Protein AF-A0A1B3X7E9-F1 (afdb_monomer_lite)

Sequence (510 aa):
MPDEPRNIVSIDLNMQYDLQEDTLRIHRPYLHCVQVVLNKDSNEAPYPQARTAFIGGYVMELDLRPEGEKAILRGVEGEKEISVLPSKVEANRTLVGRSRRNLQIGEILSDSLVGKEALRAFLRSPKEKDTIITQYLEMNLRAILEQLHLIPPEPDFLEEMKMLQQRDDFEYGKDYTSLYDNKVHAFREEVEKMVEKQNKEKTANEVKEASNAFSALMEKAHEEGKAVWQMSSEERSGLRAPVLVYKDKEGNDKTFSPPVANMLPAVQHQLEIGSKDPRWIPAKEAAANPDIAIRKGAKAVTFILFTKDKQPYTKKFFNMADVSGKGVPALTPAPELRRDVYLHDMIDYLARRAERGTFKDGNYFMMFMDAKEAANKSFHAKKEVYDFSNLDYETYMKARMEAQRRLDVILKADVQAPVPEKDYEKAFIQLLAKEIRQPSTTNYVIRAARKALNELKWQENVVKVVMKAFVPQAAFDNLARNGKQPSSVLMAITLKGIEPQKNQEQAAAR

Secondary structure (DSSP, 8-state):
-PPP---EEEEETTEEEETTTTEEEEEEEEEEEEEEEEE--TTS--EEEEEEEEEEEEEEEEE--SSTTEEEEEETTEEEEEEEEEPP-STT--SEEEETTEEEE---STT---HHHHHHHHHH-SSPPPHHHHHHHHHHHHHHHHHHT-SPPPP-HHHHHHHHHTSTT--TT---GGGS-TTHHHHHHHHHHHHHHHHHHHHHHHHHHHHHHHHHHHHHHHHTT-STTTS-HHHHHT----EEEEE-TTS-EEEEPPPGGGHHHHHHHHHHTT----EEEEHHHHHH-TT-EEPTT---EEEEEE-TT--EEEEEEEEGGGEESTTS----PPP-HHHHHHHHHHHHHHHHHHHTT---TT-HHHHHHHHHHHHHHHHHHHHHHB-TTT--HHHHHHHHHHHHHHHHHHHHS-SSSPPPTT-HHHHHHHHHHHHHTS--SS-HHHHHHHHHHHTS---HHHHHHHHHHH-GGGGGGGGBPTT--HHHHHHHHHHHTTHHHHHHHHHH--

Structure (mmCIF, N/CA/C/O backbone):
data_AF-A0A1B3X7E9-F1
#
_entry.id   AF-A0A1B3X7E9-F1
#
loop_
_atom_site.group_PDB
_atom_site.id
_atom_site.type_symbol
_atom_site.label_atom_id
_atom_site.label_alt_id
_atom_site.label_comp_id
_atom_site.label_asym_id
_atom_site.label_entity_id
_atom_site.label_seq_id
_atom_site.pdbx_PDB_ins_code
_atom_site.Cartn_x
_atom_site.Cartn_y
_atom_site.Cartn_z
_atom_site.occupancy
_atom_site.B_iso_or_equiv
_atom_site.auth_seq_id
_atom_site.auth_comp_id
_atom_site.auth_asym_id
_atom_site.auth_atom_id
_atom_site.pdbx_PDB_model_num
ATOM 1 N N . MET A 1 1 ? 1.699 35.538 -25.710 1.00 30.33 1 MET A N 1
ATOM 2 C CA . MET A 1 1 ? 0.801 34.396 -25.974 1.00 30.33 1 MET A CA 1
ATOM 3 C C . MET A 1 1 ? 1.405 33.205 -25.256 1.00 30.33 1 MET A C 1
ATOM 5 O O . MET A 1 1 ? 2.613 33.056 -25.376 1.00 30.33 1 MET A O 1
ATOM 9 N N . PRO A 1 2 ? 0.659 32.458 -24.433 1.00 32.31 2 PRO A N 1
ATOM 10 C CA . PRO A 1 2 ? 1.189 31.233 -23.852 1.00 32.31 2 PRO A CA 1
ATOM 11 C C . PRO A 1 2 ? 1.300 30.190 -24.967 1.00 32.31 2 PRO A C 1
ATOM 13 O O . PRO A 1 2 ? 0.339 30.005 -25.710 1.00 32.31 2 PRO A O 1
ATOM 16 N N . ASP A 1 3 ? 2.482 29.591 -25.108 1.00 35.06 3 ASP A N 1
ATOM 17 C CA . ASP A 1 3 ? 2.778 28.543 -26.084 1.00 35.06 3 ASP A CA 1
ATOM 18 C C . ASP A 1 3 ? 1.720 27.434 -26.000 1.00 35.06 3 ASP A C 1
ATOM 20 O O . ASP A 1 3 ? 1.529 26.821 -24.944 1.00 35.06 3 ASP A O 1
ATOM 24 N N . GLU A 1 4 ? 1.008 27.191 -27.104 1.00 35.09 4 GLU A N 1
ATOM 25 C CA . GLU A 1 4 ? 0.177 25.998 -27.242 1.00 35.09 4 GLU A CA 1
ATOM 26 C C . GLU A 1 4 ? 1.049 24.759 -26.977 1.00 35.09 4 GLU A C 1
ATOM 28 O O . GLU A 1 4 ? 2.219 24.730 -27.379 1.00 35.09 4 GLU A O 1
ATOM 33 N N . PRO A 1 5 ? 0.531 23.737 -26.275 1.00 40.72 5 PRO A N 1
ATOM 34 C CA . PRO A 1 5 ? 1.297 22.532 -26.007 1.00 40.72 5 PRO A CA 1
ATOM 35 C C . PRO A 1 5 ? 1.670 21.881 -27.342 1.00 40.72 5 PRO A C 1
ATOM 37 O O . PRO A 1 5 ? 0.815 21.303 -28.011 1.00 40.72 5 PRO A O 1
ATOM 40 N N . ARG A 1 6 ? 2.947 21.989 -27.734 1.00 52.34 6 ARG A N 1
ATOM 41 C CA . ARG A 1 6 ? 3.475 21.309 -28.922 1.00 52.34 6 ARG A CA 1
ATOM 42 C C . ARG A 1 6 ? 3.115 19.829 -28.831 1.00 52.34 6 ARG A C 1
ATOM 44 O O . ARG A 1 6 ? 3.389 19.184 -27.816 1.00 52.34 6 ARG A O 1
ATOM 51 N N . ASN A 1 7 ? 2.496 19.304 -29.882 1.00 72.25 7 ASN A N 1
ATOM 52 C CA . ASN A 1 7 ? 1.983 17.940 -29.937 1.00 72.25 7 ASN A CA 1
ATOM 53 C C . ASN A 1 7 ? 3.135 16.952 -30.224 1.00 72.25 7 ASN A C 1
ATOM 55 O O . ASN A 1 7 ? 3.216 16.353 -31.294 1.00 72.25 7 ASN A O 1
ATOM 59 N N . ILE A 1 8 ? 4.086 16.865 -29.288 1.00 79.62 8 ILE A N 1
ATOM 60 C CA . ILE A 1 8 ? 5.333 16.100 -29.415 1.00 79.62 8 ILE A CA 1
ATOM 61 C C . ILE A 1 8 ? 5.160 14.714 -28.790 1.00 79.62 8 ILE A C 1
ATOM 63 O O . ILE A 1 8 ? 4.818 14.584 -27.615 1.00 79.62 8 ILE A O 1
ATOM 67 N N . VAL A 1 9 ? 5.467 13.675 -29.562 1.00 80.25 9 VAL A N 1
ATOM 68 C CA . VAL A 1 9 ? 5.511 12.278 -29.122 1.00 80.25 9 VAL A CA 1
ATOM 69 C C . VAL A 1 9 ? 6.957 11.887 -28.836 1.00 80.25 9 VAL A C 1
ATOM 71 O O . VAL A 1 9 ? 7.823 12.026 -29.697 1.00 80.25 9 VAL A O 1
ATOM 74 N N . SER A 1 10 ? 7.233 11.361 -27.641 1.00 81.31 10 SER A N 1
ATOM 75 C CA . SER A 1 10 ? 8.529 10.729 -27.361 1.00 81.31 10 SER A CA 1
ATOM 76 C C . SER A 1 10 ? 8.545 9.320 -27.947 1.00 81.31 10 SER A C 1
ATOM 78 O O . SER A 1 10 ? 7.667 8.516 -27.642 1.00 81.31 10 SER A O 1
ATOM 80 N N . ILE A 1 11 ? 9.538 9.027 -28.781 1.00 80.31 11 ILE A N 1
ATOM 81 C CA . ILE A 1 11 ? 9.730 7.723 -29.434 1.00 80.31 11 ILE A CA 1
ATOM 82 C C . ILE A 1 11 ? 10.765 6.902 -28.664 1.00 80.31 11 ILE A C 1
ATOM 84 O O . ILE A 1 11 ? 10.555 5.717 -28.434 1.00 80.31 11 ILE A O 1
ATOM 88 N N . ASP A 1 12 ? 11.856 7.547 -28.255 1.00 75.06 12 ASP A N 1
ATOM 89 C CA . ASP A 1 12 ? 12.938 6.982 -27.443 1.00 75.06 12 ASP A CA 1
ATOM 90 C C . ASP A 1 12 ? 13.532 8.096 -26.557 1.00 75.06 12 ASP A C 1
ATOM 92 O O . ASP A 1 12 ? 13.146 9.260 -26.697 1.00 75.06 12 ASP A O 1
ATOM 96 N N . LEU A 1 13 ? 14.482 7.766 -25.675 1.00 68.00 13 LEU A N 1
ATOM 97 C CA . LEU A 1 13 ? 15.172 8.685 -24.760 1.00 68.00 13 LEU A CA 1
ATOM 98 C C . LEU A 1 13 ? 15.666 9.953 -25.471 1.00 68.00 13 LEU A C 1
ATOM 100 O O . LEU A 1 13 ? 15.567 11.052 -24.932 1.00 68.00 13 LEU A O 1
ATOM 104 N N . ASN A 1 14 ? 16.153 9.788 -26.701 1.00 79.94 14 ASN A N 1
ATOM 105 C CA . ASN A 1 14 ? 16.740 10.856 -27.495 1.00 79.94 14 ASN A CA 1
ATOM 106 C C . ASN A 1 14 ? 15.972 11.158 -28.794 1.00 79.94 14 ASN A C 1
ATOM 108 O O . ASN A 1 14 ? 16.444 11.944 -29.613 1.00 79.94 14 ASN A O 1
ATOM 112 N N . MET A 1 15 ? 14.814 10.532 -29.021 1.00 87.62 15 MET A N 1
ATOM 113 C CA . MET A 1 15 ? 14.075 10.624 -30.282 1.00 87.62 15 MET A CA 1
ATOM 114 C C . MET A 1 15 ? 12.649 11.101 -30.033 1.00 87.62 15 MET A C 1
ATOM 116 O O . MET A 1 15 ? 11.904 10.506 -29.255 1.00 87.62 15 MET A O 1
ATOM 120 N N . GLN A 1 16 ? 12.258 12.167 -30.720 1.00 89.75 16 GLN A N 1
ATOM 121 C CA . GLN A 1 16 ? 10.957 12.807 -30.582 1.00 89.75 16 GLN A CA 1
ATOM 122 C C . GLN A 1 16 ? 10.346 13.082 -31.944 1.00 89.75 16 GLN A C 1
ATOM 124 O O . GLN A 1 16 ? 11.056 13.298 -32.920 1.00 89.75 16 GLN A O 1
ATOM 129 N N . TYR A 1 17 ? 9.024 13.104 -32.006 1.00 90.75 17 TYR A N 1
ATOM 130 C CA . TYR A 1 17 ? 8.299 13.404 -33.226 1.00 90.75 17 TYR A CA 1
ATOM 131 C C . TYR A 1 17 ? 7.269 14.489 -32.981 1.00 90.75 17 TYR A C 1
ATOM 133 O O . TYR A 1 17 ? 6.392 14.339 -32.132 1.00 90.75 17 TYR A O 1
ATOM 141 N N . ASP A 1 18 ? 7.388 15.581 -33.724 1.00 88.94 18 ASP A N 1
ATOM 142 C CA . ASP A 1 18 ? 6.399 16.647 -33.734 1.00 88.94 18 ASP A CA 1
ATOM 143 C C . ASP A 1 18 ? 5.261 16.261 -34.686 1.00 88.94 18 ASP A C 1
ATOM 145 O O . ASP A 1 18 ? 5.462 16.166 -35.898 1.00 88.94 18 ASP A O 1
ATOM 149 N N . LEU A 1 19 ? 4.069 16.006 -34.136 1.00 84.50 19 LEU A N 1
ATOM 150 C CA . LEU A 1 19 ? 2.897 15.608 -34.921 1.00 84.50 19 LEU A CA 1
ATOM 151 C C . LEU A 1 19 ? 2.346 16.744 -35.788 1.00 84.50 19 LEU A C 1
ATOM 153 O O . LEU A 1 19 ? 1.661 16.469 -36.771 1.00 84.50 19 LEU A O 1
ATOM 157 N N . GLN A 1 20 ? 2.591 17.999 -35.409 1.00 84.25 20 GLN A N 1
ATOM 158 C CA . GLN A 1 20 ? 2.117 19.169 -36.143 1.00 84.25 20 GLN A CA 1
ATOM 159 C C . GLN A 1 20 ? 3.048 19.475 -37.316 1.00 84.25 20 GLN A C 1
ATOM 161 O O . GLN A 1 20 ? 2.586 19.712 -38.430 1.00 84.25 20 GLN A O 1
ATOM 166 N N . GLU A 1 21 ? 4.356 19.412 -37.072 1.00 86.06 21 GLU A N 1
ATOM 167 C CA . GLU A 1 21 ? 5.378 19.732 -38.071 1.00 86.06 21 GLU A CA 1
ATOM 168 C C . GLU A 1 21 ? 5.882 18.507 -38.848 1.00 86.06 21 GLU A C 1
ATOM 170 O O . GLU A 1 21 ? 6.783 18.630 -39.677 1.00 86.06 21 GLU A O 1
ATOM 175 N N . ASP A 1 22 ? 5.334 17.316 -38.584 1.00 91.06 22 ASP A N 1
ATOM 176 C CA . ASP A 1 22 ? 5.732 16.037 -39.192 1.00 91.06 22 ASP A CA 1
ATOM 177 C C . ASP A 1 22 ? 7.251 15.807 -39.186 1.00 91.06 22 ASP A C 1
ATOM 179 O O . ASP A 1 22 ? 7.834 15.218 -40.105 1.00 91.06 22 ASP A O 1
ATOM 183 N N . THR A 1 23 ? 7.895 16.281 -38.122 1.00 93.25 23 THR A N 1
ATOM 184 C CA . THR A 1 23 ? 9.348 16.356 -38.017 1.00 93.25 23 THR A CA 1
ATOM 185 C C . THR A 1 23 ? 9.845 15.422 -36.924 1.00 93.25 23 THR A C 1
ATOM 187 O O . THR A 1 23 ? 9.486 15.540 -35.752 1.00 93.25 23 THR A O 1
ATOM 190 N N . LEU A 1 24 ? 10.700 14.482 -37.320 1.00 94.00 24 LEU A N 1
ATOM 191 C CA . LEU A 1 24 ? 11.445 13.623 -36.410 1.00 94.00 24 LEU A CA 1
ATOM 192 C C . LEU A 1 24 ? 12.697 14.351 -35.949 1.00 94.00 24 LEU A C 1
ATOM 194 O O . LEU A 1 24 ? 13.521 14.727 -36.773 1.00 94.00 24 LEU A O 1
ATOM 198 N N . ARG A 1 25 ? 12.859 14.493 -34.641 1.00 91.19 25 ARG A N 1
ATOM 199 C CA . ARG A 1 25 ? 14.004 15.124 -34.000 1.00 91.19 25 ARG A CA 1
ATOM 200 C C . ARG A 1 25 ? 14.773 14.090 -33.190 1.00 91.19 25 ARG A C 1
ATOM 202 O O . ARG A 1 25 ? 14.210 13.441 -32.311 1.00 91.19 25 ARG A O 1
ATOM 209 N N . ILE A 1 26 ? 16.059 13.941 -33.479 1.00 89.88 26 ILE A N 1
ATOM 210 C CA . ILE A 1 26 ? 16.953 13.017 -32.782 1.00 89.88 26 ILE A CA 1
ATOM 211 C C . ILE A 1 26 ? 18.085 13.820 -32.157 1.00 89.88 26 ILE A C 1
ATOM 213 O O . ILE A 1 26 ? 18.835 14.505 -32.848 1.00 89.88 26 ILE A O 1
ATOM 217 N N . HIS A 1 27 ? 18.211 13.723 -30.844 1.00 83.31 27 HIS A N 1
ATOM 218 C CA . HIS A 1 27 ? 19.295 14.310 -30.077 1.00 83.31 27 HIS A CA 1
ATOM 219 C C . HIS A 1 27 ? 20.437 13.302 -29.996 1.00 83.31 27 HIS A C 1
ATOM 221 O O . HIS A 1 27 ? 20.244 12.173 -29.567 1.00 83.31 27 HIS A O 1
ATOM 227 N N . ARG A 1 28 ? 21.647 13.680 -30.391 1.00 81.31 28 ARG A N 1
ATOM 228 C CA . ARG A 1 28 ? 22.791 12.779 -30.297 1.00 81.31 28 ARG A CA 1
ATOM 229 C C . ARG A 1 28 ? 23.885 13.410 -29.449 1.00 81.31 28 ARG A C 1
ATOM 231 O O . ARG A 1 28 ? 24.524 14.352 -29.917 1.00 81.31 28 ARG A O 1
ATOM 238 N N . PRO A 1 29 ? 24.101 12.929 -28.217 1.00 77.19 29 PRO A N 1
ATOM 239 C CA . PRO A 1 29 ? 25.230 13.382 -27.422 1.00 77.19 29 PRO A CA 1
ATOM 240 C C . PRO A 1 29 ? 26.536 12.802 -27.981 1.00 77.19 29 PRO A C 1
ATOM 242 O O . PRO A 1 29 ? 26.558 11.641 -28.395 1.00 77.19 29 PRO A O 1
ATOM 245 N N . TYR A 1 30 ? 27.627 13.572 -27.971 1.00 79.62 30 TYR A N 1
ATOM 246 C CA . TYR A 1 30 ? 28.944 13.001 -28.273 1.00 79.62 30 TYR A CA 1
ATOM 247 C C . TYR A 1 30 ? 29.483 12.259 -27.059 1.00 79.62 30 TYR A C 1
ATOM 249 O O . TYR A 1 30 ? 29.365 12.737 -25.930 1.00 79.62 30 TYR A O 1
ATOM 257 N N . LEU A 1 31 ? 30.084 11.096 -27.291 1.00 81.25 31 LEU A N 1
ATOM 258 C CA . LEU A 1 31 ? 30.766 10.329 -26.259 1.00 81.25 31 LEU A CA 1
ATOM 259 C C . LEU A 1 31 ? 32.261 10.650 -26.313 1.00 81.25 31 LEU A C 1
ATOM 261 O O . LEU A 1 31 ? 32.945 10.222 -27.234 1.00 81.25 31 LEU A O 1
ATOM 265 N N . HIS A 1 32 ? 32.749 11.382 -25.318 1.00 86.00 32 HIS A N 1
ATOM 266 C CA . HIS A 1 32 ? 34.138 11.820 -25.240 1.00 86.00 32 HIS A CA 1
ATOM 267 C C . HIS A 1 32 ? 34.928 11.008 -24.217 1.00 86.00 32 HIS A C 1
ATOM 269 O O . HIS A 1 32 ? 34.395 10.625 -23.169 1.00 86.00 32 HIS A O 1
ATOM 275 N N . CYS A 1 33 ? 36.216 10.785 -24.473 1.00 90.00 33 CYS A N 1
ATOM 276 C CA . CYS A 1 33 ? 37.141 10.280 -23.465 1.00 90.00 33 CYS A CA 1
ATOM 277 C C . CYS A 1 33 ? 37.481 11.406 -22.477 1.00 90.00 33 CYS A C 1
ATOM 279 O O . CYS A 1 33 ? 38.093 12.409 -22.843 1.00 90.00 33 CYS A O 1
ATOM 281 N N . VAL A 1 34 ? 37.103 11.246 -21.208 1.00 89.38 34 VAL A N 1
ATOM 282 C CA . VAL A 1 34 ? 37.361 12.249 -20.155 1.00 89.38 34 VAL A CA 1
ATOM 283 C C . VAL A 1 34 ? 38.447 11.826 -19.184 1.00 89.38 34 VAL A C 1
ATOM 285 O O . VAL A 1 34 ? 38.980 12.647 -18.449 1.00 89.38 34 VAL A O 1
ATOM 288 N N . GLN A 1 35 ? 38.785 10.543 -19.162 1.00 92.00 35 GLN A N 1
ATOM 289 C CA . GLN A 1 35 ? 39.776 9.996 -18.253 1.00 92.00 35 GLN A CA 1
ATOM 290 C C . GLN A 1 35 ? 40.332 8.701 -18.843 1.00 92.00 35 GLN A C 1
ATOM 292 O O . GLN A 1 35 ? 39.621 7.952 -19.508 1.00 92.00 35 GLN A O 1
ATOM 297 N N . VAL A 1 36 ? 41.598 8.405 -18.562 1.00 92.12 36 VAL A N 1
ATOM 298 C CA . VAL A 1 36 ? 42.216 7.116 -18.897 1.00 92.12 36 VAL A CA 1
ATOM 299 C C . VAL A 1 36 ? 42.553 6.406 -17.596 1.00 92.12 36 VAL A C 1
ATOM 301 O O . VAL A 1 36 ? 43.200 6.983 -16.726 1.00 92.12 36 VAL A O 1
ATOM 304 N N . VAL A 1 37 ? 42.106 5.165 -17.431 1.00 91.25 37 VAL A N 1
ATOM 305 C CA . VAL A 1 37 ? 42.371 4.345 -16.239 1.00 91.25 37 VAL A CA 1
ATOM 306 C C . VAL A 1 37 ? 43.139 3.087 -16.619 1.00 91.25 37 VAL A C 1
ATOM 308 O O . VAL A 1 37 ? 43.062 2.633 -17.754 1.00 91.25 37 VAL A O 1
ATOM 311 N N . LEU A 1 38 ? 43.877 2.506 -15.675 1.00 88.69 38 LEU A N 1
ATOM 312 C CA . LEU A 1 38 ? 44.469 1.181 -15.860 1.00 88.69 38 LEU A CA 1
ATOM 313 C C . LEU A 1 38 ? 43.461 0.128 -15.409 1.00 88.69 38 LEU A C 1
ATOM 315 O O . LEU A 1 38 ? 43.097 0.110 -14.229 1.00 88.69 38 LEU A O 1
ATOM 319 N N . ASN A 1 39 ? 43.029 -0.744 -16.322 1.00 77.38 39 ASN A N 1
ATOM 320 C CA . ASN A 1 39 ? 42.262 -1.915 -15.920 1.00 77.38 39 ASN A CA 1
ATOM 321 C C . ASN A 1 39 ? 43.189 -2.876 -15.157 1.00 77.38 39 ASN A C 1
ATOM 323 O O . ASN A 1 39 ? 44.308 -3.147 -15.590 1.00 77.38 39 ASN A O 1
ATOM 327 N N . LYS A 1 40 ? 42.735 -3.349 -13.997 1.00 68.94 40 LYS A N 1
ATOM 328 C CA . LYS A 1 40 ? 43.439 -4.305 -13.136 1.00 68.94 40 LYS A CA 1
ATOM 329 C C . LYS A 1 40 ? 42.521 -5.491 -12.851 1.00 68.94 40 LYS A C 1
ATOM 331 O O . LYS A 1 40 ? 42.250 -5.801 -11.693 1.00 68.94 40 LYS A O 1
ATOM 336 N N . ASP A 1 41 ? 42.004 -6.118 -13.901 1.00 66.25 41 ASP A N 1
ATOM 337 C CA . ASP A 1 41 ? 41.382 -7.432 -13.768 1.00 66.25 41 ASP A CA 1
ATOM 338 C C . ASP A 1 41 ? 42.451 -8.468 -13.392 1.00 66.25 41 ASP A C 1
ATOM 340 O O . ASP A 1 41 ? 43.597 -8.411 -13.838 1.00 66.25 41 ASP A O 1
ATOM 344 N N . SER A 1 42 ? 42.095 -9.397 -12.505 1.00 55.22 42 SER A N 1
ATOM 345 C CA . SER A 1 42 ? 43.041 -10.125 -11.648 1.00 55.22 42 SER A CA 1
ATOM 346 C C . SER A 1 42 ? 43.951 -11.155 -12.335 1.00 55.22 42 SER A C 1
ATOM 348 O O . SER A 1 42 ? 44.752 -11.771 -11.638 1.00 55.22 42 SER A O 1
ATOM 350 N N . ASN A 1 43 ? 43.880 -11.328 -13.660 1.00 63.62 43 ASN A N 1
ATOM 351 C CA . ASN A 1 43 ? 44.649 -12.340 -14.400 1.00 63.62 43 ASN A CA 1
ATOM 352 C C . ASN A 1 43 ? 45.359 -11.828 -15.675 1.00 63.62 43 ASN A C 1
ATOM 354 O O . ASN A 1 43 ? 45.990 -12.633 -16.357 1.00 63.62 43 ASN A O 1
ATOM 358 N N . GLU A 1 44 ? 45.305 -10.530 -16.003 1.00 64.69 44 GLU A N 1
ATOM 359 C CA . GLU A 1 44 ? 45.965 -9.964 -17.196 1.00 64.69 44 GLU A CA 1
ATOM 360 C C . GLU A 1 44 ? 46.888 -8.783 -16.855 1.00 64.69 44 GLU A C 1
ATOM 362 O O . GLU A 1 44 ? 46.779 -8.155 -15.800 1.00 64.69 44 GLU A O 1
ATOM 367 N N . ALA A 1 45 ? 47.839 -8.489 -17.750 1.00 73.19 45 ALA A N 1
ATOM 368 C CA . ALA A 1 45 ? 48.704 -7.322 -17.610 1.00 73.19 45 ALA A CA 1
ATOM 369 C C . ALA A 1 45 ? 47.860 -6.032 -17.693 1.00 73.19 45 ALA A C 1
ATOM 371 O O . ALA A 1 45 ? 47.017 -5.929 -18.588 1.00 73.19 45 ALA A O 1
ATOM 372 N N . PRO A 1 46 ? 48.077 -5.037 -16.809 1.00 78.25 46 PRO A N 1
ATOM 373 C CA . PRO A 1 46 ? 47.281 -3.817 -16.818 1.00 78.25 46 PRO A CA 1
ATOM 374 C C . PRO A 1 46 ? 47.363 -3.095 -18.162 1.00 78.25 46 PRO A C 1
ATOM 376 O O . PRO A 1 46 ? 48.461 -2.804 -18.640 1.00 78.25 46 PRO A O 1
ATOM 379 N N . TYR A 1 47 ? 46.210 -2.762 -18.739 1.00 83.75 47 TYR A N 1
ATOM 380 C CA . TYR A 1 47 ? 46.125 -2.014 -19.992 1.00 83.75 47 TYR A CA 1
ATOM 381 C C . TYR A 1 47 ? 45.288 -0.733 -19.825 1.00 83.75 47 TYR A C 1
ATOM 383 O O . TYR A 1 47 ? 44.391 -0.686 -18.972 1.00 83.75 47 TYR A O 1
ATOM 391 N N . PRO A 1 48 ? 45.578 0.333 -20.598 1.00 87.81 48 PRO A N 1
ATOM 392 C CA . PRO A 1 48 ? 44.800 1.568 -20.570 1.00 87.81 48 PRO A CA 1
ATOM 393 C C . PRO A 1 48 ? 43.367 1.356 -21.064 1.00 87.81 48 PRO A C 1
ATOM 395 O O . PRO A 1 48 ? 43.138 0.731 -22.097 1.00 87.81 48 PRO A O 1
ATOM 398 N N . GLN A 1 49 ? 42.409 1.933 -20.349 1.00 88.00 49 GLN A N 1
ATOM 399 C CA . GLN A 1 49 ? 40.997 1.939 -20.697 1.00 88.00 49 GLN A CA 1
ATOM 400 C C . GLN A 1 49 ? 40.453 3.367 -20.627 1.00 88.00 49 GLN A C 1
ATOM 402 O O . GLN A 1 49 ? 40.633 4.066 -19.626 1.00 88.00 49 GLN A O 1
ATOM 407 N N . ALA A 1 50 ? 39.747 3.784 -21.675 1.00 87.31 50 ALA A N 1
ATOM 408 C CA . ALA A 1 50 ? 39.024 5.046 -21.691 1.00 87.31 50 ALA A CA 1
ATOM 409 C C . ALA A 1 50 ? 37.817 4.989 -20.741 1.00 87.31 50 ALA A C 1
ATOM 411 O O . ALA A 1 50 ? 36.996 4.070 -20.783 1.00 87.31 50 ALA A O 1
ATOM 412 N N . ARG A 1 51 ? 37.691 6.008 -19.896 1.00 88.00 51 ARG A N 1
ATOM 413 C CA . ARG A 1 51 ? 36.459 6.365 -19.197 1.00 88.00 51 ARG A CA 1
ATOM 414 C C . ARG A 1 51 ? 35.825 7.506 -19.968 1.00 88.00 51 ARG A C 1
ATOM 416 O O . ARG A 1 51 ? 36.436 8.554 -20.178 1.00 88.00 51 ARG A O 1
ATOM 423 N N . THR A 1 52 ? 34.600 7.268 -20.406 1.00 84.19 52 THR A N 1
ATOM 424 C CA . THR A 1 52 ? 33.894 8.164 -21.309 1.00 84.19 52 THR A CA 1
ATOM 425 C C . THR A 1 52 ? 32.774 8.907 -20.601 1.00 84.19 52 THR A C 1
ATOM 427 O O . THR A 1 52 ? 32.142 8.364 -19.693 1.00 84.19 52 THR A O 1
ATOM 430 N N . ALA A 1 53 ? 32.477 10.114 -21.066 1.00 78.81 53 ALA A N 1
ATOM 431 C CA . ALA A 1 53 ? 31.303 10.872 -20.662 1.00 78.81 53 ALA A CA 1
ATOM 432 C C . ALA A 1 53 ? 30.620 11.484 -21.887 1.00 78.81 53 ALA A C 1
ATOM 434 O O . ALA A 1 53 ? 31.264 11.768 -22.896 1.00 78.81 53 ALA A O 1
ATOM 435 N N . PHE A 1 54 ? 29.309 11.692 -21.792 1.00 75.19 54 PHE A N 1
ATOM 436 C CA . PHE A 1 54 ? 28.568 12.421 -22.813 1.00 75.19 54 PHE A CA 1
ATOM 437 C C . PHE A 1 54 ? 28.818 13.927 -22.662 1.00 75.19 54 PHE A C 1
ATOM 439 O O . PHE A 1 54 ? 28.494 14.499 -21.619 1.00 75.19 54 PHE A O 1
ATOM 446 N N . ILE A 1 55 ? 29.404 14.563 -23.678 1.00 71.31 55 ILE A N 1
ATOM 447 C CA . ILE A 1 55 ? 29.802 15.978 -23.669 1.00 71.31 55 ILE A CA 1
ATOM 448 C C . ILE A 1 55 ? 29.395 16.609 -25.004 1.00 71.31 55 ILE A C 1
ATOM 450 O O . ILE A 1 55 ? 29.848 16.192 -26.057 1.00 71.31 55 ILE A O 1
ATOM 454 N N . GLY A 1 56 ? 28.532 17.628 -24.980 1.00 72.94 56 GLY A N 1
ATOM 455 C CA . GLY A 1 56 ? 28.019 18.245 -26.208 1.00 72.94 56 GLY A CA 1
ATOM 456 C C . GLY A 1 56 ? 27.169 17.283 -27.048 1.00 72.94 56 GLY A C 1
ATOM 457 O O . GLY A 1 56 ? 26.619 16.305 -26.539 1.00 72.94 56 GLY A O 1
ATOM 458 N N . GLY A 1 57 ? 27.025 17.581 -28.337 1.00 77.62 57 GLY A N 1
ATOM 459 C CA . GLY A 1 57 ? 26.232 16.780 -29.262 1.00 77.62 57 GLY A CA 1
ATOM 460 C C . GLY A 1 57 ? 25.682 17.601 -30.417 1.00 77.62 57 GLY A C 1
ATOM 461 O O . GLY A 1 57 ? 26.031 18.767 -30.602 1.00 77.62 57 GLY A O 1
ATOM 462 N N . TYR A 1 58 ? 24.785 16.990 -31.176 1.00 78.06 58 TYR A N 1
ATOM 463 C CA . TYR A 1 58 ? 24.040 17.653 -32.236 1.00 78.06 58 TYR A CA 1
ATOM 464 C C . TYR A 1 58 ? 22.604 17.145 -32.295 1.00 78.06 58 TYR A C 1
ATOM 466 O O . TYR A 1 58 ? 22.258 16.097 -31.745 1.00 78.06 58 TYR A O 1
ATOM 474 N N . VAL A 1 59 ? 21.754 17.917 -32.962 1.00 83.75 59 VAL A N 1
ATOM 475 C CA . VAL A 1 59 ? 20.378 17.533 -33.260 1.00 83.75 59 VAL A CA 1
ATOM 476 C C . VAL A 1 59 ? 20.287 17.217 -34.745 1.00 83.75 59 VAL A C 1
ATOM 478 O O . VAL A 1 59 ? 20.794 17.967 -35.578 1.00 83.75 59 VAL A O 1
ATOM 481 N N . MET A 1 60 ? 19.646 16.099 -35.058 1.00 88.94 60 MET A N 1
ATOM 482 C CA . MET A 1 60 ? 19.257 15.715 -36.407 1.00 88.94 60 MET A CA 1
ATOM 483 C C . MET A 1 60 ? 17.753 15.906 -36.542 1.00 88.94 60 MET A C 1
ATOM 485 O O . MET A 1 60 ? 17.004 15.476 -35.662 1.00 88.94 60 MET A O 1
ATOM 489 N N . GLU A 1 61 ? 17.306 16.499 -37.642 1.00 93.38 61 GLU A N 1
ATOM 490 C CA . GLU A 1 61 ? 15.879 16.623 -37.934 1.00 93.38 61 GLU A CA 1
ATOM 491 C C . GLU A 1 61 ? 15.550 16.035 -39.299 1.00 93.38 61 GLU A C 1
ATOM 493 O O . GLU A 1 61 ? 16.228 16.312 -40.286 1.00 93.38 61 GLU A O 1
ATOM 498 N N . LEU A 1 62 ? 14.494 15.233 -39.363 1.00 97.31 62 LEU A N 1
ATOM 499 C CA . LEU A 1 62 ? 13.928 14.721 -40.602 1.00 97.31 62 LEU A CA 1
ATOM 500 C C . LEU A 1 62 ? 12.498 15.241 -40.733 1.00 97.31 62 LEU A C 1
ATOM 502 O O . LEU A 1 62 ? 11.581 14.751 -40.074 1.00 97.31 62 LEU A O 1
ATOM 506 N N . ASP A 1 63 ? 12.327 16.225 -41.605 1.00 96.25 63 ASP A N 1
ATOM 507 C CA . ASP A 1 63 ? 11.046 16.833 -41.939 1.00 96.25 63 ASP A CA 1
ATOM 508 C C . ASP A 1 63 ? 10.396 16.064 -43.080 1.00 96.25 63 ASP A C 1
ATOM 510 O O . ASP A 1 63 ? 10.886 16.026 -44.217 1.00 96.25 63 ASP A O 1
ATOM 514 N N . LEU A 1 64 ? 9.287 15.413 -42.745 1.00 96.56 64 LEU A N 1
ATOM 515 C CA . LEU A 1 64 ? 8.562 14.571 -43.673 1.00 96.56 64 LEU A CA 1
ATOM 516 C C . LEU A 1 64 ? 7.511 15.354 -44.456 1.00 96.56 64 LEU A C 1
ATOM 518 O O . LEU A 1 64 ? 6.885 14.740 -45.304 1.00 96.56 64 LEU A O 1
ATOM 522 N N . ARG A 1 65 ? 7.275 16.653 -44.246 1.00 94.88 65 ARG A N 1
ATOM 523 C CA . ARG A 1 65 ? 6.197 17.408 -44.926 1.00 94.88 65 ARG A CA 1
ATOM 524 C C . ARG A 1 65 ? 6.278 17.510 -46.456 1.00 94.88 65 ARG A C 1
ATOM 526 O O . ARG A 1 65 ? 5.196 17.540 -47.037 1.00 94.88 65 ARG A O 1
ATOM 533 N N . PRO A 1 66 ? 7.455 17.542 -47.123 1.00 95.62 66 PRO A N 1
ATOM 534 C CA . PRO A 1 66 ? 7.522 17.671 -48.583 1.00 95.62 66 PRO A CA 1
ATOM 535 C C . PRO A 1 66 ? 6.650 16.650 -49.326 1.00 95.62 66 PRO A C 1
ATOM 537 O O . PRO A 1 66 ? 6.371 15.579 -48.801 1.00 95.62 66 PRO A O 1
ATOM 540 N N . GLU A 1 67 ? 6.222 16.944 -50.548 1.00 91.00 67 GLU A N 1
ATOM 541 C CA . GLU A 1 67 ? 5.328 16.047 -51.291 1.00 91.00 67 GLU A CA 1
ATOM 542 C C . GLU A 1 67 ? 6.029 14.785 -51.823 1.00 91.00 67 GLU A C 1
ATOM 544 O O . GLU A 1 67 ? 7.243 14.752 -52.053 1.00 91.00 67 GLU A O 1
ATOM 549 N N . GLY A 1 68 ? 5.243 13.723 -52.020 1.00 92.31 68 GLY A N 1
ATOM 550 C CA . GLY A 1 68 ? 5.732 12.432 -52.509 1.00 92.31 68 GLY A CA 1
ATOM 551 C C . GLY A 1 68 ? 6.803 11.814 -51.603 1.00 92.31 68 GLY A C 1
ATOM 552 O O . GLY A 1 68 ? 6.740 11.904 -50.376 1.00 92.31 68 GLY A O 1
ATOM 553 N N . GLU A 1 69 ? 7.818 11.194 -52.207 1.00 94.56 69 GLU A N 1
ATOM 554 C CA . GLU A 1 69 ? 8.889 10.478 -51.495 1.00 94.56 69 GLU A CA 1
ATOM 555 C C . GLU A 1 69 ? 9.954 11.401 -50.877 1.00 94.56 69 GLU A C 1
ATOM 557 O O . GLU A 1 69 ? 10.935 10.919 -50.317 1.00 94.56 69 GLU A O 1
ATOM 562 N N . LYS A 1 70 ? 9.814 12.726 -50.976 1.00 96.81 70 LYS A N 1
ATOM 563 C CA . LYS A 1 70 ? 10.844 13.679 -50.538 1.00 96.81 70 LYS A CA 1
ATOM 564 C C . LYS A 1 70 ? 10.795 13.958 -49.039 1.00 96.81 70 LYS A C 1
ATOM 566 O O . LYS A 1 70 ? 9.734 13.916 -48.427 1.00 96.81 70 LYS A O 1
ATOM 571 N N . ALA A 1 71 ? 11.937 14.276 -48.446 1.00 97.00 71 ALA A N 1
ATOM 572 C CA . ALA A 1 71 ? 12.054 14.753 -47.070 1.00 97.00 71 ALA A CA 1
ATOM 573 C C . ALA A 1 71 ? 13.222 15.740 -46.962 1.00 97.00 71 ALA A C 1
ATOM 575 O O . ALA A 1 71 ? 14.146 15.688 -47.773 1.00 97.00 71 ALA A O 1
ATOM 576 N N . ILE A 1 72 ? 13.204 16.618 -45.961 1.00 97.31 72 ILE A N 1
ATOM 577 C CA . ILE A 1 72 ? 14.335 17.510 -45.669 1.00 97.31 72 ILE A CA 1
ATOM 578 C C . ILE A 1 72 ? 15.068 16.955 -44.453 1.00 97.31 72 ILE A C 1
ATOM 580 O O . ILE A 1 72 ? 14.480 16.786 -43.388 1.00 97.31 72 ILE A O 1
ATOM 584 N N . LEU A 1 73 ? 16.352 16.657 -44.627 1.00 96.88 73 LEU A N 1
ATOM 585 C CA . LEU A 1 73 ? 17.236 16.202 -43.565 1.00 96.88 73 LEU A CA 1
ATOM 586 C C . LEU A 1 73 ? 18.126 17.367 -43.128 1.00 96.88 73 LEU A C 1
ATOM 588 O O . LEU A 1 73 ? 18.850 17.932 -43.952 1.00 96.88 73 LEU A O 1
ATOM 592 N N . ARG A 1 74 ? 18.065 17.719 -41.843 1.00 93.62 74 ARG A N 1
ATOM 593 C CA . ARG A 1 74 ? 18.805 18.828 -41.234 1.00 93.62 74 ARG A CA 1
ATOM 594 C C . ARG A 1 74 ? 19.815 18.306 -40.223 1.00 93.62 74 ARG A C 1
ATOM 596 O O . ARG A 1 74 ? 19.501 17.437 -39.408 1.00 93.62 74 ARG A O 1
ATOM 603 N N . GLY A 1 75 ? 21.013 18.863 -40.283 1.00 85.94 75 GLY A N 1
ATOM 604 C CA . GLY A 1 75 ? 22.048 18.748 -39.268 1.00 85.94 75 GLY A CA 1
ATOM 605 C C . GLY A 1 75 ? 22.563 20.135 -38.891 1.00 85.94 75 GLY A C 1
ATOM 606 O O . GLY A 1 75 ? 22.060 21.154 -39.364 1.00 85.94 75 GLY A O 1
ATOM 607 N N . VAL A 1 76 ? 23.575 20.186 -38.031 1.00 80.38 76 VAL A N 1
ATOM 608 C CA . VAL A 1 76 ? 24.116 21.459 -37.523 1.00 80.38 76 VAL A CA 1
ATOM 609 C C . VAL A 1 76 ? 24.811 22.297 -38.598 1.00 80.38 76 VAL A C 1
ATOM 611 O O . VAL A 1 76 ? 24.843 23.516 -38.471 1.00 80.38 76 VAL A O 1
ATOM 614 N N . GLU A 1 77 ? 25.305 21.670 -39.669 1.00 82.31 77 GLU A N 1
ATOM 615 C CA . GLU A 1 77 ? 25.987 22.354 -40.781 1.00 82.31 77 GLU A CA 1
ATOM 616 C C . GLU A 1 77 ? 25.030 22.752 -41.923 1.00 82.31 77 GLU A C 1
ATOM 618 O O . GLU A 1 77 ? 25.451 23.334 -42.923 1.00 82.31 77 GLU A O 1
ATOM 623 N N . GLY A 1 78 ? 23.732 22.443 -41.804 1.00 87.56 78 GLY A N 1
ATOM 624 C CA . GLY A 1 78 ? 22.709 22.841 -42.772 1.00 87.56 78 GLY A CA 1
ATOM 625 C C . GLY A 1 78 ? 21.695 21.746 -43.093 1.00 87.56 78 GLY A C 1
ATOM 626 O O . GLY A 1 78 ? 21.520 20.779 -42.352 1.00 87.56 78 GLY A O 1
ATOM 627 N N . GLU A 1 79 ? 21.022 21.884 -44.235 1.00 95.38 79 GLU A N 1
ATOM 628 C CA . GLU A 1 79 ? 19.955 20.976 -44.659 1.00 95.38 79 GLU A CA 1
ATOM 629 C C . GLU A 1 79 ? 20.075 20.534 -46.122 1.00 95.38 79 GLU A C 1
ATOM 631 O O . GLU A 1 79 ? 20.606 21.244 -46.984 1.00 95.38 79 GLU A O 1
ATOM 636 N N . LYS A 1 80 ? 19.558 19.337 -46.417 1.00 96.75 80 LYS A N 1
ATOM 637 C CA . LYS A 1 80 ? 19.415 18.814 -47.779 1.00 96.75 80 LYS A CA 1
ATOM 638 C C . LYS A 1 80 ? 18.109 18.063 -47.954 1.00 96.75 80 LYS A C 1
ATOM 640 O O . LYS A 1 80 ? 17.664 17.336 -47.071 1.00 96.75 80 LYS A O 1
ATOM 645 N N . GLU A 1 81 ? 17.556 18.166 -49.156 1.00 96.69 81 GLU A N 1
ATOM 646 C CA . GLU A 1 81 ? 16.498 17.265 -49.590 1.00 96.69 81 GLU A CA 1
ATOM 647 C C . GLU A 1 81 ? 17.068 15.857 -49.828 1.00 96.69 81 GLU A C 1
ATOM 649 O O . GLU A 1 81 ? 18.060 15.677 -50.543 1.00 96.69 81 GLU A O 1
ATOM 654 N N . ILE A 1 82 ? 16.407 14.862 -49.247 1.00 96.88 82 ILE A N 1
ATOM 655 C CA . ILE A 1 82 ? 16.627 13.437 -49.479 1.00 96.88 82 ILE A CA 1
ATOM 656 C C . ILE A 1 82 ? 15.320 12.780 -49.931 1.00 96.88 82 ILE A C 1
ATOM 658 O O . ILE A 1 82 ? 14.252 13.391 -49.910 1.00 96.88 82 ILE A O 1
ATOM 662 N N . SER A 1 83 ? 15.390 11.514 -50.334 1.00 96.75 83 SER A N 1
ATOM 663 C CA . SER A 1 83 ? 14.198 10.696 -50.586 1.00 96.75 83 SER A CA 1
ATOM 664 C C . SER A 1 83 ? 14.062 9.598 -49.528 1.00 96.75 83 SER A C 1
ATOM 666 O O . SER A 1 83 ? 15.065 9.051 -49.062 1.00 96.75 83 SER A O 1
ATOM 668 N N . VAL A 1 84 ? 12.823 9.274 -49.166 1.00 96.25 84 VAL A N 1
ATOM 669 C CA . VAL A 1 84 ? 12.433 8.162 -48.295 1.00 96.25 84 VAL A CA 1
ATOM 670 C C . VAL A 1 84 ? 11.720 7.126 -49.159 1.00 96.25 84 VAL A C 1
ATOM 672 O O . VAL A 1 84 ? 10.516 7.202 -49.403 1.00 96.25 84 VAL A O 1
ATOM 675 N N . LEU A 1 85 ? 12.509 6.185 -49.662 1.00 93.94 85 LEU A N 1
ATOM 676 C CA . LEU A 1 85 ? 12.119 5.231 -50.692 1.00 93.94 85 LEU A CA 1
ATOM 677 C C . LEU A 1 85 ? 11.577 3.933 -50.074 1.00 93.94 85 LEU A C 1
ATOM 679 O O . LEU A 1 85 ? 12.005 3.547 -48.980 1.00 93.94 85 LEU A O 1
ATOM 683 N N . PRO A 1 86 ? 10.699 3.202 -50.775 1.00 90.19 86 PRO A N 1
ATOM 684 C CA . PRO A 1 86 ? 10.345 1.844 -50.385 1.00 90.19 86 PRO A CA 1
ATOM 685 C C . PRO A 1 86 ? 11.558 0.901 -50.483 1.00 90.19 86 PRO A C 1
ATOM 687 O O . PRO A 1 86 ? 12.386 1.013 -51.395 1.00 90.19 86 PRO A O 1
ATOM 690 N N . SER A 1 87 ? 11.687 -0.041 -49.544 1.00 84.75 87 SER A N 1
ATOM 691 C CA . SER A 1 87 ? 12.674 -1.125 -49.653 1.00 84.75 87 SER A CA 1
ATOM 692 C C . SER A 1 87 ? 12.183 -2.240 -50.593 1.00 84.75 87 SER A C 1
ATOM 694 O O . SER A 1 87 ? 10.985 -2.401 -50.824 1.00 84.75 87 SER A O 1
ATOM 696 N N . LYS A 1 88 ? 13.112 -3.002 -51.191 1.00 75.12 88 LYS A N 1
ATOM 697 C CA . LYS A 1 88 ? 12.765 -4.116 -52.091 1.00 75.12 88 LYS A CA 1
ATOM 698 C C . LYS A 1 88 ? 12.132 -5.274 -51.310 1.00 75.12 88 LYS A C 1
ATOM 700 O O . LYS A 1 88 ? 12.618 -5.640 -50.240 1.00 75.12 88 LYS A O 1
ATOM 705 N N . VAL A 1 89 ? 11.088 -5.880 -51.877 1.00 62.25 89 VAL A N 1
ATOM 706 C CA . VAL A 1 89 ? 10.396 -7.043 -51.300 1.00 62.25 89 VAL A CA 1
ATOM 707 C C . VAL A 1 89 ? 11.166 -8.322 -51.656 1.00 62.25 89 VAL A C 1
ATOM 709 O O . VAL A 1 89 ? 10.994 -8.875 -52.737 1.00 62.25 89 VAL A O 1
ATOM 712 N N . GLU A 1 90 ? 12.036 -8.778 -50.752 1.00 65.38 90 GLU A N 1
ATOM 713 C CA . GLU A 1 90 ? 12.818 -10.021 -50.873 1.00 65.38 90 GLU A CA 1
ATOM 714 C C . GLU A 1 90 ? 12.779 -10.815 -49.548 1.00 65.38 90 GLU A C 1
ATOM 716 O O . GLU A 1 90 ? 12.382 -10.281 -48.511 1.00 65.38 90 GLU A O 1
ATOM 721 N N . ALA A 1 91 ? 13.191 -12.092 -49.560 1.00 53.00 91 ALA A N 1
ATOM 722 C CA . ALA A 1 91 ? 13.059 -13.023 -48.424 1.00 53.00 91 ALA A CA 1
ATOM 723 C C . ALA A 1 91 ? 13.767 -12.576 -47.120 1.00 53.00 91 ALA A C 1
ATOM 725 O O . ALA A 1 91 ? 13.414 -13.054 -46.048 1.00 53.00 91 ALA A O 1
ATOM 726 N N . ASN A 1 92 ? 14.698 -11.615 -47.203 1.00 59.59 92 ASN A N 1
ATOM 727 C CA . ASN A 1 92 ? 15.340 -10.927 -46.075 1.00 59.59 92 ASN A CA 1
ATOM 728 C C . ASN A 1 92 ? 15.126 -9.409 -46.189 1.00 59.59 92 ASN A C 1
ATOM 730 O O . ASN A 1 92 ? 16.070 -8.644 -46.390 1.00 59.59 92 ASN A O 1
ATOM 734 N N . ARG A 1 93 ? 13.865 -8.973 -46.145 1.00 70.75 93 ARG A N 1
ATOM 735 C CA . ARG A 1 93 ? 13.499 -7.569 -46.376 1.00 70.75 93 ARG A CA 1
ATOM 736 C C . ARG A 1 93 ? 14.150 -6.615 -45.370 1.00 70.75 93 ARG A C 1
ATOM 738 O O . ARG A 1 93 ? 14.041 -6.788 -44.157 1.00 70.75 93 ARG A O 1
ATOM 745 N N . THR A 1 94 ? 14.762 -5.553 -45.883 1.00 80.56 94 THR A N 1
ATOM 746 C CA . THR A 1 94 ? 15.288 -4.455 -45.069 1.00 80.56 94 THR A CA 1
ATOM 747 C C . THR A 1 94 ? 14.131 -3.621 -44.523 1.00 80.56 94 THR A C 1
ATOM 749 O O . THR A 1 94 ? 13.418 -2.972 -45.292 1.00 80.56 94 THR A O 1
ATOM 752 N N . LEU A 1 95 ? 13.953 -3.628 -43.201 1.00 88.06 95 LEU A N 1
ATOM 753 C CA . LEU A 1 95 ? 12.938 -2.823 -42.512 1.00 88.06 95 LEU A CA 1
ATOM 754 C C . LEU A 1 95 ? 13.306 -1.335 -42.514 1.00 88.06 95 LEU A C 1
ATOM 756 O O . LEU A 1 95 ? 12.495 -0.496 -42.894 1.00 88.06 95 LEU A O 1
ATOM 760 N N . VAL A 1 96 ? 14.553 -1.019 -42.163 1.00 92.56 96 VAL A N 1
ATOM 761 C CA . VAL A 1 96 ? 15.113 0.333 -42.229 1.00 92.56 96 VAL A CA 1
ATOM 762 C C . VAL A 1 96 ? 16.538 0.243 -42.759 1.00 92.56 96 VAL A C 1
ATOM 764 O O . VAL A 1 96 ? 17.361 -0.508 -42.238 1.00 92.56 96 VAL A O 1
ATOM 767 N N . GLY A 1 97 ? 16.834 0.989 -43.816 1.00 91.00 97 GLY A N 1
ATOM 768 C CA . GLY A 1 97 ? 18.136 0.977 -44.472 1.00 91.00 97 GLY A CA 1
ATOM 769 C C . GLY A 1 97 ? 18.414 2.270 -45.219 1.00 91.00 97 GLY A C 1
ATOM 770 O O . GLY A 1 97 ? 17.716 3.269 -45.053 1.00 91.00 97 GLY A O 1
ATOM 771 N N . ARG A 1 98 ? 19.432 2.249 -46.076 1.00 91.06 98 ARG A N 1
ATOM 772 C CA . ARG A 1 98 ? 19.778 3.382 -46.934 1.00 91.06 98 ARG A CA 1
ATOM 773 C C . ARG A 1 98 ? 20.259 2.925 -48.301 1.00 91.06 98 ARG A C 1
ATOM 775 O O . ARG A 1 98 ? 20.931 1.905 -48.425 1.00 91.06 98 ARG A O 1
ATOM 782 N N . SER A 1 99 ? 19.984 3.741 -49.312 1.00 87.38 99 SER A N 1
ATOM 783 C CA . SER A 1 99 ? 20.555 3.618 -50.652 1.00 87.38 99 SER A CA 1
ATOM 784 C C . SER A 1 99 ? 21.257 4.919 -51.010 1.00 87.38 99 SER A C 1
ATOM 786 O O . SER A 1 99 ? 20.617 5.941 -51.269 1.00 87.38 99 SER A O 1
ATOM 788 N N . ARG A 1 100 ? 22.595 4.895 -50.994 1.00 85.94 100 ARG A N 1
ATOM 789 C CA . ARG A 1 100 ? 23.435 6.102 -51.066 1.00 85.94 100 ARG A CA 1
ATOM 790 C C . ARG A 1 100 ? 22.983 7.125 -50.007 1.00 85.94 100 ARG A C 1
ATOM 792 O O . ARG A 1 100 ? 23.060 6.833 -48.820 1.00 85.94 100 ARG A O 1
ATOM 799 N N . ARG A 1 101 ? 22.465 8.275 -50.453 1.00 90.88 101 ARG A N 1
ATOM 800 C CA . ARG A 1 101 ? 22.030 9.426 -49.642 1.00 90.88 101 ARG A CA 1
ATOM 801 C C . ARG A 1 101 ? 20.528 9.419 -49.322 1.00 90.88 101 ARG A C 1
ATOM 803 O O . ARG A 1 101 ? 20.008 10.417 -48.845 1.00 90.88 101 ARG A O 1
ATOM 810 N N . ASN A 1 102 ? 19.823 8.333 -49.636 1.00 93.38 102 ASN A N 1
ATOM 811 C CA . ASN A 1 102 ? 18.380 8.210 -49.435 1.00 93.38 102 ASN A CA 1
ATOM 812 C C . ASN A 1 102 ? 18.073 7.169 -48.364 1.00 93.38 102 ASN A C 1
ATOM 814 O O . ASN A 1 102 ? 18.748 6.138 -48.281 1.00 93.38 102 ASN A O 1
ATOM 818 N N . LEU A 1 103 ? 17.024 7.424 -47.591 1.00 95.81 103 LEU A N 1
ATOM 819 C CA . LEU A 1 103 ? 16.503 6.493 -46.600 1.00 95.81 103 LEU A CA 1
ATOM 820 C C . LEU A 1 103 ? 15.638 5.440 -47.302 1.00 95.81 103 LEU A C 1
ATOM 822 O O . LEU A 1 103 ? 14.912 5.759 -48.242 1.00 95.81 103 LEU A O 1
ATOM 826 N N . GLN A 1 104 ? 15.714 4.189 -46.858 1.00 94.25 104 GLN A N 1
ATOM 827 C CA . GLN A 1 104 ? 14.853 3.108 -47.330 1.00 94.25 104 GLN A CA 1
ATOM 828 C C . GLN A 1 104 ? 14.031 2.556 -46.177 1.00 94.25 104 GLN A C 1
ATOM 830 O O . GLN A 1 104 ? 14.593 2.193 -45.144 1.00 94.25 104 GLN A O 1
ATOM 835 N N . ILE A 1 105 ? 12.720 2.467 -46.375 1.00 94.31 105 ILE A N 1
ATOM 836 C CA . ILE A 1 105 ? 11.774 1.989 -45.368 1.00 94.31 105 ILE A CA 1
ATOM 837 C C . ILE A 1 105 ? 10.945 0.855 -45.967 1.00 94.31 105 ILE A C 1
ATOM 839 O O . ILE A 1 105 ? 10.336 1.003 -47.029 1.00 94.31 105 ILE A O 1
ATOM 843 N N . GLY A 1 106 ? 10.962 -0.290 -45.295 1.00 89.94 106 GLY A N 1
ATOM 844 C CA . GLY A 1 106 ? 10.134 -1.447 -45.615 1.00 89.94 106 GLY A CA 1
ATOM 845 C C . GLY A 1 106 ? 8.844 -1.479 -44.806 1.00 89.94 106 GLY A C 1
ATOM 846 O O . GLY A 1 106 ? 8.425 -0.478 -44.229 1.00 89.94 106 GLY A O 1
ATOM 847 N N . GLU A 1 107 ? 8.240 -2.661 -44.736 1.00 87.75 107 GLU A N 1
ATOM 848 C CA . GLU A 1 107 ? 7.035 -2.920 -43.944 1.00 87.75 107 GLU A CA 1
ATOM 849 C C . GLU A 1 107 ? 7.383 -2.984 -42.445 1.00 87.75 107 GLU A C 1
ATOM 851 O O . GLU A 1 107 ? 7.539 -4.054 -41.857 1.00 87.75 107 GLU A O 1
ATOM 856 N N . ILE A 1 108 ? 7.587 -1.807 -41.845 1.00 86.06 108 ILE A N 1
ATOM 857 C CA . ILE A 1 108 ? 7.900 -1.626 -40.416 1.00 86.06 108 ILE A CA 1
ATOM 858 C C . ILE A 1 108 ? 6.667 -1.758 -39.509 1.00 86.06 108 ILE A C 1
ATOM 860 O O . ILE A 1 108 ? 6.796 -1.891 -38.294 1.00 86.06 108 ILE A O 1
ATOM 864 N N . LEU A 1 109 ? 5.475 -1.746 -40.101 1.00 77.75 109 LEU A N 1
ATOM 865 C CA . LEU A 1 109 ? 4.192 -2.037 -39.472 1.00 77.75 109 LEU A CA 1
ATOM 866 C C . LEU A 1 109 ? 3.525 -3.170 -40.256 1.00 77.75 109 LEU A C 1
ATOM 868 O O . LEU A 1 109 ? 3.691 -3.243 -41.462 1.00 77.75 109 LEU A O 1
ATOM 872 N N . SER A 1 110 ? 2.762 -4.053 -39.606 1.00 66.44 110 SER A N 1
ATOM 873 C CA . SER A 1 110 ? 2.103 -5.208 -40.256 1.00 66.44 110 SER A CA 1
ATOM 874 C C . SER A 1 110 ? 0.907 -4.845 -41.162 1.00 66.44 110 SER A C 1
ATOM 876 O O . SER A 1 110 ? -0.031 -5.630 -41.281 1.00 66.44 110 SER A O 1
ATOM 878 N N . ASP A 1 111 ? 0.891 -3.638 -41.724 1.00 69.12 111 ASP A N 1
ATOM 879 C CA . ASP A 1 111 ? -0.200 -3.043 -42.502 1.00 69.12 111 ASP A CA 1
ATOM 880 C C . ASP A 1 111 ? 0.148 -2.859 -43.992 1.00 69.12 111 ASP A C 1
ATOM 882 O O . ASP A 1 111 ? -0.579 -2.180 -44.716 1.00 69.12 111 ASP A O 1
ATOM 886 N N . SER A 1 112 ? 1.229 -3.489 -44.467 1.00 77.94 112 SER A N 1
ATOM 887 C CA . SER A 1 112 ? 1.696 -3.456 -45.862 1.00 77.94 112 SER A CA 1
ATOM 888 C C . SER A 1 112 ? 2.122 -2.083 -46.396 1.00 77.94 112 SER A C 1
ATOM 890 O O . SER A 1 112 ? 2.395 -1.957 -47.592 1.00 77.94 112 SER A O 1
ATOM 892 N N . LEU A 1 113 ? 2.251 -1.065 -45.538 1.00 88.69 113 LEU A N 1
ATOM 893 C CA . LEU A 1 113 ? 2.835 0.216 -45.929 1.00 88.69 113 LEU A CA 1
ATOM 894 C C . LEU A 1 113 ? 4.354 0.089 -46.111 1.00 88.69 113 LEU A C 1
ATOM 896 O O . LEU A 1 113 ? 5.032 -0.624 -45.372 1.00 88.69 113 LEU A O 1
ATOM 900 N N . VAL A 1 114 ? 4.913 0.847 -47.058 1.00 90.88 114 VAL A N 1
ATOM 901 C CA . VAL A 1 114 ? 6.367 0.971 -47.274 1.00 90.88 114 VAL A CA 1
ATOM 902 C C . VAL A 1 114 ? 6.771 2.430 -47.500 1.00 90.88 114 VAL A C 1
ATOM 904 O O . VAL A 1 114 ? 5.928 3.310 -47.677 1.00 90.88 114 VAL A O 1
ATOM 907 N N . GLY A 1 115 ? 8.075 2.709 -47.491 1.00 92.44 115 GLY A N 1
ATOM 908 C CA . GLY A 1 115 ? 8.603 4.038 -47.778 1.00 92.44 115 GLY A CA 1
ATOM 909 C C . GLY A 1 115 ? 8.170 5.082 -46.748 1.00 92.44 115 GLY A C 1
ATOM 910 O O . GLY A 1 115 ? 8.017 4.812 -45.554 1.00 92.44 115 GLY A O 1
ATOM 911 N N . LYS A 1 116 ? 7.997 6.316 -47.210 1.00 94.88 116 LYS A N 1
ATOM 912 C CA . LYS A 1 116 ? 7.699 7.460 -46.347 1.00 94.88 116 LYS A CA 1
ATOM 913 C C . LYS A 1 116 ? 6.392 7.337 -45.564 1.00 94.88 116 LYS A C 1
ATOM 915 O O . LYS A 1 116 ? 6.323 7.788 -44.421 1.00 94.88 116 LYS A O 1
ATOM 920 N N . GLU A 1 117 ? 5.368 6.742 -46.164 1.00 92.50 117 GLU A N 1
ATOM 921 C CA . GLU A 1 117 ? 4.062 6.569 -45.523 1.00 92.50 117 GLU A CA 1
ATOM 922 C C . GLU A 1 117 ? 4.147 5.596 -44.350 1.00 92.50 117 GLU A C 1
ATOM 924 O O . GLU A 1 117 ? 3.646 5.908 -43.269 1.00 92.50 117 GLU A O 1
ATOM 929 N N . ALA A 1 118 ? 4.874 4.487 -44.518 1.00 93.12 118 ALA A N 1
ATOM 930 C CA . ALA A 1 118 ? 5.153 3.556 -43.427 1.00 93.12 118 ALA A CA 1
ATOM 931 C C . ALA A 1 118 ? 5.893 4.239 -42.275 1.00 93.12 118 ALA A C 1
ATOM 933 O O . ALA A 1 118 ? 5.521 4.070 -41.115 1.00 93.12 118 ALA A O 1
ATOM 934 N N . LEU A 1 119 ? 6.901 5.064 -42.590 1.00 94.56 119 LEU A N 1
ATOM 935 C CA . LEU A 1 119 ? 7.634 5.831 -41.583 1.00 94.56 119 LEU A CA 1
ATOM 936 C C . LEU A 1 119 ? 6.716 6.798 -40.829 1.00 94.56 119 LEU A C 1
ATOM 938 O O . LEU A 1 119 ? 6.705 6.784 -39.601 1.00 94.56 119 LEU A O 1
ATOM 942 N N . ARG A 1 120 ? 5.897 7.594 -41.529 1.00 93.56 120 ARG A N 1
ATOM 943 C CA . ARG A 1 120 ? 4.928 8.496 -40.883 1.00 93.56 120 ARG A CA 1
ATOM 944 C C . ARG A 1 120 ? 3.941 7.730 -40.000 1.00 93.56 120 ARG A C 1
ATOM 946 O O . ARG A 1 120 ? 3.712 8.134 -38.862 1.00 93.56 120 ARG A O 1
ATOM 953 N N . ALA A 1 121 ? 3.381 6.623 -40.488 1.00 91.62 121 ALA A N 1
ATOM 954 C CA . ALA A 1 121 ? 2.445 5.796 -39.729 1.00 91.62 121 ALA A CA 1
ATOM 955 C C . ALA A 1 121 ? 3.098 5.213 -38.465 1.00 91.62 121 ALA A C 1
ATOM 957 O O . ALA A 1 121 ? 2.515 5.262 -37.379 1.00 91.62 121 ALA A O 1
ATOM 958 N N . PHE A 1 122 ? 4.339 4.735 -38.575 1.00 92.44 122 PHE A N 1
ATOM 959 C CA . PHE A 1 122 ? 5.114 4.235 -37.442 1.00 92.44 122 PHE A CA 1
ATOM 960 C C . PHE A 1 122 ? 5.351 5.319 -36.389 1.00 92.44 122 PHE A C 1
ATOM 962 O O . PHE A 1 122 ? 5.065 5.085 -35.213 1.00 92.44 122 PHE A O 1
ATOM 969 N N . LEU A 1 123 ? 5.810 6.506 -36.799 1.00 91.81 123 LEU A N 1
ATOM 970 C CA . LEU A 1 123 ? 6.118 7.621 -35.895 1.00 91.81 123 LEU A CA 1
ATOM 971 C C . LEU A 1 123 ? 4.857 8.168 -35.205 1.00 91.81 123 LEU A C 1
ATOM 973 O O . LEU A 1 123 ? 4.884 8.423 -34.004 1.00 91.81 123 LEU A O 1
ATOM 977 N N . ARG A 1 124 ? 3.733 8.259 -35.930 1.00 89.94 124 ARG A N 1
ATOM 978 C CA . ARG A 1 124 ? 2.436 8.742 -35.417 1.00 89.94 124 ARG A CA 1
ATOM 979 C C . ARG A 1 124 ? 1.653 7.709 -34.604 1.00 89.94 124 ARG A C 1
ATOM 981 O O . ARG A 1 124 ? 0.698 8.065 -33.918 1.00 89.94 124 ARG A O 1
ATOM 988 N N . SER A 1 125 ? 2.004 6.427 -34.698 1.00 84.88 125 SER A N 1
ATOM 989 C CA . SER A 1 125 ? 1.275 5.361 -34.008 1.00 84.88 125 SER A CA 1
ATOM 990 C C . SER A 1 125 ? 1.295 5.563 -32.481 1.00 84.88 125 SER A C 1
ATOM 992 O O . SER A 1 125 ? 2.341 5.894 -31.927 1.00 84.88 125 SER A O 1
ATOM 994 N N . PRO A 1 126 ? 0.193 5.306 -31.761 1.00 78.56 126 PRO A N 1
ATOM 995 C CA . PRO A 1 126 ? 0.179 5.361 -30.299 1.00 78.56 126 PRO A CA 1
ATOM 996 C C . PRO A 1 126 ? 0.831 4.130 -29.642 1.00 78.56 126 PRO A C 1
ATOM 998 O O . PRO A 1 126 ? 0.938 4.072 -28.420 1.00 78.56 126 PRO A O 1
ATOM 1001 N N . LYS A 1 127 ? 1.229 3.116 -30.426 1.00 80.25 127 LYS A N 1
ATOM 1002 C CA . LYS A 1 127 ? 1.872 1.897 -29.913 1.00 80.25 127 LYS A CA 1
ATOM 1003 C C . LYS A 1 127 ? 3.331 2.154 -29.530 1.00 80.25 127 LYS A C 1
ATOM 1005 O O . LYS A 1 127 ? 4.001 2.974 -30.170 1.00 80.25 127 LYS A O 1
ATOM 1010 N N . GLU A 1 128 ? 3.804 1.384 -28.546 1.00 77.62 128 GLU A N 1
ATOM 1011 C CA . GLU A 1 128 ? 5.222 1.291 -28.187 1.00 77.62 128 GLU A CA 1
ATOM 1012 C C . GLU A 1 128 ? 6.061 0.994 -29.435 1.00 77.62 128 GLU A C 1
ATOM 1014 O O . GLU A 1 128 ? 5.657 0.227 -30.316 1.00 77.62 128 GLU A O 1
ATOM 1019 N N . LYS A 1 129 ? 7.192 1.688 -29.539 1.00 84.69 129 LYS A N 1
ATOM 1020 C CA . LYS A 1 129 ? 8.049 1.675 -30.720 1.00 84.69 129 LYS A CA 1
ATOM 1021 C C . LYS A 1 129 ? 9.031 0.523 -30.603 1.00 84.69 129 LYS A C 1
ATOM 1023 O O . LYS A 1 129 ? 9.614 0.305 -29.547 1.00 84.69 129 LYS A O 1
ATOM 1028 N N . ASP A 1 130 ? 9.216 -0.199 -31.700 1.00 86.00 130 ASP A N 1
ATOM 1029 C CA . ASP A 1 130 ? 10.224 -1.250 -31.768 1.00 86.00 130 ASP A CA 1
ATOM 1030 C C . ASP A 1 130 ? 11.624 -0.617 -31.702 1.00 86.00 130 ASP A C 1
ATOM 1032 O O . ASP A 1 130 ? 11.990 0.194 -32.558 1.00 86.00 130 ASP A O 1
ATOM 1036 N N . THR A 1 131 ? 12.388 -0.979 -30.670 1.00 82.25 131 THR A N 1
ATOM 1037 C CA . THR A 1 131 ? 13.711 -0.409 -30.379 1.00 82.25 131 THR A CA 1
ATOM 1038 C C . THR A 1 131 ? 14.749 -0.736 -31.445 1.00 82.25 131 THR A C 1
ATOM 1040 O O . THR A 1 131 ? 15.675 0.039 -31.672 1.00 82.25 131 THR A O 1
ATOM 1043 N N . ILE A 1 132 ? 14.593 -1.863 -32.141 1.00 85.69 132 ILE A N 1
ATOM 1044 C CA . ILE A 1 132 ? 15.471 -2.231 -33.247 1.00 85.69 132 ILE A CA 1
ATOM 1045 C C . ILE A 1 132 ? 15.208 -1.270 -34.409 1.00 85.69 132 ILE A C 1
ATOM 1047 O O . ILE A 1 132 ? 16.143 -0.695 -34.966 1.00 85.69 132 ILE A O 1
ATOM 1051 N N . ILE A 1 133 ? 13.938 -1.026 -34.743 1.00 89.56 133 ILE A N 1
ATOM 1052 C CA . ILE A 1 133 ? 13.550 -0.109 -35.826 1.00 89.56 133 ILE A CA 1
ATOM 1053 C C . ILE A 1 133 ? 14.041 1.319 -35.550 1.00 89.56 133 ILE A C 1
ATOM 1055 O O . ILE A 1 133 ? 14.617 1.943 -36.446 1.00 89.56 133 ILE A O 1
ATOM 1059 N N . THR A 1 134 ? 13.866 1.833 -34.328 1.00 90.19 134 THR A N 1
ATOM 1060 C CA . THR A 1 134 ? 14.328 3.185 -33.958 1.00 90.19 134 THR A CA 1
ATOM 1061 C C . THR A 1 134 ? 15.851 3.304 -34.010 1.00 90.19 134 THR A C 1
ATOM 1063 O O . THR A 1 134 ? 16.364 4.285 -34.553 1.00 90.19 134 THR A O 1
ATOM 1066 N N . GLN A 1 135 ? 16.582 2.281 -33.553 1.00 87.00 135 GLN A N 1
ATOM 1067 C CA . GLN A 1 135 ? 18.043 2.241 -33.623 1.00 87.00 135 GLN A CA 1
ATOM 1068 C C . GLN A 1 135 ? 18.548 2.238 -35.074 1.00 87.00 135 GLN A C 1
ATOM 1070 O O . GLN A 1 135 ? 19.437 3.017 -35.428 1.00 87.00 135 GLN A O 1
ATOM 1075 N N . TYR A 1 136 ? 17.970 1.406 -35.947 1.00 91.44 136 TYR A N 1
ATOM 1076 C CA . TYR A 1 136 ? 18.345 1.392 -37.365 1.00 91.44 136 TYR A CA 1
ATOM 1077 C C . TYR A 1 136 ? 17.995 2.707 -38.069 1.00 91.44 136 TYR A C 1
ATOM 1079 O O . TYR A 1 136 ? 18.737 3.132 -38.960 1.00 91.44 136 TYR A O 1
ATOM 1087 N N . LEU A 1 137 ? 16.901 3.366 -37.683 1.00 93.69 137 LEU A N 1
ATOM 1088 C CA . LEU A 1 137 ? 16.520 4.672 -38.216 1.00 93.69 137 LEU A CA 1
ATOM 1089 C C . LEU A 1 137 ? 17.557 5.740 -37.869 1.00 93.69 137 LEU A C 1
ATOM 1091 O O . LEU A 1 137 ? 18.066 6.403 -38.773 1.00 93.69 137 LEU A O 1
ATOM 1095 N N . GLU A 1 138 ? 17.936 5.848 -36.597 1.00 92.44 138 GLU A N 1
ATOM 1096 C CA . GLU A 1 138 ? 18.992 6.761 -36.157 1.00 92.44 138 GLU A CA 1
ATOM 1097 C C . GLU A 1 138 ? 20.314 6.486 -36.887 1.00 92.44 138 GLU A C 1
ATOM 1099 O O . GLU A 1 138 ? 20.918 7.399 -37.454 1.00 92.44 138 GLU A O 1
ATOM 1104 N N . MET A 1 139 ? 20.753 5.223 -36.919 1.00 91.38 139 MET A N 1
ATOM 1105 C CA . MET A 1 139 ? 22.019 4.836 -37.547 1.00 91.38 139 MET A CA 1
ATOM 1106 C C . MET A 1 139 ? 22.073 5.189 -39.038 1.00 91.38 139 MET A C 1
ATOM 1108 O O . MET A 1 139 ? 23.110 5.633 -39.535 1.00 91.38 139 MET A O 1
ATOM 1112 N N . ASN A 1 140 ? 20.976 4.983 -39.772 1.00 94.81 140 ASN A N 1
ATOM 1113 C CA . ASN A 1 140 ? 20.937 5.283 -41.201 1.00 94.81 140 ASN A CA 1
ATOM 1114 C C . ASN A 1 140 ? 20.843 6.784 -41.481 1.00 94.81 140 ASN A C 1
ATOM 1116 O O . ASN A 1 140 ? 21.536 7.256 -42.381 1.00 94.81 140 ASN A O 1
ATOM 1120 N N . LEU A 1 141 ? 20.051 7.533 -40.709 1.00 94.50 141 LEU A N 1
ATOM 1121 C CA . LEU A 1 141 ? 19.970 8.990 -40.843 1.00 94.50 141 LEU A CA 1
ATOM 1122 C C . LEU A 1 141 ? 21.314 9.655 -40.561 1.00 94.50 141 LEU A C 1
ATOM 1124 O O . LEU A 1 141 ? 21.749 10.499 -41.345 1.00 94.50 141 LEU A O 1
ATOM 1128 N N . ARG A 1 142 ? 22.014 9.207 -39.514 1.00 91.75 142 ARG A N 1
ATOM 1129 C CA . ARG A 1 142 ? 23.364 9.679 -39.204 1.00 91.75 142 ARG A CA 1
ATOM 1130 C C . ARG A 1 142 ? 24.322 9.454 -40.366 1.00 91.75 142 ARG A C 1
ATOM 1132 O O . ARG A 1 142 ? 24.960 10.390 -40.829 1.00 91.75 142 ARG A O 1
ATOM 1139 N N . ALA A 1 143 ? 24.381 8.232 -40.887 1.00 91.94 143 ALA A N 1
ATOM 1140 C CA . ALA A 1 143 ? 25.288 7.925 -41.986 1.00 91.94 143 ALA A CA 1
ATOM 1141 C C . ALA A 1 143 ? 24.973 8.723 -43.265 1.00 91.94 143 ALA A C 1
ATOM 1143 O O . ALA A 1 143 ? 25.877 9.040 -44.036 1.00 91.94 143 ALA A O 1
ATOM 1144 N N . ILE A 1 144 ? 23.699 9.053 -43.511 1.00 94.94 144 ILE A N 1
ATOM 1145 C CA . ILE A 1 144 ? 23.314 9.936 -44.618 1.00 94.94 144 ILE A CA 1
ATOM 1146 C C . ILE A 1 144 ? 23.808 11.367 -44.354 1.00 94.94 144 ILE A C 1
ATOM 1148 O O . ILE A 1 144 ? 24.386 11.973 -45.255 1.00 94.94 144 ILE A O 1
ATOM 1152 N N . LEU A 1 145 ? 23.634 11.892 -43.137 1.00 92.56 145 LEU A N 1
ATOM 1153 C CA . LEU A 1 145 ? 24.140 13.211 -42.739 1.00 92.56 145 LEU A CA 1
ATOM 1154 C C . LEU A 1 145 ? 25.669 13.309 -42.864 1.00 92.56 145 LEU A C 1
ATOM 1156 O O . LEU A 1 145 ? 26.158 14.289 -43.424 1.00 92.56 145 LEU A O 1
ATOM 1160 N N . GLU A 1 146 ? 26.414 12.287 -42.427 1.00 90.50 146 GLU A N 1
ATOM 1161 C CA . GLU A 1 146 ? 27.877 12.193 -42.593 1.00 90.50 146 GLU A CA 1
ATOM 1162 C C . GLU A 1 146 ? 28.260 12.255 -44.084 1.00 90.50 146 GLU A C 1
ATOM 1164 O O . GLU A 1 146 ? 29.076 13.076 -44.508 1.00 90.50 146 GLU A O 1
ATOM 1169 N N . GLN A 1 147 ? 27.607 11.447 -44.929 1.00 92.06 147 GLN A N 1
ATOM 1170 C CA . GLN A 1 147 ? 27.852 11.440 -46.378 1.00 92.06 147 GLN A CA 1
ATOM 1171 C C . GLN A 1 147 ? 27.497 12.758 -47.076 1.00 92.06 147 GLN A C 1
ATOM 1173 O O . GLN A 1 147 ? 28.047 13.052 -48.141 1.00 92.06 147 GLN A O 1
ATOM 1178 N N . LEU A 1 148 ? 26.556 13.522 -46.519 1.00 92.94 148 LEU A N 1
ATOM 1179 C CA . LEU A 1 148 ? 26.150 14.841 -47.006 1.00 92.94 148 LEU A CA 1
ATOM 1180 C C . LEU A 1 148 ? 26.956 15.987 -46.384 1.00 92.94 148 LEU A C 1
ATOM 1182 O O . LEU A 1 148 ? 26.787 17.123 -46.820 1.00 92.94 148 LEU A O 1
ATOM 1186 N N . HIS A 1 149 ? 27.823 15.684 -45.414 1.00 91.00 149 HIS A N 1
ATOM 1187 C CA . HIS A 1 149 ? 28.642 16.649 -44.675 1.00 91.00 149 HIS A CA 1
ATOM 1188 C C . HIS A 1 149 ? 27.774 17.687 -43.945 1.00 91.00 149 HIS A C 1
ATOM 1190 O O . HIS A 1 149 ? 28.104 18.866 -43.893 1.00 91.00 149 HIS A O 1
ATOM 1196 N N . LEU A 1 150 ? 26.630 17.238 -43.415 1.00 88.00 150 LEU A N 1
ATOM 1197 C CA . LEU A 1 150 ? 25.673 18.069 -42.672 1.00 88.00 150 LEU A CA 1
ATOM 1198 C C . LEU A 1 150 ? 25.875 18.012 -41.151 1.00 88.00 150 LEU A C 1
ATOM 1200 O O . LEU A 1 150 ? 25.208 18.725 -40.399 1.00 88.00 150 LEU A O 1
ATOM 1204 N N . ILE A 1 151 ? 26.773 17.143 -40.698 1.00 85.69 151 ILE A N 1
ATOM 1205 C CA . ILE A 1 151 ? 27.199 17.004 -39.309 1.00 85.69 151 ILE A CA 1
ATOM 1206 C C . ILE A 1 151 ? 28.720 16.846 -39.284 1.00 85.69 151 ILE A C 1
ATOM 1208 O O . ILE A 1 151 ? 29.286 16.294 -40.236 1.00 85.69 151 ILE A O 1
ATOM 1212 N N . PRO A 1 152 ? 29.387 17.309 -38.219 1.00 76.81 152 PRO A N 1
ATOM 1213 C CA . PRO A 1 152 ? 30.803 17.042 -38.034 1.00 76.81 152 PRO A CA 1
ATOM 1214 C C . PRO A 1 152 ? 31.036 15.539 -37.783 1.00 76.81 152 PRO A C 1
ATOM 1216 O O . PRO A 1 152 ? 30.123 14.833 -37.339 1.00 76.81 152 PRO A O 1
ATOM 1219 N N . PRO A 1 153 ? 32.248 15.032 -38.066 1.00 75.81 153 PRO A N 1
ATOM 1220 C CA . PRO A 1 153 ? 32.609 13.657 -37.746 1.00 75.81 153 PRO A CA 1
ATOM 1221 C C . PRO A 1 153 ? 32.483 13.398 -36.240 1.00 75.81 153 PRO A C 1
ATOM 1223 O O . PRO A 1 153 ? 32.797 14.262 -35.420 1.00 75.81 153 PRO A O 1
ATOM 1226 N N . GLU A 1 154 ? 32.010 12.202 -35.883 1.00 74.94 154 GLU A N 1
ATOM 1227 C CA . GLU A 1 154 ? 31.865 11.798 -34.485 1.00 74.94 154 GLU A CA 1
ATOM 1228 C C . GLU A 1 154 ? 33.255 11.702 -33.824 1.00 74.94 154 GLU A C 1
ATOM 1230 O O . GLU A 1 154 ? 34.185 11.180 -34.449 1.00 74.94 154 GLU A O 1
ATOM 1235 N N . PRO A 1 155 ? 33.423 12.207 -32.588 1.00 74.19 155 PRO A N 1
ATOM 1236 C CA . PRO A 1 155 ? 34.678 12.078 -31.861 1.00 74.19 155 PRO A CA 1
ATOM 1237 C C . PRO A 1 155 ? 35.078 10.610 -31.688 1.00 74.19 155 PRO A C 1
ATOM 1239 O O . PRO A 1 155 ? 34.265 9.771 -31.294 1.00 74.19 155 PRO A O 1
ATOM 1242 N N . ASP A 1 156 ? 36.340 10.299 -31.979 1.00 81.94 156 ASP A N 1
ATOM 1243 C CA . ASP A 1 156 ? 36.905 8.969 -31.769 1.00 81.94 156 ASP A CA 1
ATOM 1244 C C . ASP A 1 156 ? 37.562 8.913 -30.389 1.00 81.94 156 ASP A C 1
ATOM 1246 O O . ASP A 1 156 ? 38.666 9.419 -30.181 1.00 81.94 156 ASP A O 1
ATOM 1250 N N . PHE A 1 157 ? 36.886 8.267 -29.439 1.00 78.88 157 PHE A N 1
ATOM 1251 C CA . PHE A 1 157 ? 37.370 8.159 -28.066 1.00 78.88 157 PHE A CA 1
ATOM 1252 C C . PHE A 1 157 ? 38.720 7.425 -27.950 1.00 78.88 157 PHE A C 1
ATOM 1254 O O . PHE A 1 157 ? 39.419 7.622 -26.956 1.00 78.88 157 PHE A O 1
ATOM 1261 N N . LEU A 1 158 ? 39.112 6.580 -28.918 1.00 82.06 158 LEU A N 1
ATOM 1262 C CA . LEU A 1 158 ? 40.432 5.937 -28.923 1.00 82.06 158 LEU A CA 1
ATOM 1263 C C . LEU A 1 158 ? 41.522 6.932 -29.313 1.00 82.06 158 LEU A C 1
ATOM 1265 O O . LEU A 1 158 ? 42.596 6.926 -28.711 1.00 82.06 158 LEU A O 1
ATOM 1269 N N . GLU A 1 159 ? 41.254 7.795 -30.289 1.00 86.56 159 GLU A N 1
ATOM 1270 C CA . GLU A 1 159 ? 42.164 8.885 -30.641 1.00 86.56 159 GLU A CA 1
ATOM 1271 C C . GLU A 1 159 ? 42.228 9.926 -29.522 1.00 86.56 159 GLU A C 1
ATOM 1273 O O . GLU A 1 159 ? 43.317 10.336 -29.130 1.00 86.56 159 GLU A O 1
ATOM 1278 N N . GLU A 1 160 ? 41.098 10.284 -28.912 1.00 88.94 160 GLU A N 1
ATOM 1279 C CA . GLU A 1 160 ? 41.078 11.168 -27.743 1.00 88.94 160 GLU A CA 1
ATOM 1280 C C . GLU A 1 160 ? 41.839 10.572 -26.555 1.00 88.94 160 GLU A C 1
ATOM 1282 O O . GLU A 1 160 ? 42.584 11.282 -25.884 1.00 88.94 160 GLU A O 1
ATOM 1287 N N . MET A 1 161 ? 41.721 9.261 -26.316 1.00 91.25 161 MET A N 1
ATOM 1288 C CA . MET A 1 161 ? 42.507 8.564 -25.298 1.00 91.25 161 MET A CA 1
ATOM 1289 C C . MET A 1 161 ? 44.011 8.703 -25.572 1.00 91.25 161 MET A C 1
ATOM 1291 O O . MET A 1 161 ? 44.762 9.044 -24.657 1.00 91.25 161 MET A O 1
ATOM 1295 N N . LYS A 1 162 ? 44.453 8.505 -26.824 1.00 90.06 162 LYS A N 1
ATOM 1296 C CA . LYS A 1 162 ? 45.859 8.710 -27.216 1.00 9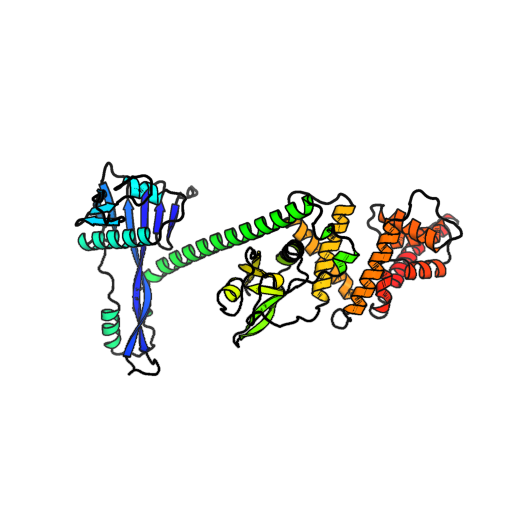0.06 162 LYS A CA 1
ATOM 1297 C C . LYS A 1 162 ? 46.291 10.161 -27.012 1.00 90.06 162 LYS A C 1
ATOM 1299 O O . LYS A 1 162 ? 47.375 10.393 -26.484 1.00 90.06 162 LYS A O 1
ATOM 1304 N N . MET A 1 163 ? 45.448 11.122 -27.388 1.00 89.25 163 MET A N 1
ATOM 1305 C CA . MET A 1 163 ? 45.725 12.548 -27.203 1.00 89.25 163 MET A CA 1
ATOM 1306 C C . MET A 1 163 ? 45.860 12.907 -25.722 1.00 89.25 163 MET A C 1
ATOM 1308 O O . MET A 1 163 ? 46.800 13.606 -25.356 1.00 89.25 163 MET A O 1
ATOM 1312 N N . LEU A 1 164 ? 44.981 12.394 -24.852 1.00 91.00 164 LEU A N 1
ATOM 1313 C CA . LEU A 1 164 ? 45.084 12.597 -23.405 1.00 91.00 164 LEU A CA 1
ATOM 1314 C C . LEU A 1 164 ? 46.389 12.024 -22.845 1.00 91.00 164 LEU A C 1
ATOM 1316 O O . LEU A 1 164 ? 47.055 12.704 -22.071 1.00 91.00 164 LEU A O 1
ATOM 1320 N N . GLN A 1 165 ? 46.778 10.816 -23.265 1.00 90.88 165 GLN A N 1
ATOM 1321 C CA . GLN A 1 165 ? 48.018 10.158 -22.828 1.00 90.88 165 GLN A CA 1
ATOM 1322 C C . GLN A 1 165 ? 49.299 10.877 -23.281 1.00 90.88 165 GLN A C 1
ATOM 1324 O O . GLN A 1 165 ? 50.358 10.636 -22.708 1.00 90.88 165 GLN A O 1
ATOM 1329 N N . GLN A 1 166 ? 49.218 11.743 -24.295 1.00 92.44 166 GLN A N 1
ATOM 1330 C CA . GLN A 1 166 ? 50.343 12.534 -24.807 1.00 92.44 166 GLN A CA 1
ATOM 1331 C C . GLN A 1 166 ? 50.487 13.904 -24.131 1.00 92.44 166 GLN A C 1
ATOM 1333 O O . GLN A 1 166 ? 51.406 14.650 -24.463 1.00 92.44 166 GLN A O 1
ATOM 1338 N N . ARG A 1 167 ? 49.589 14.266 -23.209 1.00 92.06 167 ARG A N 1
ATOM 1339 C CA . ARG A 1 167 ? 49.645 15.556 -22.514 1.00 92.06 167 ARG A CA 1
ATOM 1340 C C . ARG A 1 167 ? 50.762 15.583 -21.475 1.00 92.06 167 ARG A C 1
ATOM 1342 O O . ARG A 1 167 ? 50.952 14.621 -20.736 1.00 92.06 167 ARG A O 1
ATOM 1349 N N . ASP A 1 168 ? 51.396 16.743 -21.327 1.00 91.62 168 ASP A N 1
ATOM 1350 C CA . ASP A 1 168 ? 52.429 16.971 -20.306 1.00 91.62 168 ASP A CA 1
ATOM 1351 C C . ASP A 1 168 ? 51.899 16.795 -18.873 1.00 91.62 168 ASP A C 1
ATOM 1353 O O . ASP A 1 168 ? 52.641 16.425 -17.968 1.00 91.62 168 ASP A O 1
ATOM 1357 N N . ASP A 1 169 ? 50.602 17.045 -18.663 1.00 91.81 169 ASP A N 1
ATOM 1358 C CA . ASP A 1 169 ? 49.919 16.916 -17.374 1.00 91.81 169 ASP A CA 1
ATOM 1359 C C . ASP A 1 169 ? 49.097 15.620 -17.248 1.00 91.81 169 ASP A C 1
ATOM 1361 O O . ASP A 1 169 ? 48.121 15.578 -16.481 1.00 91.81 169 ASP A O 1
ATOM 1365 N N . PHE A 1 170 ? 49.438 14.594 -18.038 1.00 93.62 170 PHE A N 1
ATOM 1366 C CA . PHE A 1 170 ? 48.740 13.313 -18.059 1.00 93.62 170 PHE A CA 1
ATOM 1367 C C . PHE A 1 170 ? 48.924 12.508 -16.763 1.00 93.62 170 PHE A C 1
ATOM 1369 O O . PHE A 1 170 ? 50.044 12.193 -16.366 1.00 93.62 170 PHE A O 1
ATOM 1376 N N . GLU A 1 171 ? 47.815 12.077 -16.159 1.00 91.88 171 GLU A N 1
ATOM 1377 C CA . GLU A 1 171 ? 47.797 11.119 -15.052 1.00 91.88 171 GLU A CA 1
ATOM 1378 C C . GLU A 1 171 ? 46.643 10.118 -15.215 1.00 91.88 171 GLU A C 1
ATOM 1380 O O . GLU A 1 171 ? 45.503 10.491 -15.512 1.00 91.88 171 GLU A O 1
ATOM 1385 N N . TYR A 1 172 ? 46.910 8.829 -14.974 1.00 91.00 172 TYR A N 1
ATOM 1386 C CA . TYR A 1 172 ? 45.851 7.818 -14.949 1.00 91.00 172 TYR A CA 1
ATOM 1387 C C . TYR A 1 172 ? 44.844 8.127 -13.838 1.00 91.00 172 TYR A C 1
ATOM 1389 O O . TYR A 1 172 ? 45.213 8.299 -12.679 1.00 91.00 172 TYR A O 1
ATOM 1397 N N . GLY A 1 173 ? 43.557 8.144 -14.178 1.00 88.25 173 GLY A N 1
ATOM 1398 C CA . GLY A 1 173 ? 42.490 8.483 -13.239 1.00 88.25 173 GLY A CA 1
ATOM 1399 C C . GLY A 1 173 ? 42.281 9.986 -13.021 1.00 88.25 173 GLY A C 1
ATOM 1400 O O . GLY A 1 173 ? 41.405 10.350 -12.239 1.00 88.25 173 GLY A O 1
ATOM 1401 N N . LYS A 1 174 ? 42.995 10.876 -13.720 1.00 91.12 174 LYS A N 1
ATOM 1402 C CA . LYS A 1 174 ? 42.682 12.312 -13.712 1.00 91.12 174 LYS A CA 1
ATOM 1403 C C . LYS A 1 174 ? 41.511 12.621 -14.649 1.00 91.12 174 LYS A C 1
ATOM 1405 O O . LYS A 1 174 ? 41.411 12.051 -15.733 1.00 91.12 174 LYS A O 1
ATOM 1410 N N . ASP A 1 175 ? 40.598 13.472 -14.184 1.00 88.88 175 ASP A N 1
ATOM 1411 C CA . ASP A 1 175 ? 39.420 13.912 -14.937 1.00 88.88 175 ASP A CA 1
ATOM 1412 C C . ASP A 1 175 ? 39.764 15.149 -15.781 1.00 88.88 175 ASP A C 1
ATOM 1414 O O . ASP A 1 175 ? 40.151 16.192 -15.252 1.00 88.88 175 ASP A O 1
ATOM 1418 N N . TYR A 1 176 ? 39.624 15.009 -17.096 1.00 87.94 176 TYR A N 1
ATOM 1419 C CA . TYR A 1 176 ? 39.885 16.029 -18.108 1.00 87.94 176 TYR A CA 1
ATOM 1420 C C . TYR A 1 176 ? 38.601 16.607 -18.713 1.00 87.94 176 TYR A C 1
ATOM 1422 O O . TYR A 1 176 ? 38.649 17.246 -19.761 1.00 87.94 176 TYR A O 1
ATOM 1430 N N . THR A 1 177 ? 37.445 16.432 -18.065 1.00 84.44 177 THR A N 1
ATOM 1431 C CA . THR A 1 177 ? 36.162 16.998 -18.523 1.00 84.44 177 THR A CA 1
ATOM 1432 C C . THR A 1 177 ? 36.242 18.513 -18.769 1.00 84.44 177 THR A C 1
ATOM 1434 O O . THR A 1 177 ? 35.584 19.027 -19.668 1.00 84.44 177 THR A O 1
ATOM 1437 N N . SER A 1 178 ? 37.091 19.237 -18.031 1.00 80.31 178 SER A N 1
ATOM 1438 C CA . SER A 1 178 ? 37.305 20.683 -18.196 1.00 80.31 178 SER A CA 1
ATOM 1439 C C . SER A 1 178 ? 37.980 21.094 -19.511 1.00 80.31 178 SER A C 1
ATOM 1441 O O . SER A 1 178 ? 38.017 22.284 -19.816 1.00 80.31 178 SER A O 1
ATOM 1443 N N . LEU A 1 179 ? 38.514 20.147 -20.294 1.00 80.25 179 LEU A N 1
ATOM 1444 C CA . LEU A 1 179 ? 39.076 20.421 -21.622 1.00 80.25 179 LEU A CA 1
ATOM 1445 C C . LEU A 1 179 ? 38.003 20.701 -22.684 1.00 80.25 179 LEU A C 1
ATOM 1447 O O . LEU A 1 179 ? 38.332 21.168 -23.773 1.00 80.25 179 LEU A O 1
ATOM 1451 N N . TYR A 1 180 ? 36.736 20.431 -22.374 1.00 75.62 180 TYR A N 1
ATOM 1452 C CA . TYR A 1 180 ? 35.610 20.617 -23.277 1.00 75.62 180 TYR A CA 1
ATOM 1453 C C . TYR A 1 180 ? 34.822 21.896 -22.880 1.00 75.62 180 TYR A C 1
ATOM 1455 O O . TYR A 1 180 ? 34.475 22.075 -21.715 1.00 75.62 180 TYR A O 1
ATOM 1463 N N . ASP A 1 181 ? 34.592 22.819 -23.830 1.00 60.00 181 ASP A N 1
ATOM 1464 C CA . ASP A 1 181 ? 34.160 24.227 -23.615 1.00 60.00 181 ASP A CA 1
ATOM 1465 C C . ASP A 1 181 ? 32.744 24.429 -22.999 1.00 60.00 181 ASP A C 1
ATOM 1467 O O . ASP A 1 181 ? 31.837 23.623 -23.164 1.00 60.00 181 ASP A O 1
ATOM 1471 N N . ASN A 1 182 ? 32.500 25.578 -22.353 1.00 50.69 182 ASN A N 1
ATOM 1472 C CA . ASN A 1 182 ? 31.344 25.920 -21.505 1.00 50.69 182 ASN A CA 1
ATOM 1473 C C . ASN A 1 182 ? 29.969 26.067 -22.204 1.00 50.69 182 ASN A C 1
ATOM 1475 O O . ASN A 1 182 ? 28.953 26.172 -21.514 1.00 50.69 182 ASN A O 1
ATOM 1479 N N . LYS A 1 183 ? 29.864 26.021 -23.543 1.00 50.06 183 LYS A N 1
ATOM 1480 C CA . LYS A 1 183 ? 28.552 25.890 -24.237 1.00 50.06 183 LYS A CA 1
ATOM 1481 C C . LYS A 1 183 ? 27.913 24.498 -24.056 1.00 50.06 183 LYS A C 1
ATOM 1483 O O . LYS A 1 183 ? 26.752 24.297 -24.404 1.00 50.06 183 LYS A O 1
ATOM 1488 N N . VAL A 1 184 ? 28.658 23.566 -23.461 1.00 47.94 184 VAL A N 1
ATOM 1489 C CA . VAL A 1 184 ? 28.311 22.166 -23.169 1.00 47.94 184 VAL A CA 1
ATOM 1490 C C . VAL A 1 184 ? 27.331 21.995 -21.996 1.00 47.94 184 VAL A C 1
ATOM 1492 O O . VAL A 1 184 ? 26.591 21.010 -21.959 1.00 47.94 184 VAL A O 1
ATOM 1495 N N . HIS A 1 185 ? 27.255 22.943 -21.056 1.00 43.22 185 HIS A N 1
ATOM 1496 C CA . HIS A 1 185 ? 26.405 22.795 -19.864 1.00 43.22 185 HIS A CA 1
ATOM 1497 C C . HIS A 1 185 ? 24.901 22.964 -20.139 1.00 43.22 185 HIS A C 1
ATOM 1499 O O . HIS A 1 185 ? 24.094 22.261 -19.535 1.00 43.22 185 HIS A O 1
ATOM 1505 N N . ALA A 1 186 ? 24.510 23.816 -21.093 1.00 43.72 186 ALA A N 1
ATOM 1506 C CA . ALA A 1 186 ? 23.096 24.068 -21.395 1.00 43.72 186 ALA A CA 1
ATOM 1507 C C . ALA A 1 186 ? 22.384 22.838 -21.998 1.00 43.72 186 ALA A C 1
ATOM 1509 O O . ALA A 1 186 ? 21.269 22.515 -21.600 1.00 43.72 186 ALA A O 1
ATOM 1510 N N . PHE A 1 187 ? 23.052 22.103 -22.898 1.00 47.66 187 PHE A N 1
ATOM 1511 C CA . PHE A 1 187 ? 22.498 20.895 -23.526 1.00 47.66 187 PHE A CA 1
ATOM 1512 C C . PHE A 1 187 ? 22.377 19.727 -22.539 1.00 47.66 187 PHE A C 1
ATOM 1514 O O . PHE A 1 187 ? 21.364 19.029 -22.517 1.00 47.66 187 PHE A O 1
ATOM 1521 N N . ARG A 1 188 ? 23.384 19.543 -21.675 1.00 46.03 188 ARG A N 1
ATOM 1522 C CA . ARG A 1 188 ? 23.340 18.547 -20.599 1.00 46.03 188 ARG A CA 1
ATOM 1523 C C . ARG A 1 188 ? 22.194 18.829 -19.631 1.00 46.03 188 ARG A C 1
ATOM 1525 O O . ARG A 1 188 ? 21.448 17.913 -19.308 1.00 46.03 188 ARG A O 1
ATOM 1532 N N . GLU A 1 189 ? 22.017 20.083 -19.220 1.00 52.59 189 GLU A N 1
ATOM 1533 C CA . GLU A 1 189 ? 20.909 20.464 -18.344 1.00 52.59 189 GLU A CA 1
ATOM 1534 C C . GLU A 1 189 ? 19.536 20.263 -18.993 1.00 52.59 189 GLU A C 1
ATOM 1536 O O . GLU A 1 189 ? 18.604 19.853 -18.308 1.00 52.59 189 GLU A O 1
ATOM 1541 N N . GLU A 1 190 ? 19.375 20.552 -20.286 1.00 55.47 190 GLU A N 1
ATOM 1542 C CA . GLU A 1 190 ? 18.105 20.336 -20.989 1.00 55.47 190 GLU A CA 1
ATOM 1543 C C . GLU A 1 190 ? 17.766 18.849 -21.119 1.00 55.47 190 GLU A C 1
ATOM 1545 O O . GLU A 1 190 ? 16.643 18.455 -20.800 1.00 55.47 190 GLU A O 1
ATOM 1550 N N . VAL A 1 191 ? 18.733 18.007 -21.500 1.00 53.66 191 VAL A N 1
ATOM 1551 C CA . VAL A 1 191 ? 18.539 16.551 -21.583 1.00 53.66 191 VAL A CA 1
ATOM 1552 C C . VAL A 1 191 ? 18.290 15.956 -20.196 1.00 53.66 191 VAL A C 1
ATOM 1554 O O . VAL A 1 191 ? 17.344 15.191 -20.028 1.00 53.66 191 VAL A O 1
ATOM 1557 N N . GLU A 1 192 ? 19.055 16.348 -19.173 1.00 55.53 192 GLU A N 1
ATOM 1558 C CA . GLU A 1 192 ? 18.823 15.908 -17.791 1.00 55.53 192 GLU A CA 1
ATOM 1559 C C . GLU A 1 192 ? 17.433 16.341 -17.291 1.00 55.53 192 GLU A C 1
ATOM 1561 O O . GLU A 1 192 ? 16.712 15.515 -16.732 1.00 55.53 192 GLU A O 1
ATOM 1566 N N . LYS A 1 193 ? 16.991 17.579 -17.568 1.00 64.69 193 LYS A N 1
ATOM 1567 C CA . LYS A 1 193 ? 15.638 18.061 -17.221 1.00 64.69 193 LYS A CA 1
ATOM 1568 C C . LYS A 1 193 ? 14.542 17.300 -17.973 1.00 64.69 193 LYS A C 1
ATOM 1570 O O . LYS A 1 193 ? 13.500 17.007 -17.386 1.00 64.69 193 LYS A O 1
ATOM 1575 N N . MET A 1 194 ? 14.750 16.963 -19.247 1.00 64.62 194 MET A N 1
ATOM 1576 C CA . MET A 1 194 ? 13.794 16.184 -20.043 1.00 64.62 194 MET A CA 1
ATOM 1577 C C . MET A 1 194 ? 13.688 14.741 -19.546 1.00 64.62 194 MET A C 1
ATOM 1579 O O . MET A 1 194 ? 12.577 14.257 -19.331 1.00 64.62 194 MET A O 1
ATOM 1583 N N . VAL A 1 195 ? 14.819 14.085 -19.281 1.00 61.38 195 VAL A N 1
ATOM 1584 C CA . VAL A 1 195 ? 14.869 12.730 -18.714 1.00 61.38 195 VAL A CA 1
ATOM 1585 C C . VAL A 1 195 ? 14.264 12.707 -17.312 1.00 61.38 195 VAL A C 1
ATOM 1587 O O . VAL A 1 195 ? 13.488 11.810 -16.984 1.00 61.38 195 VAL A O 1
ATOM 1590 N N . GLU A 1 196 ? 14.552 13.708 -16.480 1.00 69.50 196 GLU A N 1
ATOM 1591 C CA . GLU A 1 196 ? 13.958 13.824 -15.150 1.00 69.50 196 GLU A CA 1
ATOM 1592 C C . GLU A 1 196 ? 12.439 14.032 -15.232 1.00 69.50 196 GLU A C 1
ATOM 1594 O O . GLU A 1 196 ? 11.690 13.390 -14.492 1.00 69.50 196 GLU A O 1
ATOM 1599 N N . LYS A 1 197 ? 11.959 14.873 -16.159 1.00 74.12 197 LYS A N 1
ATOM 1600 C CA . LYS A 1 197 ? 10.524 15.085 -16.391 1.00 74.12 197 LYS A CA 1
ATOM 1601 C C . LYS A 1 197 ? 9.833 13.803 -16.859 1.00 74.12 197 LYS A C 1
ATOM 1603 O O . LYS A 1 197 ? 8.817 13.430 -16.278 1.00 74.12 197 LYS A O 1
ATOM 1608 N N . GLN A 1 198 ? 10.401 13.094 -17.834 1.00 69.62 198 GLN A N 1
ATOM 1609 C CA . GLN A 1 198 ? 9.851 11.826 -18.320 1.00 69.62 198 GLN A CA 1
ATOM 1610 C C . GLN A 1 198 ? 9.853 10.742 -17.240 1.00 69.62 198 GLN A C 1
ATOM 1612 O O . GLN A 1 198 ? 8.857 10.043 -17.064 1.00 69.62 198 GLN A O 1
ATOM 1617 N N . ASN A 1 199 ? 10.927 10.629 -16.456 1.00 71.31 199 ASN A N 1
ATOM 1618 C CA . ASN A 1 199 ? 10.985 9.686 -15.340 1.00 71.31 199 ASN A CA 1
ATOM 1619 C C . ASN A 1 199 ? 9.947 10.017 -14.259 1.00 71.31 199 ASN A C 1
ATOM 1621 O O . ASN A 1 199 ? 9.331 9.103 -13.705 1.00 71.31 199 ASN A O 1
ATOM 1625 N N . LYS A 1 200 ? 9.704 11.306 -13.982 1.00 76.69 200 LYS A N 1
ATOM 1626 C CA . LYS A 1 200 ? 8.633 11.751 -13.075 1.00 76.69 200 LYS A CA 1
ATOM 1627 C C . LYS A 1 200 ? 7.250 11.396 -13.617 1.00 76.69 200 LYS A C 1
ATOM 1629 O O . LYS A 1 200 ? 6.446 10.853 -12.865 1.00 76.69 200 LYS A O 1
ATOM 1634 N N . GLU A 1 201 ? 6.980 11.643 -14.898 1.00 79.69 201 GLU A N 1
ATOM 1635 C CA . GLU A 1 201 ? 5.706 11.289 -15.543 1.00 79.69 201 GLU A CA 1
ATOM 1636 C C . GLU A 1 201 ? 5.474 9.774 -15.561 1.00 79.69 201 GLU A C 1
ATOM 1638 O O . GLU A 1 201 ? 4.401 9.308 -15.176 1.00 79.69 201 GLU A O 1
ATOM 1643 N N . LYS A 1 202 ? 6.500 8.988 -15.907 1.00 79.25 202 LYS A N 1
ATOM 1644 C CA . LYS A 1 202 ? 6.454 7.522 -15.854 1.00 79.25 202 LYS A CA 1
ATOM 1645 C C . LYS A 1 202 ? 6.147 7.026 -14.444 1.00 79.25 202 LYS A C 1
ATOM 1647 O O . LYS A 1 202 ? 5.218 6.248 -14.253 1.00 79.25 202 LYS A O 1
ATOM 1652 N N . THR A 1 203 ? 6.877 7.526 -13.449 1.00 81.19 203 THR A N 1
ATOM 1653 C CA . THR A 1 203 ? 6.664 7.165 -12.041 1.00 81.19 203 THR A CA 1
ATOM 1654 C C . THR A 1 203 ? 5.256 7.547 -11.578 1.00 81.19 203 THR A C 1
ATOM 1656 O O . THR A 1 203 ? 4.594 6.763 -10.900 1.00 81.19 203 THR A O 1
ATOM 1659 N N . ALA A 1 204 ? 4.759 8.727 -11.961 1.00 83.56 204 ALA A N 1
ATOM 1660 C CA . ALA A 1 204 ? 3.407 9.165 -11.626 1.00 83.56 204 ALA A CA 1
ATOM 1661 C C . ALA A 1 204 ? 2.336 8.250 -12.243 1.00 83.56 204 ALA A C 1
ATOM 1663 O O . ALA A 1 204 ? 1.372 7.895 -11.560 1.00 83.56 204 ALA A O 1
ATOM 1664 N N . ASN A 1 205 ? 2.527 7.821 -13.494 1.00 85.50 205 ASN A N 1
ATOM 1665 C CA . ASN A 1 205 ? 1.639 6.869 -14.158 1.00 85.50 205 ASN A CA 1
ATOM 1666 C C . ASN A 1 205 ? 1.658 5.497 -13.473 1.00 85.50 205 ASN A C 1
ATOM 1668 O O . ASN A 1 205 ? 0.592 4.979 -13.151 1.00 85.50 205 ASN A O 1
ATOM 1672 N N . GLU A 1 206 ? 2.831 4.952 -13.143 1.00 86.25 206 GLU A N 1
ATOM 1673 C CA . GLU A 1 206 ? 2.941 3.675 -12.418 1.00 86.25 206 GLU A CA 1
ATOM 1674 C C . GLU A 1 206 ? 2.252 3.727 -11.043 1.00 86.25 206 GLU A C 1
ATOM 1676 O O . GLU A 1 206 ? 1.554 2.795 -10.639 1.00 86.25 206 GLU A O 1
ATOM 1681 N N . VAL A 1 207 ? 2.410 4.836 -10.313 1.00 87.06 207 VAL A N 1
ATOM 1682 C CA . VAL A 1 207 ? 1.748 5.049 -9.016 1.00 87.06 207 VAL A CA 1
ATOM 1683 C C . VAL A 1 207 ? 0.229 5.140 -9.178 1.00 87.06 207 VAL A C 1
ATOM 1685 O O . VAL A 1 207 ? -0.513 4.582 -8.361 1.00 87.06 207 VAL A O 1
ATOM 1688 N N . LYS A 1 208 ? -0.247 5.815 -10.231 1.00 87.12 208 LYS A N 1
ATOM 1689 C CA . LYS A 1 208 ? -1.674 5.906 -10.563 1.00 87.12 208 LYS A CA 1
ATOM 1690 C C . LYS A 1 208 ? -2.250 4.533 -10.905 1.00 87.12 208 LYS A C 1
ATOM 1692 O O . LYS A 1 208 ? -3.294 4.170 -10.373 1.00 87.12 208 LYS A O 1
ATOM 1697 N N . GLU A 1 209 ? -1.559 3.747 -11.724 1.00 89.31 209 GLU A N 1
ATOM 1698 C CA . GLU A 1 209 ? -1.963 2.382 -12.071 1.00 89.31 209 GLU A CA 1
ATOM 1699 C C . GLU A 1 209 ? -2.030 1.470 -10.843 1.00 89.31 209 GLU A C 1
ATOM 1701 O O . GLU A 1 209 ? -3.031 0.781 -10.645 1.00 89.31 209 GLU A O 1
ATOM 1706 N N . ALA A 1 210 ? -1.016 1.509 -9.972 1.00 89.38 210 ALA A N 1
ATOM 1707 C CA . ALA A 1 210 ? -1.020 0.744 -8.726 1.00 89.38 210 ALA A CA 1
ATOM 1708 C C . ALA A 1 210 ? -2.193 1.145 -7.811 1.00 89.38 210 ALA A C 1
ATOM 1710 O O . ALA A 1 210 ? -2.878 0.286 -7.256 1.00 89.38 210 ALA A O 1
ATOM 1711 N N . SER A 1 211 ? -2.477 2.447 -7.706 1.00 86.31 211 SER A N 1
ATOM 1712 C CA . SER A 1 211 ? -3.598 2.969 -6.910 1.00 86.31 211 SER A CA 1
ATOM 1713 C C . SER A 1 211 ? -4.961 2.555 -7.476 1.00 86.31 211 SER A C 1
ATOM 1715 O O . SER A 1 211 ? -5.874 2.217 -6.717 1.00 86.31 211 SER A O 1
ATOM 1717 N N . ASN A 1 212 ? -5.099 2.536 -8.803 1.00 88.19 212 ASN A N 1
ATOM 1718 C CA . ASN A 1 212 ? -6.305 2.068 -9.482 1.00 88.19 212 ASN A CA 1
ATOM 1719 C C . ASN A 1 212 ? -6.507 0.563 -9.282 1.00 88.19 212 ASN A C 1
ATOM 1721 O O . ASN A 1 212 ? -7.613 0.138 -8.961 1.00 88.19 212 ASN A O 1
ATOM 1725 N N . ALA A 1 213 ? -5.442 -0.236 -9.398 1.00 89.25 213 ALA A N 1
ATOM 1726 C CA . ALA A 1 213 ? -5.497 -1.675 -9.153 1.00 89.25 213 ALA A CA 1
ATOM 1727 C C . ALA A 1 213 ? -5.911 -1.993 -7.708 1.00 89.25 213 ALA A C 1
ATOM 1729 O O . ALA A 1 213 ? -6.734 -2.878 -7.482 1.00 89.25 213 ALA A O 1
ATOM 1730 N N . PHE A 1 214 ? -5.395 -1.240 -6.731 1.00 89.12 214 PHE A N 1
ATOM 1731 C CA . PHE A 1 214 ? -5.851 -1.338 -5.345 1.00 89.12 214 PHE A CA 1
ATOM 1732 C C . PHE A 1 214 ? -7.312 -0.944 -5.189 1.00 89.12 214 PHE A C 1
ATOM 1734 O O . PHE A 1 214 ? -8.053 -1.653 -4.523 1.00 89.12 214 PHE A O 1
ATOM 1741 N N . SER A 1 215 ? -7.750 0.153 -5.802 1.00 87.38 215 SER A N 1
ATOM 1742 C CA . SER A 1 215 ? -9.149 0.577 -5.696 1.00 87.38 215 SER A CA 1
ATOM 1743 C C . SER A 1 215 ? -10.091 -0.487 -6.266 1.00 87.38 215 SER A C 1
ATOM 1745 O O . SER A 1 215 ? -11.020 -0.886 -5.573 1.00 87.38 215 SER A O 1
ATOM 1747 N N . ALA A 1 216 ? -9.777 -1.036 -7.443 1.00 89.81 216 ALA A N 1
ATOM 1748 C CA . ALA A 1 216 ? -10.562 -2.089 -8.085 1.00 89.81 216 ALA A CA 1
ATOM 1749 C C . ALA A 1 216 ? -10.598 -3.398 -7.274 1.00 89.81 216 ALA A C 1
ATOM 1751 O O . ALA A 1 216 ? -11.645 -4.031 -7.171 1.00 89.81 216 ALA A O 1
ATOM 1752 N N . LEU A 1 217 ? -9.471 -3.802 -6.669 1.00 91.06 217 LEU A N 1
ATOM 1753 C CA . LEU A 1 217 ? -9.412 -4.964 -5.772 1.00 91.06 217 LEU A CA 1
ATOM 1754 C C . LEU A 1 217 ? -10.399 -4.811 -4.609 1.00 91.06 217 LEU A C 1
ATOM 1756 O O . LEU A 1 217 ? -11.137 -5.732 -4.266 1.00 91.06 217 LEU A O 1
ATOM 1760 N N . MET A 1 218 ? -10.392 -3.635 -3.994 1.00 89.62 218 MET A N 1
ATOM 1761 C CA . MET A 1 218 ? -11.153 -3.379 -2.779 1.00 89.62 218 MET A CA 1
ATOM 1762 C C . MET A 1 218 ? -12.636 -3.137 -3.072 1.00 89.62 218 MET A C 1
ATOM 1764 O O . MET A 1 218 ? -13.478 -3.559 -2.283 1.00 89.62 218 MET A O 1
ATOM 1768 N N . GLU A 1 219 ? -12.944 -2.513 -4.209 1.00 89.88 219 GLU A N 1
ATOM 1769 C CA . GLU A 1 219 ? -14.296 -2.377 -4.755 1.00 89.88 219 GLU A CA 1
ATOM 1770 C C . GLU A 1 219 ? -14.928 -3.737 -5.005 1.00 89.88 219 GLU A C 1
ATOM 1772 O O . GLU A 1 219 ? -15.939 -4.071 -4.391 1.00 89.88 219 GLU A O 1
ATOM 1777 N N . LYS A 1 220 ? -14.248 -4.582 -5.780 1.00 92.12 220 LYS A N 1
ATOM 1778 C CA . LYS A 1 220 ? -14.700 -5.943 -6.046 1.00 92.12 220 LYS A CA 1
ATOM 1779 C C . LYS A 1 220 ? -14.917 -6.737 -4.756 1.00 92.12 220 LYS A C 1
ATOM 1781 O O . LYS A 1 220 ? -15.945 -7.389 -4.589 1.00 92.12 220 LYS A O 1
ATOM 1786 N N . ALA A 1 221 ? -13.965 -6.684 -3.822 1.00 92.44 221 ALA A N 1
ATOM 1787 C CA . ALA A 1 221 ? -14.103 -7.383 -2.548 1.00 92.44 221 ALA A CA 1
ATOM 1788 C C . ALA A 1 221 ? -15.326 -6.894 -1.756 1.00 92.44 221 ALA A C 1
ATOM 1790 O O . ALA A 1 221 ? -15.999 -7.699 -1.115 1.00 92.44 221 ALA A O 1
ATOM 1791 N N . HIS A 1 222 ? -15.627 -5.595 -1.809 1.00 90.75 222 HIS A N 1
ATOM 1792 C CA . HIS A 1 222 ? -16.785 -5.015 -1.140 1.00 90.75 222 HIS A CA 1
ATOM 1793 C C . HIS A 1 222 ? -18.110 -5.488 -1.737 1.00 90.75 222 HIS A C 1
ATOM 1795 O O . HIS A 1 222 ? -18.993 -5.917 -0.988 1.00 90.75 222 HIS A O 1
ATOM 1801 N N . GLU A 1 223 ? -18.223 -5.433 -3.065 1.00 90.19 223 GLU A N 1
ATOM 1802 C CA . GLU A 1 223 ? -19.398 -5.879 -3.821 1.00 90.19 223 GLU A CA 1
ATOM 1803 C C . GLU A 1 223 ? -19.690 -7.365 -3.584 1.00 90.19 223 GLU A C 1
ATOM 1805 O O . GLU A 1 223 ? -20.842 -7.766 -3.438 1.00 90.19 223 GLU A O 1
ATOM 1810 N N . GLU A 1 224 ? -18.642 -8.185 -3.471 1.00 93.25 224 GLU A N 1
ATOM 1811 C CA . GLU A 1 224 ? -18.766 -9.614 -3.175 1.00 93.25 224 GLU A CA 1
ATOM 1812 C C . GLU A 1 224 ? -19.061 -9.923 -1.694 1.00 93.25 224 GLU A C 1
ATOM 1814 O O . GLU A 1 224 ? -19.229 -11.092 -1.340 1.00 93.25 224 GLU A O 1
ATOM 1819 N N . GLY A 1 225 ? -19.093 -8.918 -0.810 1.00 91.62 225 GLY A N 1
ATOM 1820 C CA . GLY A 1 225 ? -19.266 -9.125 0.631 1.00 91.62 225 GLY A CA 1
ATOM 1821 C C . GLY A 1 225 ? -18.045 -9.744 1.324 1.00 91.62 225 GLY A C 1
ATOM 1822 O O . GLY A 1 225 ? -18.176 -10.324 2.400 1.00 91.62 225 GLY A O 1
ATOM 1823 N N . LYS A 1 226 ? -16.864 -9.661 0.701 1.00 93.31 226 LYS A N 1
ATOM 1824 C CA . LYS A 1 226 ? -15.605 -10.299 1.129 1.00 93.31 226 LYS A CA 1
ATOM 1825 C C . LYS A 1 226 ? -14.516 -9.294 1.500 1.00 93.31 226 LYS A C 1
ATOM 1827 O O . LYS A 1 226 ? -13.351 -9.676 1.659 1.00 93.31 226 LYS A O 1
ATOM 1832 N N . ALA A 1 227 ? -14.846 -8.010 1.603 1.00 93.12 227 ALA A N 1
ATOM 1833 C CA . ALA A 1 227 ? -13.866 -7.023 2.013 1.00 93.12 227 ALA A CA 1
ATOM 1834 C C . ALA A 1 227 ? -13.424 -7.277 3.456 1.00 93.12 227 ALA A C 1
ATOM 1836 O O . ALA A 1 227 ? -14.213 -7.677 4.312 1.00 93.12 227 ALA A O 1
ATOM 1837 N N . VAL A 1 228 ? -12.169 -6.959 3.756 1.00 93.38 228 VAL A N 1
ATOM 1838 C CA . VAL A 1 228 ? -11.564 -7.158 5.080 1.00 93.38 228 VAL A CA 1
ATOM 1839 C C . VAL A 1 228 ? -12.364 -6.513 6.225 1.00 93.38 228 VAL A C 1
ATOM 1841 O O . VAL A 1 228 ? -12.348 -7.000 7.352 1.00 93.38 228 VAL A O 1
ATOM 1844 N N . TRP A 1 229 ? -13.105 -5.434 5.958 1.00 91.50 229 TRP A N 1
ATOM 1845 C CA . TRP A 1 229 ? -13.969 -4.770 6.944 1.00 91.50 229 TRP A CA 1
ATOM 1846 C C . TRP A 1 229 ? -15.386 -5.351 7.054 1.00 91.50 229 TRP A C 1
ATOM 1848 O O . TRP A 1 229 ? -16.112 -4.965 7.965 1.00 91.50 229 TRP A O 1
ATOM 1858 N N . GLN A 1 230 ? -15.793 -6.244 6.149 1.00 91.62 230 GLN A N 1
ATOM 1859 C CA . GLN A 1 230 ? -17.066 -6.978 6.214 1.00 91.62 230 GLN A CA 1
ATOM 1860 C C . GLN A 1 230 ? -16.943 -8.292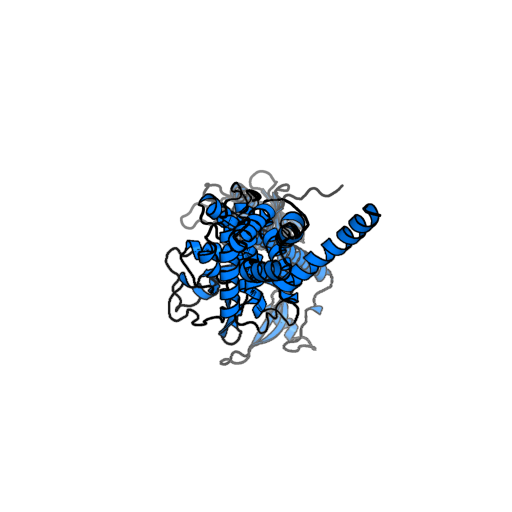 7.004 1.00 91.62 230 GLN A C 1
ATOM 1862 O O . GLN A 1 230 ? -17.954 -8.907 7.329 1.00 91.62 230 GLN A O 1
ATOM 1867 N N . MET A 1 231 ? -15.719 -8.703 7.347 1.00 91.44 231 MET A N 1
ATOM 1868 C CA . MET A 1 231 ? -15.448 -9.869 8.190 1.00 91.44 231 MET A CA 1
ATOM 1869 C C . MET A 1 231 ? -15.966 -9.675 9.624 1.00 91.44 231 MET A C 1
ATOM 1871 O O . MET A 1 231 ? -16.056 -8.548 10.137 1.00 91.44 231 MET A O 1
ATOM 1875 N N . SER A 1 232 ? -16.236 -10.781 10.321 1.00 86.94 232 SER A N 1
ATOM 1876 C CA . SER A 1 232 ? -16.568 -10.739 11.750 1.00 86.94 232 SER A CA 1
ATOM 1877 C C . SER A 1 232 ? -15.419 -10.151 12.578 1.00 86.94 232 SER A C 1
ATOM 1879 O O . SER A 1 232 ? -14.271 -10.057 12.129 1.00 86.94 232 SER A O 1
ATOM 1881 N N . SER A 1 233 ? -15.722 -9.708 13.798 1.00 81.00 233 SER A N 1
ATOM 1882 C CA . SER A 1 233 ? -14.705 -9.133 14.681 1.00 81.00 233 SER A CA 1
ATOM 1883 C C . SER A 1 233 ? -13.632 -10.164 15.051 1.00 81.00 233 SER A C 1
ATOM 1885 O O . SER A 1 233 ? -12.442 -9.844 15.092 1.00 81.00 233 SER A O 1
ATOM 1887 N N . GLU A 1 234 ? -14.051 -11.410 15.262 1.00 82.06 234 GLU A N 1
ATOM 1888 C CA . GLU A 1 234 ? -13.195 -12.548 15.573 1.00 82.06 234 GLU A CA 1
ATOM 1889 C C . GLU A 1 234 ? -12.201 -12.816 14.442 1.00 82.06 234 GLU A C 1
ATOM 1891 O O . GLU A 1 234 ? -10.997 -12.893 14.690 1.00 82.06 234 GLU A O 1
ATOM 1896 N N . GLU A 1 235 ? -12.672 -12.886 13.196 1.00 88.19 235 GLU A N 1
ATOM 1897 C CA . GLU A 1 235 ? -11.808 -13.160 12.044 1.00 88.19 235 GLU A CA 1
ATOM 1898 C C . GLU A 1 235 ? -10.800 -12.027 11.804 1.00 88.19 235 GLU A C 1
ATOM 1900 O O . GLU A 1 235 ? -9.636 -12.286 11.493 1.00 88.19 235 GLU A O 1
ATOM 1905 N N . ARG A 1 236 ? -11.215 -10.768 12.008 1.00 88.25 236 ARG A N 1
ATOM 1906 C CA . ARG A 1 236 ? -10.338 -9.595 11.854 1.00 88.25 236 ARG A CA 1
ATOM 1907 C C . ARG A 1 236 ? -9.215 -9.544 12.881 1.00 88.25 236 ARG A C 1
ATOM 1909 O O . ARG A 1 236 ? -8.139 -9.030 12.579 1.00 88.25 236 ARG A O 1
ATOM 1916 N N . SER A 1 237 ? -9.445 -10.052 14.090 1.00 79.69 237 SER A N 1
ATOM 1917 C CA . SER A 1 237 ? -8.457 -9.988 15.174 1.00 79.69 237 SER A CA 1
ATOM 1918 C C . SER A 1 237 ? -7.197 -10.812 14.892 1.00 79.69 237 SER A C 1
ATOM 1920 O O . SER A 1 237 ? -6.113 -10.442 15.336 1.00 79.69 237 SER A O 1
ATOM 1922 N N . GLY A 1 238 ? -7.323 -11.886 14.106 1.00 83.06 238 GLY A N 1
ATOM 1923 C CA . GLY A 1 238 ? -6.206 -12.737 13.696 1.00 83.06 238 GLY A CA 1
ATOM 1924 C C . GLY A 1 238 ? -5.364 -12.172 12.548 1.00 83.06 238 GLY A C 1
ATOM 1925 O O . GLY A 1 238 ? -4.367 -12.789 12.170 1.00 83.06 238 GLY A O 1
ATOM 1926 N N . LEU A 1 239 ? -5.748 -11.030 11.967 1.00 90.75 239 LEU A N 1
ATOM 1927 C CA . LEU A 1 239 ? -5.029 -10.433 10.845 1.00 90.75 239 LEU A CA 1
ATOM 1928 C C . LEU A 1 239 ? -3.734 -9.774 11.315 1.00 90.75 239 LEU A C 1
ATOM 1930 O O . LEU A 1 239 ? -3.689 -9.094 12.339 1.00 90.75 239 LEU A O 1
ATOM 1934 N N . ARG A 1 240 ? -2.678 -9.953 10.528 1.00 91.12 240 ARG A N 1
ATOM 1935 C CA . ARG A 1 240 ? -1.336 -9.439 10.807 1.00 91.12 240 ARG A CA 1
ATOM 1936 C C . ARG A 1 240 ? -0.956 -8.405 9.760 1.00 91.12 240 ARG A C 1
ATOM 1938 O O . ARG A 1 240 ? -1.265 -8.572 8.582 1.00 91.12 240 ARG A O 1
ATOM 1945 N N . ALA A 1 241 ? -0.262 -7.348 10.175 1.00 92.81 241 ALA A N 1
ATOM 1946 C CA . ALA A 1 241 ? 0.233 -6.346 9.246 1.00 92.81 241 ALA A CA 1
ATOM 1947 C C . ALA A 1 241 ? 1.219 -6.972 8.241 1.00 92.81 241 ALA A C 1
ATOM 1949 O O . ALA A 1 241 ? 2.109 -7.727 8.647 1.00 92.81 241 ALA A O 1
ATOM 1950 N N . PRO A 1 242 ? 1.118 -6.638 6.941 1.00 94.69 242 PRO A N 1
ATOM 1951 C CA . PRO A 1 242 ? 2.002 -7.188 5.920 1.00 94.69 242 PRO A CA 1
ATOM 1952 C C . PRO A 1 242 ? 3.445 -6.755 6.180 1.00 94.69 242 PRO A C 1
ATOM 1954 O O . PRO A 1 242 ? 3.689 -5.601 6.523 1.00 94.69 242 PRO A O 1
ATOM 1957 N N . VAL A 1 243 ? 4.402 -7.662 6.011 1.00 94.56 243 VAL A N 1
ATOM 1958 C CA . VAL A 1 243 ? 5.841 -7.483 6.228 1.00 94.56 243 VAL A CA 1
ATOM 1959 C C . VAL A 1 243 ? 6.568 -7.759 4.921 1.00 94.56 243 VAL A C 1
ATOM 1961 O O . VAL A 1 243 ? 6.450 -8.844 4.363 1.00 94.56 243 VAL A O 1
ATOM 1964 N N . LEU A 1 244 ? 7.351 -6.800 4.444 1.00 94.50 244 LEU A N 1
ATOM 1965 C CA . LEU A 1 244 ? 8.209 -7.000 3.283 1.00 94.50 244 LEU A CA 1
ATOM 1966 C C . LEU A 1 244 ? 9.534 -7.620 3.735 1.00 94.50 244 LEU A C 1
ATOM 1968 O O . LEU A 1 244 ? 10.113 -7.168 4.724 1.00 94.50 244 LEU A O 1
ATOM 1972 N N . VAL A 1 245 ? 10.009 -8.633 3.020 1.00 93.44 245 VAL A N 1
ATOM 1973 C CA . VAL A 1 245 ? 11.279 -9.320 3.272 1.00 93.44 245 VAL A CA 1
ATOM 1974 C C . VAL A 1 245 ? 12.247 -8.985 2.143 1.00 93.44 245 VAL A C 1
ATOM 1976 O O . VAL A 1 245 ? 11.920 -9.184 0.978 1.00 93.44 245 VAL A O 1
ATOM 1979 N N . TYR A 1 246 ? 13.424 -8.471 2.488 1.00 89.12 246 TYR A N 1
ATOM 1980 C CA . TYR A 1 246 ? 14.483 -8.105 1.542 1.00 89.12 246 TYR A CA 1
ATOM 1981 C C . TYR A 1 246 ? 15.820 -8.662 2.005 1.00 89.12 246 TYR A C 1
ATOM 1983 O O . TYR A 1 246 ? 16.011 -8.860 3.202 1.00 89.12 246 TYR A O 1
ATOM 1991 N N . LYS A 1 247 ? 16.770 -8.821 1.086 1.00 86.06 247 LYS A N 1
ATOM 1992 C CA . LYS A 1 247 ? 18.166 -9.087 1.445 1.00 86.06 247 LYS A CA 1
ATOM 1993 C C . LYS A 1 247 ? 18.929 -7.790 1.725 1.00 86.06 247 LYS A C 1
ATOM 1995 O O . LYS A 1 247 ? 18.779 -6.815 0.986 1.00 86.06 247 LYS A O 1
ATOM 2000 N N . ASP A 1 248 ? 19.721 -7.765 2.796 1.00 84.31 248 ASP A N 1
ATOM 2001 C CA . ASP A 1 248 ? 20.720 -6.715 3.023 1.00 84.31 248 ASP A CA 1
ATOM 2002 C C . ASP A 1 248 ? 21.961 -6.908 2.132 1.00 84.31 248 ASP A C 1
ATOM 2004 O O . ASP A 1 248 ? 21.996 -7.791 1.271 1.00 84.31 248 ASP A O 1
ATOM 2008 N N . LYS A 1 249 ? 22.969 -6.038 2.289 1.00 83.06 249 LYS A N 1
ATOM 2009 C CA . LYS A 1 249 ? 24.188 -6.068 1.461 1.00 83.06 249 LYS A CA 1
ATOM 2010 C C . LYS A 1 249 ? 24.995 -7.347 1.677 1.00 83.06 249 LYS A C 1
ATOM 2012 O O . LYS A 1 249 ? 25.721 -7.771 0.786 1.00 83.06 249 LYS A O 1
ATOM 2017 N N . GLU A 1 250 ? 24.849 -7.943 2.849 1.00 85.56 250 GLU A N 1
ATOM 2018 C CA . GLU A 1 250 ? 25.491 -9.172 3.285 1.00 85.56 250 GLU A CA 1
ATOM 2019 C C . GLU A 1 250 ? 24.666 -10.420 2.907 1.00 85.56 250 GLU A C 1
ATOM 2021 O O . GLU A 1 250 ? 25.091 -11.544 3.163 1.00 85.56 250 GLU A O 1
ATOM 2026 N N . GLY A 1 251 ? 23.499 -10.241 2.274 1.00 82.69 251 GLY A N 1
ATOM 2027 C CA . GLY A 1 251 ? 22.626 -11.319 1.808 1.00 82.69 251 GLY A CA 1
ATOM 2028 C C . GLY A 1 251 ? 21.663 -11.874 2.864 1.00 82.69 251 GLY A C 1
ATOM 2029 O O . GLY A 1 251 ? 20.929 -12.827 2.570 1.00 82.69 251 GLY A O 1
ATOM 2030 N N . ASN A 1 252 ? 21.622 -11.280 4.061 1.00 87.25 252 ASN A N 1
ATOM 2031 C CA . ASN A 1 252 ? 20.734 -11.685 5.146 1.00 87.25 252 ASN A CA 1
ATOM 2032 C C . ASN A 1 252 ? 19.327 -11.134 4.945 1.00 87.25 252 ASN A C 1
ATOM 2034 O O . ASN A 1 252 ? 19.134 -10.001 4.500 1.00 87.25 252 ASN A O 1
ATOM 2038 N N . ASP A 1 253 ? 18.331 -11.908 5.360 1.00 88.88 253 ASP A N 1
ATOM 2039 C CA . ASP A 1 253 ? 16.941 -11.486 5.267 1.00 88.88 253 ASP A CA 1
ATOM 2040 C C . ASP A 1 253 ? 16.614 -10.433 6.345 1.00 88.88 253 ASP A C 1
ATOM 2042 O O . ASP A 1 253 ? 16.835 -10.622 7.545 1.00 88.88 253 ASP A O 1
ATOM 2046 N N . LYS A 1 254 ? 16.055 -9.304 5.910 1.00 89.81 254 LYS A N 1
ATOM 2047 C CA . LYS A 1 254 ? 15.590 -8.184 6.731 1.00 89.81 254 LYS A CA 1
ATOM 2048 C C . LYS A 1 254 ? 14.118 -7.920 6.482 1.00 89.81 254 LYS A C 1
ATOM 2050 O O . LYS A 1 254 ? 13.604 -8.106 5.381 1.00 89.81 254 LYS A O 1
ATOM 2055 N N . THR A 1 255 ? 13.450 -7.414 7.510 1.00 90.31 255 THR A N 1
ATOM 2056 C CA . THR A 1 255 ? 12.035 -7.048 7.446 1.00 90.31 255 THR A CA 1
ATOM 2057 C C . THR A 1 255 ? 11.857 -5.554 7.347 1.00 90.31 255 THR A C 1
ATOM 2059 O O . THR A 1 255 ? 12.477 -4.794 8.090 1.00 90.31 255 THR A O 1
ATOM 2062 N N . PHE A 1 256 ? 10.920 -5.147 6.507 1.00 88.69 256 PHE A N 1
ATOM 2063 C CA . PHE A 1 256 ? 10.490 -3.772 6.376 1.00 88.69 256 PHE A CA 1
ATOM 2064 C C . PHE A 1 256 ? 8.965 -3.683 6.430 1.00 88.69 256 PHE A C 1
ATOM 2066 O O . PHE A 1 256 ? 8.241 -4.567 5.967 1.00 88.69 256 PHE A O 1
ATOM 2073 N N . SER A 1 257 ? 8.470 -2.596 7.010 1.00 87.62 257 SER A N 1
ATOM 2074 C CA . SER A 1 257 ? 7.038 -2.322 7.080 1.00 87.62 257 SER A CA 1
ATOM 2075 C C . SER A 1 257 ? 6.617 -1.563 5.828 1.00 87.62 257 SER A C 1
ATOM 2077 O O . SER A 1 257 ? 7.135 -0.468 5.609 1.00 87.62 257 SER A O 1
ATOM 2079 N N . PRO A 1 258 ? 5.684 -2.080 5.014 1.00 89.94 258 PRO A N 1
ATOM 2080 C CA . PRO A 1 258 ? 5.221 -1.340 3.858 1.00 89.94 258 PRO A CA 1
ATOM 2081 C C . PRO A 1 258 ? 4.537 -0.038 4.308 1.00 89.94 258 PRO A C 1
ATOM 2083 O O . PRO A 1 258 ? 3.948 0.013 5.396 1.00 89.94 258 PRO A O 1
ATOM 2086 N N . PRO A 1 259 ? 4.569 1.018 3.477 1.00 87.50 259 PRO A N 1
ATOM 2087 C CA . PRO A 1 259 ? 3.778 2.216 3.716 1.00 87.50 259 PRO A CA 1
ATOM 2088 C C . PRO A 1 259 ? 2.300 1.877 3.922 1.00 87.50 259 PRO A C 1
ATOM 2090 O O . PRO A 1 259 ? 1.774 0.977 3.266 1.00 87.50 259 PRO A O 1
ATOM 2093 N N . VAL A 1 260 ? 1.627 2.642 4.787 1.00 82.44 260 VAL A N 1
ATOM 2094 C CA . VAL A 1 260 ? 0.226 2.416 5.198 1.00 82.44 260 VAL A CA 1
ATOM 2095 C C . VAL A 1 260 ? -0.729 2.249 4.012 1.00 82.44 260 VAL A C 1
ATOM 2097 O O . VAL A 1 260 ? -1.636 1.42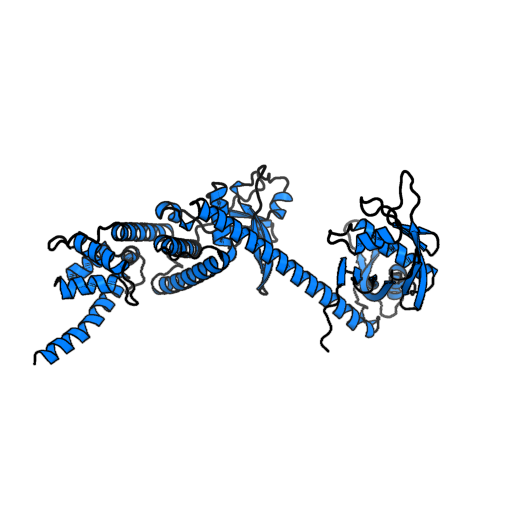6 4.077 1.00 82.44 260 VAL A O 1
ATOM 2100 N N . ALA A 1 261 ? -0.494 2.970 2.911 1.00 81.88 261 ALA A N 1
ATOM 2101 C CA . ALA A 1 261 ? -1.306 2.883 1.696 1.00 81.88 261 ALA A CA 1
ATOM 2102 C C . ALA A 1 261 ? -1.388 1.461 1.108 1.00 81.88 261 ALA A C 1
ATOM 2104 O O . ALA A 1 261 ? -2.366 1.132 0.447 1.00 81.88 261 ALA A O 1
ATOM 2105 N N . ASN A 1 262 ? -0.396 0.608 1.378 1.00 90.38 262 ASN A N 1
ATOM 2106 C CA . ASN A 1 262 ? -0.369 -0.770 0.894 1.00 90.38 262 ASN A CA 1
ATOM 2107 C C . ASN A 1 262 ? -0.944 -1.778 1.898 1.00 90.38 262 ASN A C 1
ATOM 2109 O O . ASN A 1 262 ? -1.106 -2.938 1.541 1.00 90.38 262 ASN A O 1
ATOM 2113 N N . MET A 1 263 ? -1.220 -1.386 3.150 1.00 90.44 263 MET A N 1
ATOM 2114 C CA . MET A 1 263 ? -1.591 -2.344 4.200 1.00 90.44 263 MET A CA 1
ATOM 2115 C C . MET A 1 263 ? -2.911 -3.053 3.897 1.00 90.44 263 MET A C 1
ATOM 2117 O O . MET A 1 263 ? -2.935 -4.278 3.839 1.00 90.44 263 MET A O 1
ATOM 2121 N N . LEU A 1 264 ? -3.991 -2.296 3.680 1.00 90.81 264 LEU A N 1
ATOM 2122 C CA . LEU A 1 264 ? -5.309 -2.878 3.412 1.00 90.81 264 LEU A CA 1
ATOM 2123 C C . LEU A 1 264 ? -5.348 -3.669 2.093 1.00 90.81 264 LEU A C 1
ATOM 2125 O O . LEU A 1 264 ? -5.804 -4.808 2.141 1.00 90.81 264 LEU A O 1
ATOM 2129 N N . PRO A 1 265 ? -4.825 -3.160 0.957 1.00 90.81 265 PRO A N 1
ATOM 2130 C CA . PRO A 1 265 ? -4.798 -3.936 -0.284 1.00 90.81 265 PRO A CA 1
ATOM 2131 C C . PRO A 1 265 ? -3.991 -5.233 -0.174 1.00 90.81 265 PRO A C 1
ATOM 2133 O O . PRO A 1 265 ? -4.418 -6.268 -0.678 1.00 90.81 265 PRO A O 1
ATOM 2136 N N . ALA A 1 266 ? -2.850 -5.212 0.522 1.00 94.56 266 ALA A N 1
ATOM 2137 C CA . ALA A 1 266 ? -2.055 -6.417 0.740 1.00 94.56 266 ALA A CA 1
ATOM 2138 C C . ALA A 1 266 ? -2.809 -7.445 1.597 1.00 94.56 266 ALA A C 1
ATOM 2140 O O . ALA A 1 266 ? -2.847 -8.621 1.243 1.00 94.56 266 ALA A O 1
ATOM 2141 N N . VAL A 1 267 ? -3.452 -7.007 2.685 1.00 95.25 267 VAL A N 1
ATOM 2142 C CA . VAL A 1 267 ? -4.267 -7.894 3.531 1.00 95.25 267 VAL A CA 1
ATOM 2143 C C . VAL A 1 267 ? -5.466 -8.446 2.763 1.00 95.25 267 VAL A C 1
ATOM 2145 O O . VAL A 1 267 ? -5.752 -9.635 2.859 1.00 95.25 267 VAL A O 1
ATOM 2148 N N . GLN A 1 268 ? -6.130 -7.629 1.945 1.00 94.88 268 GLN A N 1
ATOM 2149 C CA . GLN A 1 268 ? -7.217 -8.107 1.095 1.00 94.88 268 GLN A CA 1
ATOM 2150 C C . GLN A 1 268 ? -6.730 -9.176 0.114 1.00 94.88 268 GLN A C 1
ATOM 2152 O O . GLN A 1 268 ? -7.354 -10.225 -0.004 1.00 94.88 268 GLN A O 1
ATOM 2157 N N . HIS A 1 269 ? -5.591 -8.952 -0.542 1.00 95.19 269 HIS A N 1
ATOM 2158 C CA . HIS A 1 269 ? -5.018 -9.936 -1.455 1.00 95.19 269 HIS A CA 1
ATOM 2159 C C . HIS A 1 269 ? -4.624 -11.238 -0.741 1.00 95.19 269 HIS A C 1
ATOM 2161 O O . HIS A 1 269 ? -4.883 -12.321 -1.257 1.00 95.19 269 HIS A O 1
ATOM 2167 N N . GLN A 1 270 ? -4.045 -11.153 0.465 1.00 94.88 270 GLN A N 1
ATOM 2168 C CA . GLN A 1 270 ? -3.766 -12.322 1.310 1.00 94.88 270 GLN A CA 1
ATOM 2169 C C . GLN A 1 270 ? -5.023 -13.157 1.549 1.00 94.88 270 GLN A C 1
ATOM 2171 O O . GLN A 1 270 ? -4.980 -14.377 1.405 1.00 94.88 270 GLN A O 1
ATOM 2176 N N . LEU A 1 271 ? -6.142 -12.503 1.865 1.00 94.62 271 LEU A N 1
ATOM 2177 C CA . LEU A 1 271 ? -7.421 -13.174 2.070 1.00 94.62 271 LEU A CA 1
ATOM 2178 C C . LEU A 1 271 ? -7.930 -13.847 0.789 1.00 94.62 271 LEU A C 1
ATOM 2180 O O . LEU A 1 271 ? -8.367 -14.994 0.852 1.00 94.62 271 LEU A O 1
ATOM 2184 N N . GLU A 1 272 ? -7.820 -13.190 -0.370 1.00 93.94 272 GLU A N 1
ATOM 2185 C CA . GLU A 1 272 ? -8.242 -13.760 -1.660 1.00 93.94 272 GLU A CA 1
ATOM 2186 C C . GLU A 1 272 ? -7.490 -15.044 -2.029 1.00 93.94 272 GLU A C 1
ATOM 2188 O O . GLU A 1 272 ? -8.080 -15.961 -2.602 1.00 93.94 272 GLU A O 1
ATOM 2193 N N . ILE A 1 273 ? -6.203 -15.133 -1.683 1.00 94.25 273 ILE A N 1
ATOM 2194 C CA . ILE A 1 273 ? -5.390 -16.333 -1.927 1.00 94.25 273 ILE A CA 1
ATOM 2195 C C . ILE A 1 273 ? -5.449 -17.348 -0.770 1.00 94.25 273 ILE A C 1
ATOM 2197 O O . ILE A 1 273 ? -4.778 -18.380 -0.823 1.00 94.25 273 ILE A O 1
ATOM 2201 N N . GLY A 1 274 ? -6.229 -17.069 0.282 1.00 93.25 274 GLY A N 1
ATOM 2202 C CA . GLY A 1 274 ? -6.352 -17.921 1.468 1.00 93.25 274 GLY A CA 1
ATOM 2203 C C . GLY A 1 274 ? -5.103 -17.951 2.360 1.00 93.25 274 GLY A C 1
ATOM 2204 O O . GLY A 1 274 ? -4.907 -18.905 3.114 1.00 93.25 274 GLY A O 1
ATOM 2205 N N . SER A 1 275 ? -4.240 -16.937 2.274 1.00 93.56 275 SER A N 1
ATOM 2206 C CA . SER A 1 275 ? -2.997 -16.844 3.040 1.00 93.56 275 SER A CA 1
ATOM 2207 C C . SER A 1 275 ? -3.196 -16.155 4.389 1.00 93.56 275 SER A C 1
ATOM 2209 O O . SER A 1 275 ? -3.858 -15.126 4.501 1.00 93.56 275 SER A O 1
ATOM 2211 N N . LYS A 1 276 ? -2.537 -16.699 5.418 1.00 90.31 276 LYS A N 1
ATOM 2212 C CA . LYS A 1 276 ? -2.331 -16.043 6.721 1.00 90.31 276 LYS A CA 1
ATOM 2213 C C . LYS A 1 276 ? -0.890 -15.564 6.910 1.00 90.31 276 LYS A C 1
ATOM 2215 O O . LYS A 1 276 ? -0.558 -15.039 7.970 1.00 90.31 276 LYS A O 1
ATOM 2220 N N . ASP A 1 277 ? -0.023 -15.779 5.920 1.00 92.44 277 ASP A N 1
ATOM 2221 C CA . ASP A 1 277 ? 1.386 -15.419 6.023 1.00 92.44 277 ASP A CA 1
ATOM 2222 C C . ASP A 1 277 ? 1.546 -13.909 5.799 1.00 92.44 277 ASP A C 1
ATOM 2224 O O . ASP A 1 277 ? 1.273 -13.426 4.692 1.00 92.44 277 ASP A O 1
ATOM 2228 N N . PRO A 1 278 ? 1.993 -13.133 6.806 1.00 93.00 278 PRO A N 1
ATOM 2229 C CA . PRO A 1 278 ? 2.149 -11.695 6.659 1.00 93.00 278 PRO A CA 1
ATOM 2230 C C . PRO A 1 278 ? 3.297 -11.321 5.720 1.00 93.00 278 PRO A C 1
ATOM 2232 O O . PRO A 1 278 ? 3.422 -10.150 5.385 1.00 93.00 278 PRO A O 1
ATOM 2235 N N . ARG A 1 279 ? 4.165 -12.257 5.330 1.00 94.50 279 ARG A N 1
ATOM 2236 C CA . ARG A 1 279 ? 5.418 -11.970 4.633 1.00 94.50 279 ARG A CA 1
ATOM 2237 C C . ARG A 1 279 ? 5.230 -11.839 3.124 1.00 94.50 279 ARG A C 1
ATOM 2239 O O . ARG A 1 279 ? 4.458 -12.568 2.500 1.00 94.50 279 ARG A O 1
ATOM 2246 N N . TRP A 1 280 ? 6.011 -10.938 2.542 1.00 96.31 280 TRP A N 1
ATOM 2247 C CA . TRP A 1 280 ? 6.022 -10.632 1.117 1.00 96.31 280 TRP A CA 1
ATOM 2248 C C . TRP A 1 280 ? 7.448 -10.545 0.599 1.00 96.31 280 TRP A C 1
ATOM 2250 O O . TRP A 1 280 ? 8.287 -9.888 1.215 1.00 96.31 280 TRP A O 1
ATOM 2260 N N . ILE A 1 281 ? 7.709 -11.158 -0.551 1.00 95.19 281 ILE A N 1
ATOM 2261 C CA . ILE A 1 281 ? 9.015 -11.151 -1.209 1.00 95.19 281 ILE A CA 1
ATOM 2262 C C . ILE A 1 281 ? 8.952 -10.358 -2.520 1.00 95.19 281 ILE A C 1
ATOM 2264 O O . ILE A 1 281 ? 7.987 -10.495 -3.277 1.00 95.19 281 ILE A O 1
ATOM 2268 N N . PRO A 1 282 ? 9.959 -9.526 -2.827 1.00 95.25 282 PRO A N 1
ATOM 2269 C CA . PRO A 1 282 ? 10.107 -8.902 -4.131 1.00 95.25 282 PRO A CA 1
ATOM 2270 C C . PRO A 1 282 ? 10.007 -9.893 -5.290 1.00 95.25 282 PRO A C 1
ATOM 2272 O O . PRO A 1 282 ? 10.776 -10.848 -5.373 1.00 95.25 282 PRO A O 1
ATOM 2275 N N . ALA A 1 283 ? 9.131 -9.608 -6.253 1.00 95.31 283 ALA A N 1
ATOM 2276 C CA . ALA A 1 283 ? 8.924 -10.469 -7.415 1.00 95.31 283 ALA A CA 1
ATOM 2277 C C . ALA A 1 283 ? 10.208 -10.658 -8.242 1.00 95.31 283 ALA A C 1
ATOM 2279 O O . ALA A 1 283 ? 10.481 -11.760 -8.706 1.00 95.31 283 ALA A O 1
ATOM 2280 N N . LYS A 1 284 ? 11.029 -9.605 -8.374 1.00 92.31 284 LYS A N 1
ATOM 2281 C CA . LYS A 1 284 ? 12.320 -9.670 -9.080 1.00 92.31 284 LYS A CA 1
ATOM 2282 C C . LYS A 1 284 ? 13.319 -10.602 -8.385 1.00 92.31 284 LYS A C 1
ATOM 2284 O O . LYS A 1 284 ? 14.019 -11.339 -9.062 1.00 92.31 284 LYS A O 1
ATOM 2289 N N . GLU A 1 285 ? 13.385 -10.566 -7.055 1.00 90.38 285 GLU A N 1
ATOM 2290 C CA . GLU A 1 285 ? 14.317 -11.400 -6.279 1.00 90.38 285 GLU A CA 1
ATOM 2291 C C . GLU A 1 285 ? 13.841 -12.856 -6.247 1.00 90.38 285 GLU A C 1
ATOM 2293 O O . GLU A 1 285 ? 14.651 -13.761 -6.411 1.00 90.38 285 GLU A O 1
ATOM 2298 N N . ALA A 1 286 ? 12.527 -13.078 -6.134 1.00 92.56 286 ALA A N 1
ATOM 2299 C CA . ALA A 1 286 ? 11.930 -14.405 -6.249 1.00 92.56 286 ALA A CA 1
ATOM 2300 C C . ALA A 1 286 ? 12.184 -15.035 -7.629 1.00 92.56 286 ALA A C 1
ATOM 2302 O O . ALA A 1 286 ? 12.570 -16.192 -7.703 1.00 92.56 286 ALA A O 1
ATOM 2303 N N . ALA A 1 287 ? 12.015 -14.270 -8.713 1.00 91.19 287 ALA A N 1
ATOM 2304 C CA . ALA A 1 287 ? 12.212 -14.763 -10.077 1.00 91.19 287 ALA A CA 1
ATOM 2305 C C . ALA A 1 287 ? 13.687 -14.998 -10.446 1.00 91.19 287 ALA A C 1
ATOM 2307 O O . ALA A 1 287 ? 13.977 -15.836 -11.293 1.00 91.19 287 ALA A O 1
ATOM 2308 N N . ALA A 1 288 ? 14.615 -14.251 -9.842 1.00 90.06 288 ALA A N 1
ATOM 2309 C CA . ALA A 1 288 ? 16.047 -14.395 -10.100 1.00 90.06 288 ALA A CA 1
ATOM 2310 C C . ALA A 1 288 ? 16.695 -15.549 -9.314 1.00 90.06 288 ALA A C 1
ATOM 2312 O O . ALA A 1 288 ? 17.822 -15.930 -9.624 1.00 90.06 288 ALA A O 1
ATOM 2313 N N . ASN A 1 289 ? 16.024 -16.082 -8.289 1.00 90.50 289 ASN A N 1
ATOM 2314 C CA . ASN A 1 289 ? 16.567 -17.140 -7.446 1.00 90.50 289 ASN A CA 1
ATOM 2315 C C . ASN A 1 289 ? 16.142 -18.528 -7.970 1.00 90.50 289 ASN A C 1
ATOM 2317 O O . ASN A 1 289 ? 14.953 -18.844 -7.911 1.00 90.50 289 ASN A O 1
ATOM 2321 N N . PRO A 1 290 ? 17.079 -19.385 -8.423 1.00 92.69 290 PRO A N 1
ATOM 2322 C CA . PRO A 1 290 ? 16.748 -20.710 -8.954 1.00 92.69 290 PRO A CA 1
ATOM 2323 C C . PRO A 1 290 ? 16.157 -21.663 -7.902 1.00 92.69 290 PRO A C 1
ATOM 2325 O O . PRO A 1 290 ? 15.475 -22.620 -8.262 1.00 92.69 290 PRO A O 1
ATOM 2328 N N . ASP A 1 291 ? 16.370 -21.392 -6.612 1.00 94.31 291 ASP A N 1
ATOM 2329 C CA . ASP A 1 291 ? 15.838 -22.190 -5.504 1.00 94.31 291 ASP A CA 1
ATOM 2330 C C . ASP A 1 291 ? 14.442 -21.735 -5.042 1.00 94.31 291 ASP A C 1
ATOM 2332 O O . ASP A 1 291 ? 13.934 -22.235 -4.029 1.00 94.31 291 ASP A O 1
ATOM 2336 N N . ILE A 1 292 ? 13.825 -20.777 -5.746 1.00 95.44 292 ILE A N 1
ATOM 2337 C CA . ILE A 1 292 ? 12.459 -20.310 -5.505 1.00 95.44 292 ILE A CA 1
ATOM 2338 C C . ILE A 1 292 ? 11.579 -20.663 -6.706 1.00 95.44 292 ILE A C 1
ATOM 2340 O O . ILE A 1 292 ? 11.781 -20.198 -7.823 1.00 95.44 292 ILE A O 1
ATOM 2344 N N . ALA A 1 293 ? 10.532 -21.440 -6.451 1.00 96.19 293 ALA A N 1
ATOM 2345 C CA . ALA A 1 293 ? 9.471 -21.723 -7.402 1.00 96.19 293 ALA A CA 1
ATOM 2346 C C . ALA A 1 293 ? 8.246 -20.852 -7.097 1.00 96.19 293 ALA A C 1
ATOM 2348 O O . ALA A 1 293 ? 7.692 -20.902 -5.995 1.00 96.19 293 ALA A O 1
ATOM 2349 N N . ILE A 1 294 ? 7.799 -20.083 -8.092 1.00 96.62 294 ILE A N 1
ATOM 2350 C CA . ILE A 1 294 ? 6.558 -19.302 -8.033 1.00 96.62 294 ILE A CA 1
ATOM 2351 C C . ILE A 1 294 ? 5.389 -20.215 -8.418 1.00 96.62 294 ILE A C 1
ATOM 2353 O O . ILE A 1 294 ? 5.413 -20.876 -9.460 1.00 96.62 294 ILE A O 1
ATOM 2357 N N . ARG A 1 295 ? 4.348 -20.254 -7.585 1.00 95.56 295 ARG A N 1
ATOM 2358 C CA . ARG A 1 295 ? 3.140 -21.048 -7.815 1.00 95.56 295 ARG A CA 1
ATOM 2359 C C . ARG A 1 295 ? 2.491 -20.654 -9.144 1.00 95.56 295 ARG A C 1
ATOM 2361 O O . ARG A 1 295 ? 2.299 -19.476 -9.443 1.00 95.56 295 ARG A O 1
ATOM 2368 N N . LYS A 1 296 ? 2.094 -21.649 -9.944 1.00 93.50 296 LYS A N 1
ATOM 2369 C CA . LYS A 1 296 ? 1.407 -21.411 -11.222 1.00 93.50 296 LYS A CA 1
ATOM 2370 C C . LYS A 1 296 ? 0.139 -20.577 -10.998 1.00 93.50 296 LYS A C 1
ATOM 2372 O O . LYS A 1 296 ? -0.733 -20.977 -10.233 1.00 93.50 296 LYS A O 1
ATOM 2377 N N . GLY A 1 297 ? 0.040 -19.447 -11.698 1.00 91.44 297 GLY A N 1
ATOM 2378 C CA . GLY A 1 297 ? -1.095 -18.523 -11.601 1.00 91.44 297 GLY A CA 1
ATOM 2379 C C . GLY A 1 297 ? -1.006 -17.495 -10.466 1.00 91.44 297 GLY A C 1
ATOM 2380 O O . GLY A 1 297 ? -1.909 -16.668 -10.361 1.00 91.44 297 GLY A O 1
ATOM 2381 N N . ALA A 1 298 ? 0.062 -17.508 -9.658 1.00 93.94 298 ALA A N 1
ATOM 2382 C CA . ALA A 1 298 ? 0.303 -16.479 -8.652 1.00 93.94 298 ALA A CA 1
ATOM 2383 C C . ALA A 1 298 ? 0.408 -15.089 -9.292 1.00 93.94 298 ALA A C 1
ATOM 2385 O O . ALA A 1 298 ? 1.033 -14.913 -10.344 1.00 93.94 298 ALA A O 1
ATOM 2386 N N . LYS A 1 299 ? -0.181 -14.087 -8.637 1.00 92.19 299 LYS A N 1
ATOM 2387 C CA . LYS A 1 299 ? -0.164 -12.698 -9.103 1.00 92.19 299 LYS A CA 1
ATOM 2388 C C . LYS A 1 299 ? 0.665 -11.856 -8.151 1.00 92.19 299 LYS A C 1
ATOM 2390 O O . LYS A 1 299 ? 0.351 -11.753 -6.974 1.00 92.19 299 LYS A O 1
ATOM 2395 N N . ALA A 1 300 ? 1.702 -11.212 -8.677 1.00 94.50 300 ALA A N 1
ATOM 2396 C CA . ALA A 1 300 ? 2.432 -10.231 -7.893 1.00 94.50 300 ALA A CA 1
ATOM 2397 C C . ALA A 1 300 ? 1.590 -8.962 -7.724 1.00 94.50 300 ALA A C 1
ATOM 2399 O O . ALA A 1 300 ? 0.976 -8.476 -8.676 1.00 94.50 300 ALA A O 1
ATOM 2400 N N . VAL A 1 301 ? 1.627 -8.393 -6.526 1.00 95.12 301 VAL A N 1
ATOM 2401 C CA . VAL A 1 301 ? 0.951 -7.147 -6.171 1.00 95.12 301 VAL A CA 1
ATOM 2402 C C . VAL A 1 301 ? 1.942 -5.992 -6.285 1.00 95.12 301 VAL A C 1
ATOM 2404 O O . VAL A 1 301 ? 3.062 -6.076 -5.777 1.00 95.12 301 VAL A O 1
ATOM 2407 N N . THR A 1 302 ? 1.553 -4.907 -6.954 1.00 94.69 302 THR A N 1
ATOM 2408 C CA . THR A 1 302 ? 2.377 -3.695 -7.075 1.00 94.69 302 THR A CA 1
ATOM 2409 C C . THR A 1 302 ? 2.212 -2.827 -5.832 1.00 94.69 302 THR A C 1
ATOM 2411 O O . THR A 1 302 ? 1.138 -2.292 -5.598 1.00 94.69 302 THR A O 1
ATOM 2414 N N . PHE A 1 303 ? 3.274 -2.659 -5.050 1.00 94.50 303 PHE A N 1
ATOM 2415 C CA . PHE A 1 303 ? 3.305 -1.775 -3.886 1.00 94.50 303 PHE A CA 1
ATOM 2416 C C . PHE A 1 303 ? 3.838 -0.398 -4.280 1.00 94.50 303 PHE A C 1
ATOM 2418 O O . PHE A 1 303 ? 4.789 -0.295 -5.057 1.00 94.50 303 PHE A O 1
ATOM 2425 N N . ILE A 1 304 ? 3.274 0.644 -3.672 1.00 92.06 304 ILE A N 1
ATOM 2426 C CA . ILE A 1 304 ? 3.747 2.028 -3.759 1.00 92.06 304 ILE A CA 1
ATOM 2427 C C . ILE A 1 304 ? 4.679 2.284 -2.571 1.00 92.06 304 ILE A C 1
ATOM 2429 O O . ILE A 1 304 ? 4.259 2.262 -1.410 1.00 92.06 304 ILE A O 1
ATOM 2433 N N . LEU A 1 305 ? 5.957 2.500 -2.857 1.00 91.12 305 LEU A N 1
ATOM 2434 C CA . LEU A 1 305 ? 7.030 2.709 -1.890 1.00 91.12 305 LEU A CA 1
ATOM 2435 C C . LEU A 1 305 ? 7.600 4.123 -2.021 1.00 91.12 305 LEU A C 1
ATOM 2437 O O . LEU A 1 305 ? 7.276 4.848 -2.955 1.00 91.12 305 LEU A O 1
ATOM 2441 N N . PHE A 1 306 ? 8.442 4.520 -1.066 1.00 88.69 306 PHE A N 1
ATOM 2442 C CA . PHE A 1 306 ? 9.061 5.844 -1.046 1.00 88.69 306 PHE A CA 1
ATOM 2443 C C . PHE A 1 306 ? 10.562 5.727 -0.813 1.00 88.69 306 PHE A C 1
ATOM 2445 O O . PHE A 1 306 ? 11.008 4.932 0.020 1.00 88.69 306 PHE A O 1
ATOM 2452 N N . THR A 1 307 ? 11.346 6.502 -1.560 1.00 85.75 307 THR A N 1
ATOM 2453 C CA . THR A 1 307 ? 12.778 6.671 -1.299 1.00 85.75 307 THR A CA 1
ATOM 2454 C C . THR A 1 307 ? 12.989 7.448 0.005 1.00 85.75 307 THR A C 1
ATOM 2456 O O . THR A 1 307 ? 12.044 7.986 0.592 1.00 85.75 307 THR A O 1
ATOM 2459 N N . LYS A 1 308 ? 14.242 7.537 0.473 1.00 82.25 308 LYS A N 1
ATOM 2460 C CA . LYS A 1 308 ? 14.588 8.360 1.648 1.00 82.25 308 LYS A CA 1
ATOM 2461 C C . LYS A 1 308 ? 14.180 9.828 1.463 1.00 82.25 308 LYS A C 1
ATOM 2463 O O . LYS A 1 308 ? 13.704 10.444 2.412 1.00 82.25 308 LYS A O 1
ATOM 2468 N N . ASP A 1 309 ? 14.243 10.321 0.228 1.00 85.62 309 ASP A N 1
ATOM 2469 C CA . ASP A 1 309 ? 13.862 11.686 -0.155 1.00 85.62 309 ASP A CA 1
ATOM 2470 C C . ASP A 1 309 ? 12.358 11.831 -0.444 1.00 85.62 309 ASP A C 1
ATOM 2472 O O . ASP A 1 309 ? 11.917 12.813 -1.039 1.00 85.62 309 ASP A O 1
ATOM 2476 N N . LYS A 1 310 ? 11.554 10.847 -0.015 1.00 84.00 310 LYS A N 1
ATOM 2477 C CA . LYS A 1 310 ? 10.089 10.801 -0.148 1.00 84.00 310 LYS A CA 1
ATOM 2478 C C . LYS A 1 310 ? 9.583 10.801 -1.593 1.00 84.00 310 LYS A C 1
ATOM 2480 O O . LYS A 1 310 ? 8.408 11.085 -1.817 1.00 84.00 310 LYS A O 1
ATOM 2485 N N . GLN A 1 311 ? 10.425 10.437 -2.558 1.00 83.94 311 GLN A N 1
ATOM 2486 C CA . GLN A 1 311 ? 9.977 10.238 -3.934 1.00 83.94 311 GLN A CA 1
ATOM 2487 C C . GLN A 1 311 ? 9.279 8.882 -4.052 1.00 83.94 311 GLN A C 1
ATOM 2489 O O . GLN A 1 311 ? 9.822 7.885 -3.558 1.00 83.94 311 GLN A O 1
ATOM 2494 N N . PRO A 1 312 ? 8.075 8.818 -4.645 1.00 89.00 312 PRO A N 1
ATOM 2495 C CA . PRO A 1 312 ? 7.368 7.561 -4.799 1.00 89.00 312 PRO A CA 1
ATOM 2496 C C . PRO A 1 312 ? 8.057 6.688 -5.852 1.00 89.00 312 PRO A C 1
ATOM 2498 O O . PRO A 1 312 ? 8.674 7.190 -6.783 1.00 89.00 312 PRO A O 1
ATOM 2501 N N . TYR A 1 313 ? 7.936 5.376 -5.715 1.00 89.19 313 TYR A N 1
ATOM 2502 C CA . TYR A 1 313 ? 8.271 4.404 -6.754 1.00 89.19 313 TYR A CA 1
ATOM 2503 C C . TYR A 1 313 ? 7.419 3.153 -6.560 1.00 89.19 313 TYR A C 1
ATOM 2505 O O . TYR A 1 313 ? 6.857 2.940 -5.481 1.00 89.19 313 TYR A O 1
ATOM 2513 N N . THR A 1 314 ? 7.323 2.306 -7.581 1.00 92.25 314 THR A N 1
ATOM 2514 C CA . THR A 1 314 ? 6.573 1.053 -7.477 1.00 92.25 314 THR A CA 1
ATOM 2515 C C . THR A 1 314 ? 7.494 -0.163 -7.442 1.00 92.25 314 THR A C 1
ATOM 2517 O O . THR A 1 314 ? 8.584 -0.170 -8.014 1.00 92.25 314 THR A O 1
ATOM 2520 N N . LYS A 1 315 ? 7.089 -1.214 -6.722 1.00 94.62 315 LYS A N 1
ATOM 2521 C CA . LYS A 1 315 ? 7.785 -2.510 -6.734 1.00 94.62 315 LYS A CA 1
ATOM 2522 C C . LYS A 1 315 ? 6.769 -3.638 -6.559 1.00 94.62 315 LYS A C 1
ATOM 2524 O O . LYS A 1 315 ? 5.842 -3.519 -5.765 1.00 94.62 315 LYS A O 1
ATOM 2529 N N . LYS A 1 316 ? 6.927 -4.729 -7.312 1.00 95.81 316 LYS A N 1
ATOM 2530 C CA . LYS A 1 316 ? 6.031 -5.895 -7.264 1.00 95.81 316 LYS A CA 1
ATOM 2531 C C . LYS A 1 316 ? 6.475 -6.906 -6.210 1.00 95.81 316 LYS A C 1
ATOM 2533 O O . LYS A 1 316 ? 7.674 -7.165 -6.083 1.00 95.81 316 LYS A O 1
ATOM 2538 N N . PHE A 1 317 ? 5.516 -7.506 -5.512 1.00 97.12 317 PHE A N 1
ATOM 2539 C CA . PHE A 1 317 ? 5.744 -8.494 -4.457 1.00 97.12 317 PHE A CA 1
ATOM 2540 C C . PHE A 1 317 ? 4.813 -9.694 -4.594 1.00 97.12 317 PHE A C 1
ATOM 2542 O O . PHE A 1 317 ? 3.650 -9.533 -4.951 1.00 97.12 317 PHE A O 1
ATOM 2549 N N . PHE A 1 318 ? 5.311 -10.876 -4.247 1.00 96.94 318 PHE A N 1
ATOM 2550 C CA . PHE A 1 318 ? 4.487 -12.056 -3.994 1.00 96.94 318 PHE A CA 1
ATOM 2551 C C . PHE A 1 318 ? 4.286 -12.230 -2.496 1.00 96.94 318 PHE A C 1
ATOM 2553 O O . PHE A 1 318 ? 5.204 -11.967 -1.713 1.00 96.94 318 PHE A O 1
ATOM 2560 N N . ASN A 1 319 ? 3.106 -12.693 -2.091 1.00 96.75 319 ASN A N 1
ATOM 2561 C CA . ASN A 1 319 ? 2.940 -13.216 -0.744 1.00 96.75 319 ASN A CA 1
ATOM 2562 C C . ASN A 1 319 ? 3.725 -14.531 -0.614 1.00 96.75 319 ASN A C 1
ATOM 2564 O O . ASN A 1 319 ? 3.863 -15.269 -1.587 1.00 96.75 319 ASN A O 1
ATOM 2568 N N . MET A 1 320 ? 4.223 -14.857 0.580 1.00 94.81 320 MET A N 1
ATOM 2569 C CA . MET A 1 320 ? 4.981 -16.101 0.767 1.00 94.81 320 MET A CA 1
ATOM 2570 C C . MET A 1 320 ? 4.171 -17.375 0.481 1.00 94.81 320 MET A C 1
ATOM 2572 O O . MET A 1 320 ? 4.770 -18.392 0.159 1.00 94.81 320 MET A O 1
ATOM 2576 N N . ALA A 1 321 ? 2.833 -17.337 0.522 1.00 95.12 321 ALA A N 1
ATOM 2577 C CA . ALA A 1 321 ? 1.994 -18.472 0.118 1.00 95.12 321 ALA A CA 1
ATOM 2578 C C . ALA A 1 321 ? 2.042 -18.781 -1.394 1.00 95.12 321 ALA A C 1
ATOM 2580 O O . ALA A 1 321 ? 1.634 -19.865 -1.816 1.00 95.12 321 ALA A O 1
ATOM 2581 N N . ASP A 1 322 ? 2.542 -17.847 -2.206 1.00 96.38 322 ASP A N 1
ATOM 2582 C CA . ASP A 1 322 ? 2.679 -17.993 -3.656 1.00 96.38 322 ASP A CA 1
ATOM 2583 C C . ASP A 1 322 ? 4.071 -18.458 -4.095 1.00 96.38 322 ASP A C 1
ATOM 2585 O O . ASP A 1 322 ? 4.306 -18.664 -5.287 1.00 96.38 322 ASP A O 1
ATOM 2589 N N . VAL A 1 323 ? 5.004 -18.633 -3.160 1.00 95.31 323 VAL A N 1
ATOM 2590 C CA . VAL A 1 323 ? 6.366 -19.083 -3.450 1.00 95.31 323 VAL A CA 1
ATOM 2591 C C . VAL A 1 323 ? 6.729 -20.298 -2.605 1.00 95.31 323 VAL A C 1
ATOM 2593 O O . VAL A 1 323 ? 6.216 -20.510 -1.512 1.00 95.31 323 VAL A O 1
ATOM 2596 N N . SER A 1 324 ? 7.621 -21.130 -3.126 1.00 95.12 324 SER A N 1
ATOM 2597 C CA . SER A 1 324 ? 8.092 -22.343 -2.458 1.00 95.12 324 SER A CA 1
ATOM 2598 C C . SER A 1 324 ? 9.542 -22.632 -2.832 1.00 95.12 324 SER A C 1
ATOM 2600 O O . SER A 1 324 ? 10.064 -22.046 -3.775 1.00 95.12 324 SER A O 1
ATOM 2602 N N . GLY A 1 325 ? 10.199 -23.533 -2.103 1.00 93.25 325 GLY A N 1
ATOM 2603 C CA . GLY A 1 325 ? 11.584 -23.932 -2.364 1.00 93.25 325 GLY A CA 1
ATOM 2604 C C . GLY A 1 325 ? 12.564 -23.478 -1.283 1.00 93.25 325 GLY A C 1
ATOM 2605 O O . GLY A 1 325 ? 12.202 -22.770 -0.343 1.00 93.25 325 GLY A O 1
ATOM 2606 N N . LYS A 1 326 ? 13.815 -23.937 -1.395 1.00 90.50 326 LYS A N 1
ATOM 2607 C CA . LYS A 1 326 ? 14.858 -23.722 -0.375 1.00 90.50 326 LYS A CA 1
ATOM 2608 C C . LYS A 1 326 ? 15.336 -22.272 -0.304 1.00 90.50 326 LYS A C 1
ATOM 2610 O O . LYS A 1 326 ? 15.856 -21.864 0.726 1.00 90.50 326 LYS A O 1
ATOM 2615 N N . GLY A 1 327 ? 15.149 -21.506 -1.379 1.00 86.56 327 GLY A N 1
ATOM 2616 C CA . GLY A 1 327 ? 15.515 -20.094 -1.432 1.00 86.56 327 GLY A CA 1
ATOM 2617 C C . GLY A 1 327 ? 14.506 -19.166 -0.754 1.00 86.56 327 GLY A C 1
ATOM 2618 O O . GLY A 1 327 ? 14.796 -17.980 -0.599 1.00 86.56 327 GLY A O 1
ATOM 2619 N N . VAL A 1 328 ? 13.327 -19.668 -0.358 1.00 90.88 328 VAL A N 1
ATOM 2620 C CA . VAL A 1 328 ? 12.304 -18.859 0.316 1.00 90.88 328 VAL A CA 1
ATOM 2621 C C . VAL A 1 328 ? 12.776 -18.514 1.734 1.00 90.88 328 VAL A C 1
ATOM 2623 O O . VAL A 1 328 ? 13.095 -19.424 2.501 1.00 90.88 328 VAL A O 1
ATOM 2626 N N . PRO A 1 329 ? 12.786 -17.225 2.124 1.00 87.31 329 PRO A N 1
ATOM 2627 C CA . PRO A 1 329 ? 13.187 -16.802 3.461 1.00 87.31 329 PRO A CA 1
ATOM 2628 C C . PRO A 1 329 ? 12.465 -17.562 4.582 1.00 87.31 329 PRO A C 1
ATOM 2630 O O . PRO A 1 329 ? 11.239 -17.498 4.724 1.00 87.31 329 PRO A O 1
ATOM 2633 N N . ALA A 1 330 ? 13.238 -18.225 5.444 1.00 84.94 330 ALA A N 1
ATOM 2634 C CA . ALA A 1 330 ? 12.727 -18.921 6.630 1.00 84.94 330 ALA A CA 1
ATOM 2635 C C . ALA A 1 330 ? 12.428 -17.968 7.807 1.00 84.94 330 ALA A C 1
ATOM 2637 O O . ALA A 1 330 ? 12.003 -18.397 8.880 1.00 84.94 330 ALA A O 1
ATOM 2638 N N . LEU A 1 331 ? 12.646 -16.662 7.623 1.00 84.81 331 LEU A N 1
ATOM 2639 C CA . LEU A 1 331 ? 12.467 -15.663 8.667 1.00 84.81 331 LEU A CA 1
ATOM 2640 C C . LEU A 1 331 ? 11.019 -15.636 9.172 1.00 84.81 331 LEU A C 1
ATOM 2642 O O . LEU A 1 331 ? 10.090 -15.403 8.398 1.00 84.81 331 LEU A O 1
ATOM 2646 N N . THR A 1 332 ? 10.840 -15.787 10.483 1.00 83.88 332 THR A N 1
ATOM 2647 C CA . THR A 1 332 ? 9.544 -15.624 11.150 1.00 83.88 332 THR A CA 1
ATOM 2648 C C . THR A 1 332 ? 9.532 -14.274 11.872 1.00 83.88 332 THR A C 1
ATOM 2650 O O . THR A 1 332 ? 10.104 -14.169 12.957 1.00 83.88 332 THR A O 1
ATOM 2653 N N . PRO A 1 333 ? 8.963 -13.208 11.276 1.00 80.50 333 PRO A N 1
ATOM 2654 C CA . PRO A 1 333 ? 8.956 -11.892 11.897 1.00 80.50 333 PRO A CA 1
ATOM 2655 C C . PRO A 1 333 ? 8.173 -11.937 13.209 1.00 80.50 333 PRO A C 1
ATOM 2657 O O . PRO A 1 333 ? 7.017 -12.371 13.238 1.00 80.50 333 PRO A O 1
ATOM 2660 N N . ALA A 1 334 ? 8.801 -11.459 14.284 1.00 79.12 334 ALA A N 1
ATOM 2661 C CA . ALA A 1 334 ? 8.138 -11.312 15.570 1.00 79.12 334 ALA A CA 1
ATOM 2662 C C . ALA A 1 334 ? 6.884 -10.425 15.425 1.00 79.12 334 ALA A C 1
ATOM 2664 O O . ALA A 1 334 ? 6.890 -9.477 14.627 1.00 79.12 334 ALA A O 1
ATOM 2665 N N . PRO A 1 335 ? 5.801 -10.714 16.168 1.00 78.38 335 PRO A N 1
ATOM 2666 C CA . PRO A 1 335 ? 4.680 -9.797 16.282 1.00 78.38 335 PRO A CA 1
ATOM 2667 C C . PRO A 1 335 ? 5.135 -8.400 16.687 1.00 78.38 335 PRO A C 1
ATOM 2669 O O . PRO A 1 335 ? 5.928 -8.232 17.608 1.00 78.38 335 PRO A O 1
ATOM 2672 N N . GLU A 1 336 ? 4.631 -7.396 15.976 1.00 84.75 336 GLU A N 1
ATOM 2673 C CA . GLU A 1 336 ? 4.918 -5.996 16.258 1.00 84.75 336 GLU A CA 1
ATOM 2674 C C . GLU A 1 336 ? 3.581 -5.320 16.546 1.00 84.75 336 GLU A C 1
ATOM 2676 O O . GLU A 1 336 ? 2.748 -5.104 15.663 1.00 84.75 336 GLU A O 1
ATOM 2681 N N . LEU A 1 337 ? 3.348 -5.083 17.839 1.00 86.88 337 LEU A N 1
ATOM 2682 C CA . LEU A 1 337 ? 2.049 -4.670 18.355 1.00 86.88 337 LEU A CA 1
ATOM 2683 C C . LEU A 1 337 ? 1.580 -3.358 17.724 1.00 86.88 337 LEU A C 1
ATOM 2685 O O . LEU A 1 337 ? 0.408 -3.203 17.392 1.00 86.88 337 LEU A O 1
ATOM 2689 N N . ARG A 1 338 ? 2.496 -2.407 17.538 1.00 86.19 338 ARG A N 1
ATOM 2690 C CA . ARG A 1 338 ? 2.175 -1.074 17.033 1.00 86.19 338 ARG A CA 1
ATOM 2691 C C . ARG A 1 338 ? 1.539 -1.129 15.645 1.00 86.19 338 ARG A C 1
ATOM 2693 O O . ARG A 1 338 ? 0.571 -0.414 15.394 1.00 86.19 338 ARG A O 1
ATOM 2700 N N . ARG A 1 339 ? 2.080 -1.950 14.751 1.00 86.56 339 ARG A N 1
ATOM 2701 C CA . ARG A 1 339 ? 1.620 -2.111 13.370 1.00 86.56 339 ARG A CA 1
ATOM 2702 C C . ARG A 1 339 ? 0.307 -2.856 13.298 1.00 86.56 339 ARG A C 1
ATOM 2704 O O . ARG A 1 339 ? -0.575 -2.413 12.569 1.00 86.56 339 ARG A O 1
ATOM 2711 N N . ASP A 1 340 ? 0.166 -3.937 14.055 1.00 89.25 340 ASP A N 1
ATOM 2712 C CA . ASP A 1 340 ? -1.072 -4.715 14.056 1.00 89.25 340 ASP A CA 1
ATOM 2713 C C . ASP A 1 340 ? -2.226 -3.885 14.627 1.00 89.25 340 ASP A C 1
ATOM 2715 O O . ASP A 1 340 ? -3.283 -3.799 14.009 1.00 89.25 340 ASP A O 1
ATOM 2719 N N . VAL A 1 341 ? -1.990 -3.140 15.714 1.00 88.50 341 VAL A N 1
ATOM 2720 C CA . VAL A 1 341 ? -2.969 -2.188 16.266 1.00 88.50 341 VAL A CA 1
ATOM 2721 C C . VAL A 1 341 ? -3.389 -1.152 15.234 1.00 88.50 341 VAL A C 1
ATOM 2723 O O . VAL A 1 341 ? -4.572 -0.829 15.135 1.00 88.50 341 VAL A O 1
ATOM 2726 N N . TYR A 1 342 ? -2.433 -0.634 14.468 1.00 90.44 342 TYR A N 1
ATOM 2727 C CA . TYR A 1 342 ? -2.713 0.350 13.435 1.00 90.44 342 TYR A CA 1
ATOM 2728 C C . TYR A 1 342 ? -3.580 -0.232 12.313 1.00 90.44 342 TYR A C 1
ATOM 2730 O O . TYR A 1 342 ? -4.594 0.366 11.955 1.00 90.44 342 TYR A O 1
ATOM 2738 N N . LEU A 1 343 ? -3.213 -1.410 11.795 1.00 92.38 343 LEU A N 1
ATOM 2739 C CA . LEU A 1 343 ? -3.998 -2.135 10.795 1.00 92.38 343 LEU A CA 1
ATOM 2740 C C . LEU A 1 343 ? -5.420 -2.375 11.303 1.00 92.38 343 LEU A C 1
ATOM 2742 O O . LEU A 1 343 ? -6.391 -2.068 10.613 1.00 92.38 343 LEU A O 1
ATOM 2746 N N . HIS A 1 344 ? -5.552 -2.907 12.514 1.00 91.88 344 HIS A N 1
ATOM 2747 C CA . HIS A 1 344 ? -6.858 -3.243 13.051 1.00 91.88 344 HIS A CA 1
ATOM 2748 C C . HIS A 1 344 ? -7.730 -2.008 13.287 1.00 91.88 344 HIS A C 1
ATOM 2750 O O . HIS A 1 344 ? -8.932 -2.065 13.050 1.00 91.88 344 HIS A O 1
ATOM 2756 N N . ASP A 1 345 ? -7.148 -0.883 13.711 1.00 91.56 345 ASP A N 1
ATOM 2757 C CA . ASP A 1 345 ? -7.885 0.374 13.868 1.00 91.56 345 ASP A CA 1
ATOM 2758 C C . ASP A 1 345 ? -8.388 0.914 12.517 1.00 91.56 345 ASP A C 1
ATOM 2760 O O . ASP A 1 345 ? -9.495 1.454 12.457 1.00 91.56 345 ASP A O 1
ATOM 2764 N N . MET A 1 346 ? -7.631 0.726 11.426 1.00 93.19 346 MET A N 1
ATOM 2765 C CA . MET A 1 346 ? -8.107 1.049 10.074 1.00 93.19 346 MET A CA 1
ATOM 2766 C C . MET A 1 346 ? -9.302 0.173 9.683 1.00 93.19 346 MET A C 1
ATOM 2768 O O . MET A 1 346 ? -10.314 0.690 9.207 1.00 93.19 346 MET A O 1
ATOM 2772 N N . ILE A 1 347 ? -9.202 -1.143 9.900 1.00 93.62 347 ILE A N 1
ATOM 2773 C CA . ILE A 1 347 ? -10.262 -2.095 9.540 1.00 93.62 347 ILE A CA 1
ATOM 2774 C C . ILE A 1 347 ? -11.527 -1.829 10.366 1.00 93.62 347 ILE A C 1
ATOM 2776 O O . ILE A 1 347 ? -12.615 -1.737 9.805 1.00 93.62 347 ILE A O 1
ATOM 2780 N N . ASP A 1 348 ? -11.402 -1.645 11.682 1.00 90.00 348 ASP A N 1
ATOM 2781 C CA . ASP A 1 348 ? -12.538 -1.370 12.568 1.00 90.00 348 ASP A CA 1
ATOM 2782 C C . ASP A 1 348 ? -13.239 -0.055 12.232 1.00 90.00 348 ASP A C 1
ATOM 2784 O O . ASP A 1 348 ? -14.463 0.044 12.340 1.00 90.00 348 ASP A O 1
ATOM 2788 N N . TYR A 1 349 ? -12.478 0.968 11.835 1.00 91.19 349 TYR A N 1
ATOM 2789 C CA . TYR A 1 349 ? -13.058 2.223 11.375 1.00 91.19 349 TYR A CA 1
ATOM 2790 C C . TYR A 1 349 ? -13.944 1.997 10.144 1.00 91.19 349 TYR A C 1
ATOM 2792 O O . TYR A 1 349 ? -15.088 2.455 10.121 1.00 91.19 349 TYR A O 1
ATOM 2800 N N . LEU A 1 350 ? -13.443 1.255 9.153 1.00 91.31 350 LEU A N 1
ATOM 2801 C CA . LEU A 1 350 ? -14.192 0.931 7.939 1.00 91.31 350 LEU A CA 1
ATOM 2802 C C . LEU A 1 350 ? -15.407 0.041 8.233 1.00 91.31 350 LEU A C 1
ATOM 2804 O O . LEU A 1 350 ? -16.492 0.319 7.726 1.00 91.31 350 LEU A O 1
ATOM 2808 N N . ALA A 1 351 ? -15.266 -0.952 9.113 1.00 89.88 351 ALA A N 1
ATOM 2809 C CA . ALA A 1 351 ? -16.360 -1.839 9.504 1.00 89.88 351 ALA A CA 1
ATOM 2810 C C . ALA A 1 351 ? -17.512 -1.052 10.140 1.00 89.88 351 ALA A C 1
ATOM 2812 O O . ALA A 1 351 ? -18.659 -1.159 9.718 1.00 89.88 351 ALA A O 1
ATOM 2813 N N . ARG A 1 352 ? -17.201 -0.139 11.068 1.00 84.94 352 ARG A N 1
ATOM 2814 C CA . ARG A 1 352 ? -18.211 0.734 11.689 1.00 84.94 352 ARG A CA 1
ATOM 2815 C C . ARG A 1 352 ? -18.874 1.675 10.691 1.00 84.94 352 ARG A C 1
ATOM 2817 O O . ARG A 1 352 ? -20.038 2.032 10.863 1.00 84.94 352 ARG A O 1
ATOM 2824 N N . ARG A 1 353 ? -18.139 2.142 9.678 1.00 85.44 353 ARG A N 1
ATOM 2825 C CA . ARG A 1 353 ? -18.701 2.987 8.612 1.00 85.44 353 ARG A CA 1
ATOM 2826 C C . ARG A 1 353 ? -19.716 2.201 7.786 1.00 85.44 353 ARG A C 1
ATOM 2828 O O . ARG A 1 353 ? -20.792 2.744 7.530 1.00 85.44 353 ARG A O 1
ATOM 2835 N N . ALA A 1 354 ? -19.385 0.952 7.447 1.00 83.94 354 ALA A N 1
ATOM 2836 C CA . ALA A 1 354 ? -20.264 0.010 6.756 1.00 83.94 354 ALA A CA 1
ATOM 2837 C C . ALA A 1 354 ? -21.523 -0.300 7.580 1.00 83.94 354 ALA A C 1
ATOM 2839 O O . ALA A 1 354 ? -22.628 -0.070 7.102 1.00 83.94 354 ALA A O 1
ATOM 2840 N N . GLU A 1 355 ? -21.370 -0.687 8.848 1.00 78.38 355 GLU A N 1
ATOM 2841 C CA . GLU A 1 355 ? -22.490 -0.975 9.762 1.00 78.38 355 GLU A CA 1
ATOM 2842 C C . GLU A 1 355 ? -23.460 0.207 9.924 1.00 78.38 355 GLU A C 1
ATOM 2844 O O . GLU A 1 355 ? -24.663 0.019 10.083 1.00 78.38 355 GLU A O 1
ATOM 2849 N N . ARG A 1 356 ? -22.949 1.444 9.889 1.00 76.50 356 ARG A N 1
ATOM 2850 C CA . ARG A 1 356 ? -23.751 2.670 10.042 1.00 76.50 356 ARG A CA 1
ATOM 2851 C C . ARG A 1 356 ? -24.379 3.172 8.741 1.00 76.50 356 ARG A C 1
ATOM 2853 O O . ARG A 1 356 ? -25.007 4.226 8.770 1.00 76.50 356 ARG A O 1
ATOM 2860 N N . GLY A 1 357 ? -24.148 2.508 7.607 1.00 75.50 357 GLY A N 1
ATOM 2861 C CA . GLY A 1 357 ? -24.581 3.006 6.296 1.00 75.50 357 GLY A CA 1
ATOM 2862 C C . GLY A 1 357 ? -23.934 4.344 5.911 1.00 75.50 357 GLY A C 1
ATOM 2863 O O . GLY A 1 357 ? -24.505 5.126 5.163 1.00 75.50 357 GLY A O 1
ATOM 2864 N N . THR A 1 358 ? -22.751 4.644 6.462 1.00 76.69 358 THR A N 1
ATOM 2865 C CA . THR A 1 358 ? -21.980 5.873 6.162 1.00 76.69 358 THR A CA 1
ATOM 2866 C C . THR A 1 358 ? -20.764 5.595 5.280 1.00 76.69 358 THR A C 1
ATOM 2868 O O . THR A 1 358 ? -19.887 6.449 5.117 1.00 76.69 358 THR A O 1
ATOM 2871 N N . PHE A 1 359 ? -20.687 4.373 4.762 1.00 74.06 359 PHE A N 1
ATOM 2872 C CA . PHE A 1 359 ? -19.705 3.941 3.787 1.00 74.06 359 PHE A CA 1
ATOM 2873 C C . PHE A 1 359 ? -19.982 4.666 2.461 1.00 74.06 359 PHE A C 1
ATOM 2875 O O . PHE A 1 359 ? -21.136 4.812 2.070 1.00 74.06 359 PHE A O 1
ATOM 2882 N N . LYS A 1 360 ? -18.941 5.233 1.841 1.00 70.06 360 LYS A N 1
ATOM 2883 C CA . LYS A 1 360 ? -19.067 6.038 0.619 1.00 70.06 360 LYS A CA 1
ATOM 2884 C C . LYS A 1 360 ? -18.563 5.217 -0.561 1.00 70.06 360 LYS A C 1
ATOM 2886 O O . LYS A 1 360 ? -17.355 5.172 -0.779 1.00 70.06 360 LYS A O 1
ATOM 2891 N N . ASP A 1 361 ? -19.474 4.602 -1.297 1.00 65.81 361 ASP A N 1
ATOM 2892 C CA . ASP A 1 361 ? -19.132 3.808 -2.477 1.00 65.81 361 ASP A CA 1
ATOM 2893 C C . ASP A 1 361 ? -18.498 4.697 -3.568 1.00 65.81 361 ASP A C 1
ATOM 2895 O O . ASP A 1 361 ? -18.860 5.868 -3.722 1.00 65.81 361 ASP A O 1
ATOM 2899 N N . GLY A 1 362 ? -17.507 4.166 -4.295 1.00 63.78 362 GLY A N 1
ATOM 2900 C CA . GLY A 1 362 ? -16.932 4.807 -5.490 1.00 63.78 362 GLY A CA 1
ATOM 2901 C C . GLY A 1 362 ? -15.631 5.612 -5.321 1.00 63.78 362 GLY A C 1
ATOM 2902 O O . GLY A 1 362 ? -15.122 6.138 -6.309 1.00 63.78 362 GLY A O 1
ATOM 2903 N N . ASN A 1 363 ? -15.039 5.720 -4.120 1.00 71.00 363 ASN A N 1
ATOM 2904 C CA . ASN A 1 363 ? -13.676 6.272 -3.960 1.00 71.00 363 ASN A CA 1
ATOM 2905 C C . ASN A 1 363 ? -12.892 5.618 -2.808 1.00 71.00 363 ASN A C 1
ATOM 2907 O O . ASN A 1 363 ? -12.598 6.237 -1.780 1.00 71.00 363 ASN A O 1
ATOM 2911 N N . TYR A 1 364 ? -12.527 4.349 -3.003 1.00 77.44 364 TYR A N 1
ATOM 2912 C CA . TYR A 1 364 ? -11.808 3.529 -2.023 1.00 77.44 364 TYR A CA 1
ATOM 2913 C C . TYR A 1 364 ? -10.466 4.131 -1.583 1.00 77.44 364 TYR A C 1
ATOM 2915 O O . TYR A 1 364 ? -10.094 4.014 -0.416 1.00 77.44 364 TYR A O 1
ATOM 2923 N N . PHE A 1 365 ? -9.765 4.849 -2.466 1.00 73.19 365 PHE A N 1
ATOM 2924 C CA . PHE A 1 365 ? -8.525 5.537 -2.104 1.00 73.19 365 PHE A CA 1
ATOM 2925 C C . PHE A 1 365 ? -8.737 6.583 -0.999 1.00 73.19 365 PHE A C 1
ATOM 2927 O O . PHE A 1 365 ? -8.051 6.550 0.026 1.00 73.19 365 PHE A O 1
ATOM 2934 N N . MET A 1 366 ? -9.712 7.485 -1.166 1.00 74.56 366 MET A N 1
ATOM 2935 C CA . MET A 1 366 ? -10.028 8.488 -0.142 1.00 74.56 366 MET A CA 1
ATOM 2936 C C . MET A 1 366 ? -10.494 7.836 1.161 1.00 74.56 366 MET A C 1
ATOM 2938 O O . MET A 1 366 ? -10.122 8.284 2.243 1.00 74.56 366 MET A O 1
ATOM 2942 N N . MET A 1 367 ? -11.225 6.725 1.075 1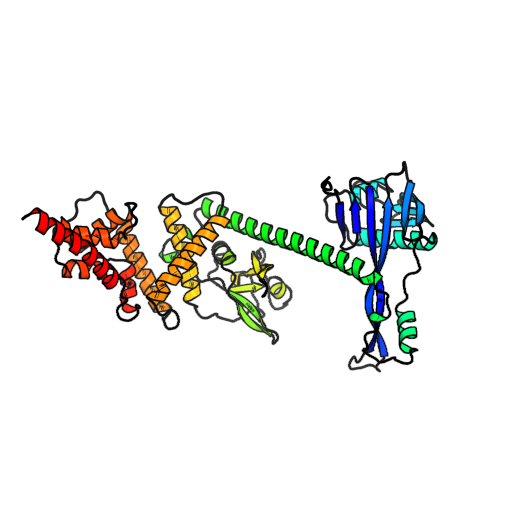.00 80.19 367 MET A N 1
ATOM 2943 C CA . MET A 1 367 ? -11.630 5.967 2.259 1.00 80.19 367 MET A CA 1
ATOM 2944 C C . MET A 1 367 ? -10.446 5.397 3.041 1.00 80.19 367 MET A C 1
ATOM 2946 O O . MET A 1 367 ? -10.461 5.410 4.272 1.00 80.19 367 MET A O 1
ATOM 2950 N N . PHE A 1 368 ? -9.405 4.914 2.362 1.00 81.31 368 PHE A N 1
ATOM 2951 C CA . PHE A 1 368 ? -8.195 4.439 3.037 1.00 81.31 368 PHE A CA 1
ATOM 2952 C C . PHE A 1 368 ? -7.417 5.570 3.689 1.00 81.31 368 PHE A C 1
ATOM 2954 O O . PHE A 1 368 ? -6.836 5.370 4.757 1.00 81.31 368 PHE A O 1
ATOM 2961 N N . MET A 1 369 ? -7.438 6.760 3.091 1.00 81.88 369 MET A N 1
ATOM 2962 C CA . MET A 1 369 ? -6.853 7.950 3.700 1.00 81.88 369 MET A CA 1
ATOM 2963 C C . MET A 1 369 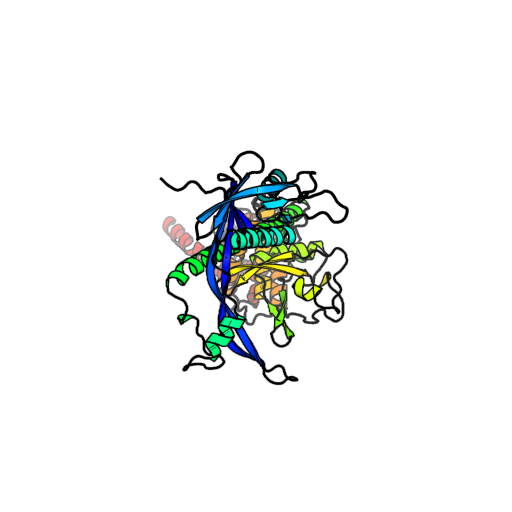? -7.614 8.368 4.965 1.00 81.88 369 MET A C 1
ATOM 2965 O O . MET A 1 369 ? -6.969 8.605 5.989 1.00 81.88 369 MET A O 1
ATOM 2969 N N . ASP A 1 370 ? -8.949 8.337 4.944 1.00 85.56 370 ASP A N 1
ATOM 2970 C CA . ASP A 1 370 ? -9.788 8.573 6.128 1.00 85.56 370 ASP A CA 1
ATOM 2971 C C . ASP A 1 370 ? -9.518 7.528 7.227 1.00 85.56 370 ASP A C 1
ATOM 2973 O O . ASP A 1 370 ? -9.310 7.873 8.394 1.00 85.56 370 ASP A O 1
ATOM 2977 N N . ALA A 1 371 ? -9.462 6.240 6.864 1.00 90.06 371 ALA A N 1
ATOM 2978 C CA . ALA A 1 371 ? -9.181 5.151 7.800 1.00 90.06 371 ALA A CA 1
ATOM 2979 C C . ALA A 1 371 ? -7.782 5.270 8.419 1.00 90.06 371 ALA A C 1
ATOM 2981 O O . ALA A 1 371 ? -7.613 5.080 9.623 1.00 90.06 371 ALA A O 1
ATOM 2982 N N . LYS A 1 372 ? -6.779 5.645 7.617 1.00 89.69 372 LYS A N 1
ATOM 2983 C CA . LYS A 1 372 ? -5.423 5.959 8.081 1.00 89.69 372 LYS A CA 1
ATOM 2984 C C . LYS A 1 372 ? -5.433 7.123 9.072 1.00 89.69 372 LYS A C 1
ATOM 2986 O O . LYS A 1 372 ? -4.765 7.056 10.101 1.00 89.69 372 LYS A O 1
ATOM 2991 N N . GLU A 1 373 ? -6.159 8.201 8.788 1.00 89.94 373 GLU A N 1
ATOM 2992 C CA . GLU A 1 373 ? -6.236 9.343 9.702 1.00 89.94 373 GLU A CA 1
ATOM 2993 C C . GLU A 1 373 ? -6.916 8.961 11.025 1.00 89.94 373 GLU A C 1
ATOM 2995 O O . GLU A 1 373 ? -6.428 9.311 12.105 1.00 89.94 373 GLU A O 1
ATOM 3000 N N . ALA A 1 374 ? -7.998 8.184 10.957 1.00 89.38 374 ALA A N 1
ATOM 3001 C CA . ALA A 1 374 ? -8.676 7.650 12.131 1.00 89.38 374 ALA A CA 1
ATOM 3002 C C . ALA A 1 374 ? -7.758 6.733 12.958 1.00 89.38 374 ALA A C 1
ATOM 3004 O O . ALA A 1 374 ? -7.692 6.878 14.181 1.00 89.38 374 ALA A O 1
ATOM 3005 N N . ALA A 1 375 ? -6.997 5.851 12.304 1.00 91.44 375 ALA A N 1
ATOM 3006 C CA . ALA A 1 375 ? -6.019 4.985 12.954 1.00 91.44 375 ALA A CA 1
ATOM 3007 C C . ALA A 1 375 ? -4.871 5.783 13.588 1.00 91.44 375 ALA A C 1
ATOM 3009 O O . ALA A 1 375 ? -4.506 5.509 14.727 1.00 91.44 375 ALA A O 1
ATOM 3010 N N . ASN A 1 376 ? -4.361 6.830 12.928 1.00 90.25 376 ASN A N 1
ATOM 3011 C CA . ASN A 1 376 ? -3.392 7.759 13.523 1.00 90.25 376 ASN A CA 1
ATOM 3012 C C . ASN A 1 376 ? -3.936 8.396 14.807 1.00 90.25 376 ASN A C 1
ATOM 3014 O O . ASN A 1 376 ? -3.280 8.349 15.848 1.00 90.25 376 ASN A O 1
ATOM 3018 N N . LYS A 1 377 ? -5.141 8.974 14.750 1.00 89.81 377 LYS A N 1
ATOM 3019 C CA . LYS A 1 377 ? -5.791 9.605 15.910 1.00 89.81 377 LYS A CA 1
ATOM 3020 C C . LYS A 1 377 ? -5.995 8.604 17.049 1.00 89.81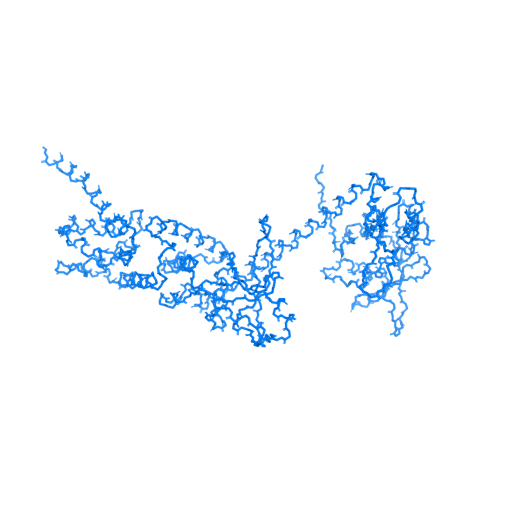 377 LYS A C 1
ATOM 3022 O O . LYS A 1 377 ? -5.662 8.905 18.195 1.00 89.81 377 LYS A O 1
ATOM 3027 N N . SER A 1 378 ? -6.485 7.406 16.728 1.00 89.06 378 SER A N 1
ATOM 3028 C CA . SER A 1 378 ? -6.655 6.302 17.680 1.00 89.06 378 SER A CA 1
ATOM 3029 C C . SER A 1 378 ? -5.323 5.901 18.313 1.00 89.06 378 SER A C 1
ATOM 3031 O O . SER A 1 378 ? -5.214 5.833 19.537 1.00 89.06 378 SER A O 1
ATOM 3033 N N . PHE A 1 379 ? -4.282 5.713 17.501 1.00 88.12 379 PHE A N 1
ATOM 3034 C CA . PHE A 1 379 ? -2.952 5.340 17.963 1.00 88.12 379 PHE A CA 1
ATOM 3035 C C . PHE A 1 379 ? -2.364 6.381 18.924 1.00 88.12 379 PHE A C 1
ATOM 3037 O O . PHE A 1 379 ? -1.867 6.016 19.990 1.00 88.12 379 PHE A O 1
ATOM 3044 N N . HIS A 1 380 ? -2.467 7.672 18.595 1.00 87.75 380 HIS A N 1
ATOM 3045 C CA . HIS A 1 380 ? -2.025 8.751 19.479 1.00 87.75 380 HIS A CA 1
ATOM 3046 C C . HIS A 1 380 ? -2.790 8.753 20.806 1.00 87.75 380 HIS A C 1
ATOM 3048 O O . HIS A 1 380 ? -2.161 8.765 21.861 1.00 87.75 380 HIS A O 1
ATOM 3054 N N . ALA A 1 381 ? -4.121 8.643 20.774 1.00 87.00 381 ALA A N 1
ATOM 3055 C CA . ALA A 1 381 ? -4.932 8.573 21.990 1.00 87.00 381 ALA A CA 1
ATOM 3056 C C . ALA A 1 381 ? -4.579 7.352 22.857 1.00 87.00 381 ALA A C 1
ATOM 3058 O O . ALA A 1 381 ? -4.467 7.456 24.076 1.00 87.00 381 ALA A O 1
ATOM 3059 N N . LYS A 1 382 ? -4.350 6.192 22.233 1.00 88.75 382 LYS A N 1
ATOM 3060 C CA . LYS A 1 382 ? -3.931 4.970 22.924 1.00 88.75 382 LYS A CA 1
ATOM 3061 C C . LYS A 1 382 ? -2.535 5.116 23.535 1.00 88.75 382 LYS A C 1
ATOM 3063 O O . LYS A 1 382 ? -2.332 4.675 24.659 1.00 88.75 382 LYS A O 1
ATOM 3068 N N . LYS A 1 383 ? -1.583 5.761 22.854 1.00 88.00 383 LYS A N 1
ATOM 3069 C CA . LYS A 1 383 ? -0.206 5.947 23.351 1.00 88.00 383 LYS A CA 1
ATOM 3070 C C . LYS A 1 383 ? -0.128 6.831 24.605 1.00 88.00 383 LYS A C 1
ATOM 3072 O O . LYS A 1 383 ? 0.822 6.705 25.376 1.00 88.00 383 LYS A O 1
ATOM 3077 N N . GLU A 1 384 ? -1.117 7.691 24.839 1.00 87.00 384 GLU A N 1
ATOM 3078 C CA . GLU A 1 384 ? -1.239 8.460 26.087 1.00 87.00 384 GLU A CA 1
ATOM 3079 C C . GLU A 1 384 ? -1.630 7.575 27.284 1.00 87.00 384 GLU A C 1
ATOM 3081 O O . GLU A 1 384 ? -1.234 7.836 28.423 1.00 87.00 384 GLU A O 1
ATOM 3086 N N . VAL A 1 385 ? -2.373 6.496 27.025 1.00 88.88 385 VAL A N 1
ATOM 3087 C CA . VAL A 1 385 ? -2.937 5.598 28.045 1.00 88.88 385 VAL A CA 1
ATOM 3088 C C . VAL A 1 385 ? -2.074 4.355 28.264 1.00 88.88 385 VAL A C 1
ATOM 3090 O O . VAL A 1 385 ? -1.965 3.872 29.390 1.00 88.88 385 VAL A O 1
ATOM 3093 N N . TYR A 1 386 ? -1.438 3.861 27.205 1.00 89.69 386 TYR A N 1
ATOM 3094 C CA . TYR A 1 386 ? -0.776 2.562 27.141 1.00 89.69 386 TYR A CA 1
ATOM 3095 C C . TYR A 1 386 ? 0.704 2.707 26.778 1.00 89.69 386 TYR A C 1
ATOM 3097 O O . TYR A 1 386 ? 1.078 3.528 25.935 1.00 89.69 386 TYR A O 1
ATOM 3105 N N . ASP A 1 387 ? 1.559 1.883 27.381 1.00 87.19 387 ASP A N 1
ATOM 3106 C CA . ASP A 1 387 ? 2.972 1.794 27.011 1.00 87.19 387 ASP A CA 1
ATOM 3107 C C . ASP A 1 387 ? 3.210 0.718 25.945 1.00 87.19 387 ASP A C 1
ATOM 3109 O O . ASP A 1 387 ? 3.585 -0.413 26.240 1.00 87.19 387 ASP A O 1
ATOM 3113 N N . PHE A 1 388 ? 2.978 1.081 24.682 1.00 84.88 388 PHE A N 1
ATOM 3114 C CA . PHE A 1 388 ? 3.149 0.168 23.547 1.00 84.88 388 PHE A CA 1
ATOM 3115 C C . PHE A 1 388 ? 4.559 -0.417 23.405 1.00 84.88 388 PHE A C 1
ATOM 3117 O O . PHE A 1 388 ? 4.699 -1.427 22.725 1.00 84.88 388 PHE A O 1
ATOM 3124 N N . SER A 1 389 ? 5.584 0.195 24.006 1.00 83.19 389 SER A N 1
ATOM 3125 C CA . SER A 1 389 ? 6.958 -0.313 23.932 1.00 83.19 389 SER A CA 1
ATOM 3126 C C . SER A 1 389 ? 7.174 -1.552 24.801 1.00 83.19 389 SER A C 1
ATOM 3128 O O . SER A 1 389 ? 8.026 -2.369 24.478 1.00 83.19 389 SER A O 1
ATOM 3130 N N . ASN A 1 390 ? 6.409 -1.681 25.888 1.00 84.50 390 ASN A N 1
ATOM 3131 C CA . ASN A 1 390 ? 6.572 -2.734 26.896 1.00 84.50 390 ASN A CA 1
ATOM 3132 C C . ASN A 1 390 ? 5.334 -3.635 27.031 1.00 84.50 390 ASN A C 1
ATOM 3134 O O . ASN A 1 390 ? 5.314 -4.547 27.854 1.00 84.50 390 ASN A O 1
ATOM 3138 N N . LEU A 1 391 ? 4.282 -3.369 26.255 1.00 88.31 391 LEU A N 1
ATOM 3139 C CA . LEU A 1 391 ? 3.058 -4.159 26.276 1.00 88.31 391 LEU A CA 1
ATOM 3140 C C . LEU A 1 391 ? 3.251 -5.507 25.591 1.00 88.31 391 LEU A C 1
ATOM 3142 O O . LEU A 1 391 ? 3.645 -5.579 24.428 1.00 88.31 391 LEU A O 1
ATOM 3146 N N . ASP A 1 392 ? 2.883 -6.564 26.310 1.00 89.31 392 ASP A N 1
ATOM 3147 C CA . ASP A 1 392 ? 2.808 -7.909 25.761 1.00 89.31 392 ASP A CA 1
ATOM 3148 C C . ASP A 1 392 ? 1.718 -8.002 24.682 1.00 89.31 392 ASP A C 1
ATOM 3150 O O . ASP A 1 392 ? 0.566 -7.596 24.890 1.00 89.31 392 ASP A O 1
ATOM 3154 N N . TYR A 1 393 ? 2.096 -8.550 23.526 1.00 88.06 393 TYR A N 1
ATOM 3155 C CA . TYR A 1 393 ? 1.230 -8.660 22.355 1.00 88.06 393 TYR A CA 1
ATOM 3156 C C . TYR A 1 393 ? -0.016 -9.496 22.654 1.00 88.06 393 TYR A C 1
ATOM 3158 O O . TYR A 1 393 ? -1.137 -9.043 22.423 1.00 88.06 393 TYR A O 1
ATOM 3166 N N . GLU A 1 394 ? 0.170 -10.689 23.220 1.00 89.44 394 GLU A N 1
ATOM 3167 C CA . GLU A 1 394 ? -0.918 -11.631 23.496 1.00 89.44 394 GLU A CA 1
ATOM 3168 C C . GLU A 1 394 ? -1.908 -11.061 24.513 1.00 89.44 394 GLU A C 1
ATOM 3170 O O . GLU A 1 394 ? -3.126 -11.152 24.345 1.00 89.44 394 GLU A O 1
ATOM 3175 N N . THR A 1 395 ? -1.403 -10.411 25.559 1.00 91.38 395 THR A N 1
ATOM 3176 C CA . THR A 1 395 ? -2.241 -9.780 26.579 1.00 91.38 395 THR A CA 1
ATOM 3177 C C . THR A 1 395 ? -3.032 -8.606 26.000 1.00 91.38 395 THR A C 1
ATOM 3179 O O . THR A 1 395 ? -4.225 -8.474 26.287 1.00 91.38 395 THR A O 1
ATOM 3182 N N . TYR A 1 396 ? -2.420 -7.789 25.135 1.00 91.56 396 TYR A N 1
ATOM 3183 C CA . TYR A 1 396 ? -3.144 -6.732 24.430 1.00 91.56 396 TYR A CA 1
ATOM 3184 C C . TYR A 1 396 ? -4.245 -7.302 23.531 1.00 91.56 396 TYR A C 1
ATOM 3186 O O . TYR A 1 396 ? -5.379 -6.818 23.560 1.00 91.56 396 TYR A O 1
ATOM 3194 N N . MET A 1 397 ? -3.936 -8.342 22.754 1.00 89.12 397 MET A N 1
ATOM 3195 C CA . MET A 1 397 ? -4.902 -8.969 21.853 1.00 89.12 397 MET A CA 1
ATOM 3196 C C . MET A 1 397 ? -6.072 -9.596 22.619 1.00 89.12 397 MET A C 1
ATOM 3198 O O . MET A 1 397 ? -7.221 -9.425 22.213 1.00 89.12 397 MET A O 1
ATOM 3202 N N . LYS A 1 398 ? -5.829 -10.206 23.785 1.00 91.69 398 LYS A N 1
ATOM 3203 C CA . LYS A 1 398 ? -6.898 -10.675 24.685 1.00 91.69 398 LYS A CA 1
ATOM 3204 C C . LYS A 1 398 ? -7.797 -9.535 25.169 1.00 91.69 398 LYS A C 1
ATOM 3206 O O . LYS A 1 398 ? -9.019 -9.658 25.110 1.00 91.69 398 LYS A O 1
ATOM 3211 N N . ALA A 1 399 ? -7.217 -8.415 25.606 1.00 92.88 399 ALA A N 1
ATOM 3212 C CA . ALA A 1 399 ? -7.987 -7.241 26.026 1.00 92.88 399 ALA A CA 1
ATOM 3213 C C . ALA A 1 399 ? -8.813 -6.654 24.869 1.00 92.88 399 ALA A C 1
ATOM 3215 O O . ALA A 1 399 ? -9.965 -6.263 25.055 1.00 92.88 399 ALA A O 1
ATOM 3216 N N . ARG A 1 400 ? -8.253 -6.645 23.656 1.00 90.62 400 ARG A N 1
ATOM 3217 C CA . ARG A 1 400 ? -8.944 -6.223 22.435 1.00 90.62 400 ARG A CA 1
ATOM 3218 C C . ARG A 1 400 ? -10.139 -7.116 22.108 1.00 90.62 400 ARG A C 1
ATOM 3220 O O . ARG A 1 400 ? -11.216 -6.584 21.849 1.00 90.62 400 ARG A O 1
ATOM 3227 N N . MET A 1 401 ? -9.965 -8.434 22.163 1.00 90.25 401 MET A N 1
ATOM 3228 C CA . MET A 1 401 ? -11.050 -9.394 21.949 1.00 90.25 401 MET A CA 1
ATOM 3229 C C . MET A 1 401 ? -12.172 -9.220 22.969 1.00 90.25 401 MET A C 1
ATOM 3231 O O . MET A 1 401 ? -13.343 -9.176 22.605 1.00 90.25 401 MET A O 1
ATOM 3235 N N . GLU A 1 402 ? -11.826 -9.037 24.243 1.00 93.62 402 GLU A N 1
ATOM 3236 C CA . GLU A 1 402 ? -12.819 -8.773 25.285 1.00 93.62 402 GLU A CA 1
ATOM 3237 C C . GLU A 1 402 ? -13.546 -7.436 25.064 1.00 93.62 402 GLU A C 1
ATOM 3239 O O . GLU A 1 402 ? -14.765 -7.357 25.224 1.00 93.62 402 GLU A O 1
ATOM 3244 N N . ALA A 1 403 ? -12.837 -6.385 24.643 1.00 92.50 403 ALA A N 1
ATOM 3245 C CA . ALA A 1 403 ? -13.454 -5.107 24.298 1.00 92.50 403 ALA A CA 1
ATOM 3246 C C . ALA A 1 403 ? -14.458 -5.245 23.144 1.00 92.50 403 ALA A C 1
ATOM 3248 O O . ALA A 1 403 ? -15.549 -4.674 23.203 1.00 92.50 403 ALA A O 1
ATOM 3249 N N . GLN A 1 404 ? -14.099 -6.004 22.106 1.00 88.75 404 GLN A N 1
ATOM 3250 C CA . GLN A 1 404 ? -14.970 -6.283 20.966 1.00 88.75 404 GLN A CA 1
ATOM 3251 C C . GLN A 1 404 ? -16.193 -7.105 21.389 1.00 88.75 404 GLN A C 1
ATOM 3253 O O . GLN A 1 404 ? -17.313 -6.696 21.104 1.00 88.75 404 GLN A O 1
ATOM 3258 N N . ARG A 1 405 ? -16.012 -8.163 22.191 1.00 91.19 405 ARG A N 1
ATOM 3259 C CA . ARG A 1 405 ? -17.118 -8.957 22.753 1.00 91.19 405 ARG A CA 1
ATOM 3260 C C . ARG A 1 405 ? -18.114 -8.090 23.526 1.00 91.19 405 ARG A C 1
ATOM 3262 O O . ARG A 1 405 ? -19.323 -8.219 23.346 1.00 91.19 405 ARG A O 1
ATOM 3269 N N . ARG A 1 406 ? -17.622 -7.179 24.374 1.00 94.25 406 ARG A N 1
ATOM 3270 C CA . ARG A 1 406 ? -18.467 -6.220 25.110 1.00 94.25 406 ARG A CA 1
ATOM 3271 C C . ARG A 1 406 ? -19.225 -5.287 24.168 1.00 94.25 406 ARG A C 1
ATOM 3273 O O . ARG A 1 406 ? -20.405 -5.027 24.390 1.00 94.25 406 ARG A O 1
ATOM 3280 N N . LEU A 1 407 ? -18.565 -4.787 23.122 1.00 91.12 407 LEU A N 1
ATOM 3281 C CA . LEU A 1 407 ? -19.198 -3.923 22.127 1.00 91.12 407 LEU A CA 1
ATOM 3282 C C . LEU A 1 407 ? -20.307 -4.662 21.371 1.00 91.12 407 LEU A C 1
ATOM 3284 O O . LEU A 1 407 ? -21.397 -4.117 21.231 1.00 91.12 407 LEU A O 1
ATOM 3288 N N . ASP A 1 408 ? -20.070 -5.901 20.957 1.00 88.81 408 ASP A N 1
ATOM 3289 C CA . ASP A 1 408 ? -21.057 -6.722 20.256 1.00 88.81 408 ASP A CA 1
ATOM 3290 C C . ASP A 1 408 ? -22.308 -6.972 21.098 1.00 88.81 408 ASP A C 1
ATOM 3292 O O . ASP A 1 408 ? -23.425 -6.881 20.587 1.00 88.81 408 ASP A O 1
ATOM 3296 N N . VAL A 1 409 ? -22.142 -7.226 22.400 1.00 92.94 409 VAL A N 1
ATOM 3297 C CA . VAL A 1 409 ? -23.266 -7.346 23.343 1.00 92.94 409 VAL A CA 1
ATOM 3298 C C . VAL A 1 409 ? -24.091 -6.053 23.376 1.00 92.94 409 VAL A C 1
ATOM 3300 O O . VAL A 1 409 ? -25.317 -6.105 23.301 1.00 92.94 409 VAL A O 1
ATOM 3303 N N . ILE A 1 410 ? -23.438 -4.887 23.420 1.00 93.56 410 ILE A N 1
ATOM 3304 C CA . ILE A 1 410 ? -24.109 -3.575 23.395 1.00 93.56 410 ILE A CA 1
ATOM 3305 C C . ILE A 1 410 ? -24.832 -3.343 22.058 1.00 93.56 410 ILE A C 1
ATOM 3307 O O . ILE A 1 410 ? -25.956 -2.836 22.026 1.00 93.56 410 ILE A O 1
ATOM 3311 N N . LEU A 1 411 ? -24.203 -3.701 20.937 1.00 88.38 411 LEU A N 1
ATOM 3312 C CA . LEU A 1 411 ? -24.778 -3.513 19.606 1.00 88.38 411 LEU A CA 1
ATOM 3313 C C . LEU A 1 411 ? -25.957 -4.459 19.344 1.00 88.38 411 LEU A C 1
ATOM 3315 O O . LEU A 1 411 ? -26.903 -4.052 18.679 1.00 88.38 411 LEU A O 1
ATOM 3319 N N . LYS A 1 412 ? -25.966 -5.672 19.904 1.00 89.75 412 LYS A N 1
ATOM 3320 C CA . LYS A 1 412 ? -27.067 -6.644 19.750 1.00 89.75 412 LYS A CA 1
ATOM 3321 C C . LYS A 1 412 ? -28.207 -6.462 20.756 1.00 89.75 412 LYS A C 1
ATOM 3323 O O . LYS A 1 412 ? -29.254 -7.081 20.593 1.00 89.75 412 LYS A O 1
ATOM 3328 N N . ALA A 1 413 ? -28.025 -5.637 21.787 1.00 92.00 413 ALA A N 1
ATOM 3329 C CA . ALA A 1 413 ? -29.050 -5.413 22.798 1.00 92.00 413 ALA A CA 1
ATOM 3330 C C . ALA A 1 413 ? -30.320 -4.779 22.203 1.00 92.00 413 ALA A C 1
ATOM 3332 O O . ALA A 1 413 ? -30.246 -3.807 21.443 1.00 92.00 413 ALA A O 1
ATOM 3333 N N . ASP A 1 414 ? -31.481 -5.312 22.596 1.00 88.31 414 ASP A N 1
ATOM 3334 C CA . ASP A 1 414 ? -32.784 -4.754 22.238 1.00 88.31 414 ASP A CA 1
ATOM 3335 C C . ASP A 1 414 ? -32.996 -3.408 22.944 1.00 88.31 414 ASP A C 1
ATOM 3337 O O . ASP A 1 414 ? -33.030 -3.316 24.174 1.00 88.31 414 ASP A O 1
ATOM 3341 N N . VAL A 1 415 ? -33.116 -2.353 22.140 1.00 87.69 415 VAL A N 1
ATOM 3342 C CA . VAL A 1 415 ? -33.316 -0.978 22.606 1.00 87.69 415 VAL A CA 1
ATOM 3343 C C . VAL A 1 415 ? -34.790 -0.594 22.736 1.00 87.69 415 VAL A C 1
ATOM 3345 O O . VAL A 1 415 ? -35.070 0.461 23.305 1.00 87.69 415 VAL A O 1
ATOM 3348 N N . GLN A 1 416 ? -35.718 -1.412 22.233 1.00 85.19 416 GLN A N 1
ATOM 3349 C CA . GLN A 1 416 ? -37.160 -1.164 22.336 1.00 85.19 416 GLN A CA 1
ATOM 3350 C C . GLN A 1 416 ? -37.736 -1.673 23.659 1.00 85.19 416 GLN A C 1
ATOM 3352 O O . GLN A 1 416 ? -38.724 -1.131 24.153 1.00 85.19 416 GLN A O 1
ATOM 3357 N N . ALA A 1 417 ? -37.091 -2.665 24.275 1.00 81.31 417 ALA A N 1
ATOM 3358 C CA . ALA A 1 417 ? -37.473 -3.147 25.592 1.00 81.31 417 ALA A CA 1
ATOM 3359 C C . ALA A 1 417 ? -37.348 -2.047 26.681 1.00 81.31 417 ALA A C 1
ATOM 3361 O O . ALA A 1 417 ? -36.421 -1.218 26.650 1.00 81.31 417 ALA A O 1
ATOM 3362 N N . PRO A 1 418 ? -38.257 -2.036 27.678 1.00 79.12 418 PRO A N 1
ATOM 3363 C CA . PRO A 1 418 ? -38.115 -1.209 28.872 1.00 79.12 418 PRO A CA 1
ATOM 3364 C C . PRO A 1 418 ? -36.825 -1.541 29.629 1.00 79.12 418 PRO A C 1
ATOM 3366 O O . PRO A 1 418 ? -36.417 -2.702 29.695 1.00 79.12 418 PRO A O 1
ATOM 3369 N N . VAL A 1 419 ? -36.207 -0.518 30.228 1.00 78.62 419 VAL A N 1
ATOM 3370 C CA . VAL A 1 419 ? -34.980 -0.679 31.021 1.00 78.62 419 VAL A CA 1
ATOM 3371 C C . VAL A 1 419 ? -35.314 -1.424 32.318 1.00 78.62 419 VAL A C 1
ATOM 3373 O O . VAL A 1 419 ? -36.146 -0.932 33.078 1.00 78.62 419 VAL A O 1
ATOM 3376 N N . PRO A 1 420 ? -34.698 -2.587 32.605 1.00 78.19 420 PRO A N 1
ATOM 3377 C CA . PRO A 1 420 ? -34.992 -3.334 33.826 1.00 78.19 420 PRO A CA 1
ATOM 3378 C C . PRO A 1 420 ? -34.568 -2.567 35.086 1.00 78.19 420 PRO A C 1
ATOM 3380 O O . PRO A 1 420 ? -33.393 -2.276 35.273 1.00 78.19 420 PRO A O 1
ATOM 3383 N N . GLU A 1 421 ? -35.488 -2.286 36.008 1.00 73.75 421 GLU A N 1
ATOM 3384 C CA . GLU A 1 421 ? -35.152 -1.521 37.225 1.00 73.75 421 GLU A CA 1
ATOM 3385 C C . GLU A 1 421 ? -34.278 -2.295 38.227 1.00 73.75 421 GLU A C 1
ATOM 3387 O O . GLU A 1 421 ? -33.555 -1.692 39.016 1.00 73.75 421 GLU A O 1
ATOM 3392 N N . LYS A 1 422 ? -34.337 -3.634 38.210 1.00 81.25 422 LYS A N 1
ATOM 3393 C CA . LYS A 1 422 ? -33.701 -4.509 39.217 1.00 81.25 422 LYS A CA 1
ATOM 3394 C C . LYS A 1 422 ? -32.488 -5.294 38.705 1.00 81.25 422 LYS A C 1
ATOM 3396 O O . LYS A 1 422 ? -31.925 -6.086 39.453 1.00 81.25 422 LYS A O 1
ATOM 3401 N N . ASP A 1 423 ? -32.087 -5.083 37.452 1.00 90.50 423 ASP A N 1
ATOM 3402 C CA . ASP A 1 423 ? -30.946 -5.758 36.822 1.00 90.50 423 ASP A CA 1
ATOM 3403 C C . ASP A 1 423 ? -29.975 -4.705 36.274 1.00 90.50 423 ASP A C 1
ATOM 3405 O O . ASP A 1 423 ? -30.110 -4.230 35.145 1.00 90.50 423 ASP A O 1
ATOM 3409 N N . TYR A 1 424 ? -29.011 -4.313 37.114 1.00 92.69 424 TYR A N 1
ATOM 3410 C CA . TYR A 1 424 ? -28.037 -3.264 36.800 1.00 92.69 424 TYR A CA 1
ATOM 3411 C C . TYR A 1 424 ? -27.188 -3.584 35.563 1.00 92.69 424 TYR A C 1
ATOM 3413 O O . TYR A 1 424 ? -26.811 -2.674 34.826 1.00 92.69 424 TYR A O 1
ATOM 3421 N N . GLU A 1 425 ? -26.895 -4.859 35.309 1.00 93.31 425 GLU A N 1
ATOM 3422 C CA . GLU A 1 425 ? -26.125 -5.284 34.141 1.00 93.31 425 GLU A CA 1
ATOM 3423 C C . GLU A 1 425 ? -26.929 -5.068 32.859 1.00 93.31 425 GLU A C 1
ATOM 3425 O O . GLU A 1 425 ? -26.509 -4.298 31.986 1.00 93.31 425 GLU A O 1
ATOM 3430 N N . LYS A 1 426 ? -28.118 -5.677 32.760 1.00 92.25 426 LYS A N 1
ATOM 3431 C CA . LYS A 1 426 ? -28.952 -5.549 31.556 1.00 92.25 426 LYS A CA 1
ATOM 3432 C C . LYS A 1 426 ? -29.383 -4.112 31.320 1.00 92.25 426 LYS A C 1
ATOM 3434 O O . LYS A 1 426 ? -29.367 -3.650 30.179 1.00 92.25 426 LYS A O 1
ATOM 3439 N N . ALA A 1 427 ? -29.728 -3.392 32.384 1.00 93.69 427 ALA A N 1
ATOM 3440 C CA . ALA A 1 427 ? -30.107 -1.994 32.286 1.00 93.69 427 ALA A CA 1
ATOM 3441 C C . ALA A 1 427 ? -28.962 -1.121 31.771 1.00 93.69 427 ALA A C 1
ATOM 3443 O O . ALA A 1 427 ? -29.177 -0.296 30.883 1.00 93.69 427 ALA A O 1
ATOM 3444 N N . PHE A 1 428 ? -27.735 -1.322 32.261 1.00 95.69 428 PHE A N 1
ATOM 3445 C CA . PHE A 1 428 ? -26.601 -0.527 31.800 1.00 95.69 428 PHE A CA 1
ATOM 3446 C C . PHE A 1 428 ? -26.225 -0.853 30.352 1.00 95.69 428 PHE A C 1
ATOM 3448 O O . PHE A 1 428 ? -25.977 0.065 29.570 1.00 95.69 428 PHE A O 1
ATOM 3455 N N . ILE A 1 429 ? -26.259 -2.130 29.957 1.00 96.06 429 ILE A N 1
ATOM 3456 C CA . ILE A 1 429 ? -26.054 -2.544 28.561 1.00 96.06 429 ILE A CA 1
ATOM 3457 C C . ILE A 1 429 ? -27.102 -1.895 27.645 1.00 96.06 429 ILE A C 1
ATOM 3459 O O . ILE A 1 429 ? -26.737 -1.332 26.614 1.00 96.06 429 ILE A O 1
ATOM 3463 N N . GLN A 1 430 ? -28.385 -1.895 28.027 1.00 94.12 430 GLN A N 1
ATOM 3464 C CA . GLN A 1 430 ? -29.435 -1.225 27.253 1.00 94.12 430 GLN A CA 1
ATOM 3465 C C . GLN A 1 430 ? -29.251 0.296 27.183 1.00 94.12 430 GLN A C 1
ATOM 3467 O O . GLN A 1 430 ? -29.483 0.888 26.128 1.00 94.12 430 GLN A O 1
ATOM 3472 N N . LEU A 1 431 ? -28.813 0.946 28.268 1.00 94.62 431 LEU A N 1
ATOM 3473 C CA . LEU A 1 431 ? -28.477 2.372 28.242 1.00 94.62 431 LEU A CA 1
ATOM 3474 C C . LEU A 1 431 ? -27.329 2.644 27.264 1.00 94.62 431 LEU A C 1
ATOM 3476 O O . LEU A 1 431 ? -27.462 3.507 26.400 1.00 94.62 431 LEU A O 1
ATOM 3480 N N . LEU A 1 432 ? -26.236 1.877 27.329 1.00 95.81 432 LEU A N 1
ATOM 3481 C CA . LEU A 1 432 ? -25.127 1.987 26.375 1.00 95.81 432 LEU A CA 1
ATOM 3482 C C . LEU A 1 432 ? -25.606 1.780 24.932 1.00 95.81 432 LEU A C 1
ATOM 3484 O O . LEU A 1 432 ? -25.203 2.526 24.041 1.00 95.81 432 LEU A O 1
ATOM 3488 N N . ALA A 1 433 ? -26.494 0.810 24.714 1.00 94.19 433 ALA A N 1
ATOM 3489 C CA . ALA A 1 433 ? -27.065 0.474 23.416 1.00 94.19 433 ALA A CA 1
ATOM 3490 C C . ALA A 1 433 ? -27.944 1.601 22.849 1.00 94.19 433 ALA A C 1
ATOM 3492 O O . ALA A 1 433 ? -27.863 1.910 21.657 1.00 94.19 433 ALA A O 1
ATOM 3493 N N . LYS A 1 434 ? -28.760 2.247 23.687 1.00 92.56 434 LYS A N 1
ATOM 3494 C CA . LYS A 1 434 ? -29.549 3.425 23.299 1.00 92.56 434 LYS A CA 1
ATOM 3495 C C . LYS A 1 434 ? -28.631 4.596 22.963 1.00 92.56 434 LYS A C 1
ATOM 3497 O O . LYS A 1 434 ? -28.754 5.191 21.897 1.00 92.56 434 LYS A O 1
ATOM 3502 N N . GLU A 1 435 ? -27.662 4.878 23.830 1.00 94.12 435 GLU A N 1
ATOM 3503 C CA . GLU A 1 435 ? -26.775 6.026 23.666 1.00 94.12 435 GLU A CA 1
ATOM 3504 C C . GLU A 1 435 ? -25.841 5.886 22.462 1.00 94.12 435 GLU A C 1
ATOM 3506 O O . GLU A 1 435 ? -25.663 6.854 21.729 1.00 94.12 435 GLU A O 1
ATOM 3511 N N . ILE A 1 436 ? -25.261 4.711 22.199 1.00 90.81 436 ILE A N 1
ATOM 3512 C CA . ILE A 1 436 ? -24.315 4.534 21.082 1.00 90.81 436 ILE A CA 1
ATOM 3513 C C . ILE A 1 436 ? -24.964 4.757 19.704 1.00 90.81 436 ILE A C 1
ATOM 3515 O O . ILE A 1 436 ? -24.269 5.124 18.756 1.00 90.81 436 ILE A O 1
ATOM 3519 N N . ARG A 1 437 ? -26.287 4.568 19.601 1.00 88.06 437 ARG A N 1
ATOM 3520 C CA . ARG A 1 437 ? -27.086 4.799 18.387 1.00 88.06 437 ARG A CA 1
ATOM 3521 C C . ARG A 1 437 ? -27.488 6.263 18.201 1.00 88.06 437 ARG A C 1
ATOM 3523 O O . ARG A 1 437 ? -27.911 6.636 17.112 1.00 88.06 437 ARG A O 1
ATOM 3530 N N . GLN A 1 438 ? -27.353 7.094 19.235 1.00 86.44 438 GLN A N 1
ATOM 3531 C CA . GLN A 1 438 ? -27.698 8.510 19.167 1.00 86.44 438 GLN A CA 1
ATOM 3532 C C . GLN A 1 438 ? -26.481 9.368 18.781 1.00 86.44 438 GLN A C 1
ATOM 3534 O O . GLN A 1 438 ? -25.432 9.289 19.436 1.00 86.44 438 GLN A O 1
ATOM 3539 N N . PRO A 1 439 ? -26.599 10.225 17.749 1.00 82.62 439 PRO A N 1
ATOM 3540 C CA . PRO A 1 439 ? -25.535 11.144 17.371 1.00 82.62 439 PRO A CA 1
ATOM 3541 C C . PRO A 1 439 ? -25.322 12.194 18.469 1.00 82.62 439 PRO A C 1
ATOM 3543 O O . PRO A 1 439 ? -26.250 12.880 18.886 1.00 82.62 439 PRO A O 1
ATOM 3546 N N . SER A 1 440 ? -24.088 12.324 18.956 1.00 85.94 440 SER A N 1
ATOM 3547 C CA . SER A 1 440 ? -23.709 13.340 19.943 1.00 85.94 440 SER A CA 1
ATOM 3548 C C . SER A 1 440 ? -22.190 13.505 19.990 1.00 85.94 440 SER A C 1
ATOM 3550 O O . SER A 1 440 ? -21.446 12.545 19.795 1.00 85.94 440 SER A O 1
ATOM 3552 N N . THR A 1 441 ? -21.734 14.709 20.335 1.00 84.25 441 THR A N 1
ATOM 3553 C CA . THR A 1 441 ? -20.318 15.039 20.573 1.00 84.25 441 THR A CA 1
ATOM 3554 C C . THR A 1 441 ? -19.789 14.509 21.910 1.00 84.25 441 THR A C 1
ATOM 3556 O O . THR A 1 441 ? -18.599 14.239 22.045 1.00 84.25 441 THR A O 1
ATOM 3559 N N . THR A 1 442 ? -20.662 14.314 22.903 1.00 88.62 442 THR A N 1
ATOM 3560 C CA . THR A 1 442 ? -20.305 13.662 24.176 1.00 88.62 442 THR A CA 1
ATOM 3561 C C . THR A 1 442 ? -20.094 12.160 23.953 1.00 88.62 442 THR A C 1
ATOM 3563 O O . THR A 1 442 ? -20.710 11.580 23.067 1.00 88.62 442 THR A O 1
ATOM 3566 N N . ASN A 1 443 ? -19.262 11.489 24.752 1.00 91.31 443 ASN A N 1
ATOM 3567 C CA . ASN A 1 443 ? -19.092 10.033 24.668 1.00 91.31 443 ASN A CA 1
ATOM 3568 C C . ASN A 1 443 ? -20.359 9.291 25.159 1.00 91.31 443 ASN A C 1
ATOM 3570 O O . ASN A 1 443 ? -20.936 9.667 26.179 1.00 91.31 443 ASN A O 1
ATOM 3574 N N . TYR A 1 444 ? -20.780 8.233 24.456 1.00 94.31 444 TYR A N 1
ATOM 3575 C CA . TYR A 1 444 ? -21.991 7.462 24.783 1.00 94.31 444 TYR A CA 1
ATOM 3576 C C . TYR A 1 444 ? -21.950 6.818 26.178 1.00 94.31 444 TYR A C 1
ATOM 3578 O O . TYR A 1 444 ? -22.972 6.775 26.856 1.00 94.31 444 TYR A O 1
ATOM 3586 N N . VAL A 1 445 ? -20.769 6.398 26.646 1.00 96.25 445 VAL A N 1
ATOM 3587 C CA . VAL A 1 445 ? -20.581 5.825 27.988 1.00 96.25 445 VAL A CA 1
ATOM 3588 C C . VAL A 1 445 ? -20.868 6.866 29.065 1.00 96.25 445 VAL A C 1
ATOM 3590 O O . VAL A 1 445 ? -21.550 6.574 30.040 1.00 96.25 445 VAL A O 1
ATOM 3593 N N . ILE A 1 446 ? -20.391 8.099 28.866 1.00 96.12 446 ILE A N 1
ATOM 3594 C CA . ILE A 1 446 ? -20.611 9.208 29.803 1.00 96.12 446 ILE A CA 1
ATOM 3595 C C . ILE A 1 446 ? -22.102 9.533 29.885 1.00 96.12 446 ILE A C 1
ATOM 3597 O O . ILE A 1 446 ? -22.632 9.724 30.975 1.00 96.12 446 ILE A O 1
ATOM 3601 N N . ARG A 1 447 ? -22.797 9.575 28.741 1.00 95.62 447 ARG A N 1
ATOM 3602 C CA . ARG A 1 447 ? -24.245 9.821 28.719 1.00 95.62 447 ARG A CA 1
ATOM 3603 C C . ARG A 1 447 ? -25.013 8.710 29.433 1.00 95.62 447 ARG A C 1
ATOM 3605 O O . ARG A 1 447 ? -25.820 9.017 30.304 1.00 95.62 447 ARG A O 1
ATOM 3612 N N . ALA A 1 448 ? -24.703 7.446 29.142 1.00 95.94 448 ALA A N 1
ATOM 3613 C CA . ALA A 1 448 ? -25.330 6.298 29.795 1.00 95.94 448 ALA A CA 1
ATOM 3614 C C . ALA A 1 448 ? -25.105 6.316 31.317 1.00 95.94 448 ALA A C 1
ATOM 3616 O O . ALA A 1 448 ? -26.047 6.139 32.087 1.00 95.94 448 ALA A O 1
ATOM 3617 N N . ALA A 1 449 ? -23.880 6.614 31.760 1.00 96.44 449 ALA A N 1
ATOM 3618 C CA . ALA A 1 449 ? -23.549 6.740 33.176 1.00 96.44 449 ALA A CA 1
ATOM 3619 C C . ALA A 1 449 ? -24.284 7.914 33.849 1.00 96.44 449 ALA A C 1
ATOM 3621 O O . ALA A 1 449 ? -24.783 7.762 34.963 1.00 96.44 449 ALA A O 1
ATOM 3622 N N . ARG A 1 450 ? -24.429 9.063 33.172 1.00 95.19 450 ARG A N 1
ATOM 3623 C CA . ARG A 1 450 ? -25.233 10.188 33.685 1.00 95.19 450 ARG A CA 1
ATOM 3624 C C . ARG A 1 450 ? -26.707 9.825 33.827 1.00 95.19 450 ARG A C 1
ATOM 3626 O O . ARG A 1 450 ? -27.290 10.180 34.843 1.00 95.19 450 ARG A O 1
ATOM 3633 N N . LYS A 1 451 ? -27.298 9.091 32.878 1.00 93.81 451 LYS A N 1
ATOM 3634 C CA . LYS A 1 451 ? -28.687 8.610 33.002 1.00 93.81 451 LYS A CA 1
ATOM 3635 C C . LYS A 1 451 ? -28.855 7.653 34.178 1.00 93.81 451 LYS A C 1
ATOM 3637 O O . LYS A 1 451 ? -29.779 7.817 34.968 1.00 93.81 451 LYS A O 1
ATOM 3642 N N . ALA A 1 452 ? -27.922 6.719 34.356 1.00 94.31 452 ALA A N 1
ATOM 3643 C CA . ALA A 1 452 ? -27.931 5.820 35.507 1.00 94.31 452 ALA A CA 1
ATOM 3644 C C . ALA A 1 452 ? -27.891 6.591 36.845 1.00 94.31 452 ALA A C 1
ATOM 3646 O O . ALA A 1 452 ? -28.666 6.292 37.749 1.00 94.31 452 ALA A O 1
ATOM 3647 N N . LEU A 1 453 ? -27.042 7.619 36.957 1.00 93.81 453 LEU A N 1
ATOM 3648 C CA . LEU A 1 453 ? -26.916 8.439 38.171 1.00 93.81 453 LEU A CA 1
ATOM 3649 C C . LEU A 1 453 ? -28.107 9.385 38.394 1.00 93.81 453 LEU A C 1
ATOM 3651 O O . LEU A 1 453 ? -28.623 9.481 39.506 1.00 93.81 453 LEU A O 1
ATOM 3655 N N . ASN A 1 454 ? -28.534 10.109 37.359 1.00 91.81 454 ASN A N 1
ATOM 3656 C CA . ASN A 1 454 ? -29.478 11.219 37.496 1.00 91.81 454 ASN A CA 1
ATOM 3657 C C . ASN A 1 454 ? -30.935 10.797 37.297 1.00 91.81 454 ASN A C 1
ATOM 3659 O O . ASN A 1 454 ? -31.795 11.299 38.016 1.00 91.81 454 ASN A O 1
ATOM 3663 N N . GLU A 1 455 ? -31.221 9.906 36.348 1.00 90.06 455 GLU A N 1
ATOM 3664 C CA . GLU A 1 455 ? -32.589 9.483 36.021 1.00 90.06 455 GLU A CA 1
ATOM 3665 C C . GLU A 1 455 ? -32.970 8.248 36.838 1.00 90.06 455 GLU A C 1
ATOM 3667 O O . GLU A 1 455 ? -33.968 8.268 37.552 1.00 90.06 455 GLU A O 1
ATOM 3672 N N . LEU A 1 456 ? -32.127 7.210 36.816 1.00 90.81 456 LEU A N 1
ATOM 3673 C CA . LEU A 1 456 ? -32.386 5.955 37.535 1.00 90.81 456 LEU A CA 1
ATOM 3674 C C . LEU A 1 456 ? -31.931 5.978 39.002 1.00 90.81 456 LEU A C 1
ATOM 3676 O O . LEU A 1 456 ? -32.167 5.019 39.732 1.00 90.81 456 LEU A O 1
ATOM 3680 N N . LYS A 1 457 ? -31.278 7.064 39.439 1.00 91.69 457 LYS A N 1
ATOM 3681 C CA . LYS A 1 457 ? -30.816 7.283 40.823 1.00 91.69 457 LYS A CA 1
ATOM 3682 C C . LYS A 1 457 ? -29.905 6.169 41.365 1.00 91.69 457 LYS A C 1
ATOM 3684 O O . LYS A 1 457 ? -29.909 5.887 42.563 1.00 91.69 457 LYS A O 1
ATOM 3689 N N . TRP A 1 458 ? -29.105 5.534 40.507 1.00 93.69 458 TRP A N 1
ATOM 3690 C CA . TRP A 1 458 ? -28.157 4.500 40.930 1.00 93.69 458 TRP A CA 1
ATOM 3691 C C . TRP A 1 458 ? -27.041 5.083 41.799 1.00 93.69 458 TRP A C 1
ATOM 3693 O O . TRP A 1 458 ? -26.603 6.218 41.612 1.00 93.69 458 TRP A O 1
ATOM 3703 N N . GLN A 1 459 ? -26.527 4.273 42.726 1.00 93.81 459 GLN A N 1
ATOM 3704 C CA . GLN A 1 459 ? -25.365 4.650 43.530 1.00 93.81 459 GLN A CA 1
ATOM 3705 C C . GLN A 1 459 ? -24.092 4.714 42.674 1.00 93.81 459 GLN A C 1
ATOM 3707 O O . GLN A 1 459 ? -23.872 3.883 41.792 1.00 93.81 459 GLN A O 1
ATOM 3712 N N . GLU A 1 460 ? -23.194 5.647 42.997 1.00 94.00 460 GLU A N 1
ATOM 3713 C CA . GLU A 1 460 ? -21.937 5.857 42.266 1.00 94.00 460 GLU A CA 1
ATOM 3714 C C . GLU A 1 460 ? -21.081 4.583 42.166 1.00 94.00 460 GLU A C 1
ATOM 3716 O O . GLU A 1 460 ? -20.539 4.273 41.104 1.00 94.00 460 GLU A O 1
ATOM 3721 N N . ASN A 1 461 ? -20.993 3.809 43.253 1.00 94.81 461 ASN A N 1
ATOM 3722 C CA . ASN A 1 461 ? -20.237 2.555 43.274 1.00 94.81 461 ASN A CA 1
ATOM 3723 C C . ASN A 1 461 ? -20.830 1.496 42.337 1.00 94.81 461 ASN A C 1
ATOM 3725 O O . ASN A 1 461 ? -20.071 0.765 41.706 1.00 94.81 461 ASN A O 1
ATOM 3729 N N . VAL A 1 462 ? -22.158 1.447 42.186 1.00 95.12 462 VAL A N 1
ATOM 3730 C CA . VAL A 1 462 ? -22.812 0.540 41.230 1.00 95.12 462 VAL A CA 1
ATOM 3731 C C . VAL A 1 462 ? -22.420 0.928 39.808 1.00 95.12 462 VAL A C 1
ATOM 3733 O O . VAL A 1 462 ? -21.982 0.072 39.043 1.00 95.12 462 VAL A O 1
ATOM 3736 N N . VAL A 1 463 ? -22.476 2.225 39.482 1.00 95.25 463 VAL A N 1
ATOM 3737 C CA . VAL A 1 463 ? -22.084 2.745 38.161 1.00 95.25 463 VAL A CA 1
ATOM 3738 C C . VAL A 1 463 ? -20.610 2.449 37.856 1.00 95.25 463 VAL A C 1
ATOM 3740 O O . VAL A 1 463 ? -20.297 1.975 36.766 1.00 95.25 463 VAL A O 1
ATOM 3743 N N . LYS A 1 464 ? -19.702 2.622 38.826 1.00 95.38 464 LYS A N 1
ATOM 3744 C CA . LYS A 1 464 ? -18.282 2.244 38.679 1.00 95.38 464 LYS A CA 1
ATOM 3745 C C . LYS A 1 464 ? -18.103 0.762 38.347 1.00 95.38 464 LYS A C 1
ATOM 3747 O O . LYS A 1 464 ? -17.325 0.430 37.452 1.00 95.38 464 LYS A O 1
ATOM 3752 N N . VAL A 1 465 ? -18.816 -0.120 39.051 1.00 96.12 465 VAL A N 1
ATOM 3753 C CA . VAL A 1 465 ? -18.730 -1.575 38.851 1.00 96.12 465 VAL A CA 1
ATOM 3754 C C . VAL A 1 465 ? -19.213 -1.962 37.455 1.00 96.12 465 VAL A C 1
ATOM 3756 O O . VAL A 1 465 ? -18.474 -2.626 36.727 1.00 96.12 465 VAL A O 1
ATOM 3759 N N . VAL A 1 466 ? -20.397 -1.499 37.036 1.00 95.94 466 VAL A N 1
ATOM 3760 C CA . VAL A 1 466 ? -20.928 -1.819 35.698 1.00 95.94 466 VAL A CA 1
ATOM 3761 C C . VAL A 1 466 ? -20.087 -1.192 34.585 1.00 95.94 466 VAL A C 1
ATOM 3763 O O . VAL A 1 466 ? -19.890 -1.814 33.544 1.00 95.94 466 VAL A O 1
ATOM 3766 N N . MET A 1 467 ? -19.502 -0.008 34.803 1.00 96.44 467 MET A N 1
ATOM 3767 C CA . MET A 1 467 ? -18.574 0.587 33.841 1.00 96.44 467 MET A CA 1
ATOM 3768 C C . MET A 1 467 ? -17.332 -0.281 33.653 1.00 96.44 467 MET A C 1
ATOM 3770 O O . MET A 1 467 ? -16.967 -0.589 32.521 1.00 96.44 467 MET A O 1
ATOM 3774 N N . LYS A 1 468 ? -16.705 -0.731 34.743 1.00 95.88 468 LYS A N 1
ATOM 3775 C CA . LYS A 1 468 ? -15.535 -1.616 34.675 1.00 95.88 468 LYS A CA 1
ATOM 3776 C C . LYS A 1 468 ? -15.859 -2.960 34.003 1.00 95.88 468 LYS A C 1
ATOM 3778 O O . LYS A 1 468 ? -15.037 -3.500 33.258 1.00 95.88 468 LYS A O 1
ATOM 3783 N N . ALA A 1 469 ? -17.058 -3.487 34.244 1.00 95.50 469 ALA A N 1
ATOM 3784 C CA . ALA A 1 469 ? -17.491 -4.784 33.733 1.00 95.50 469 ALA A CA 1
ATOM 3785 C C . ALA A 1 469 ? -17.909 -4.761 32.253 1.00 95.50 469 ALA A C 1
ATOM 3787 O O . ALA A 1 469 ? -17.533 -5.665 31.512 1.00 95.50 469 ALA A O 1
ATOM 3788 N N . PHE A 1 470 ? -18.643 -3.738 31.804 1.00 96.00 470 PHE A N 1
ATOM 3789 C CA . PHE A 1 470 ? -19.344 -3.787 30.511 1.00 96.00 470 PHE A CA 1
ATOM 3790 C C . PHE A 1 470 ? -18.864 -2.762 29.486 1.00 96.00 470 PHE A C 1
ATOM 3792 O O . PHE A 1 470 ? -19.128 -2.925 28.297 1.00 96.00 470 PHE A O 1
ATOM 3799 N N . VAL A 1 471 ? -18.122 -1.725 29.888 1.00 96.44 471 VAL A N 1
ATOM 3800 C CA . VAL A 1 471 ? -17.583 -0.761 28.919 1.00 96.44 471 VAL A CA 1
ATOM 3801 C C . VAL A 1 471 ? -16.457 -1.425 28.115 1.00 96.44 471 VAL A C 1
ATOM 3803 O O . VAL A 1 471 ? -15.537 -1.984 28.723 1.00 96.44 471 VAL A O 1
ATOM 3806 N N . PRO A 1 472 ? -16.469 -1.344 26.767 1.00 94.81 472 PRO A N 1
ATOM 3807 C CA . PRO A 1 472 ? -15.431 -1.940 25.925 1.00 94.81 472 PRO A CA 1
ATOM 3808 C C . PRO A 1 472 ? -14.012 -1.508 26.305 1.00 94.81 472 PRO A C 1
ATOM 3810 O O . PRO A 1 472 ? -13.115 -2.332 26.430 1.00 94.81 472 PRO A O 1
ATOM 3813 N N . GLN A 1 473 ? -13.804 -0.214 26.560 1.00 93.00 473 GLN A N 1
ATOM 3814 C CA . GLN A 1 473 ? -12.488 0.332 26.897 1.00 93.00 473 GLN A CA 1
ATOM 3815 C C . GLN A 1 473 ? -11.948 -0.184 28.237 1.00 93.00 473 GLN A C 1
ATOM 3817 O O . GLN A 1 473 ? -10.734 -0.236 28.410 1.00 93.00 473 GLN A O 1
ATOM 3822 N N . ALA A 1 474 ? -12.821 -0.594 29.162 1.00 95.19 474 ALA A N 1
ATOM 3823 C CA . ALA A 1 474 ? -12.412 -1.100 30.469 1.00 95.19 474 ALA A CA 1
ATOM 3824 C C . ALA A 1 474 ? -11.707 -2.467 30.390 1.00 95.19 474 ALA A C 1
ATOM 3826 O O . ALA A 1 474 ? -10.982 -2.840 31.308 1.00 95.19 474 ALA A O 1
ATOM 3827 N N . ALA A 1 475 ? -11.837 -3.189 29.269 1.00 95.06 475 ALA A N 1
ATOM 3828 C CA . ALA A 1 475 ? -11.072 -4.413 29.021 1.00 95.06 475 ALA A CA 1
ATOM 3829 C C . ALA A 1 475 ? -9.548 -4.177 29.049 1.00 95.06 475 ALA A C 1
ATOM 3831 O O . ALA A 1 475 ? -8.778 -5.097 29.311 1.00 95.06 475 ALA A O 1
ATOM 3832 N N . PHE A 1 476 ? -9.114 -2.935 28.826 1.00 93.81 476 PHE A N 1
ATOM 3833 C CA . PHE A 1 476 ? -7.714 -2.529 28.836 1.00 93.81 476 PHE A CA 1
ATOM 3834 C C . PHE A 1 476 ? -7.266 -1.888 30.161 1.00 93.81 476 PHE A C 1
ATOM 3836 O O . PHE A 1 476 ? -6.121 -1.453 30.254 1.00 93.81 476 PHE A O 1
ATOM 3843 N N . ASP A 1 477 ? -8.114 -1.809 31.195 1.00 94.44 477 ASP A N 1
ATOM 3844 C CA . ASP A 1 477 ? -7.772 -1.124 32.455 1.00 94.44 477 ASP A CA 1
ATOM 3845 C C . ASP A 1 477 ? -6.508 -1.698 33.117 1.00 94.44 477 ASP A C 1
ATOM 3847 O O . ASP A 1 477 ? -5.685 -0.946 33.635 1.00 94.44 477 ASP A O 1
ATOM 3851 N N . ASN A 1 478 ? -6.318 -3.019 33.056 1.00 92.50 478 ASN A N 1
ATOM 3852 C CA . ASN A 1 478 ? -5.138 -3.691 33.613 1.00 92.50 478 ASN A CA 1
ATOM 3853 C C . ASN A 1 478 ? -3.851 -3.420 32.813 1.00 92.50 478 ASN A C 1
ATOM 3855 O O . ASN A 1 478 ? -2.760 -3.704 33.295 1.00 92.50 478 ASN A O 1
ATOM 3859 N N . LEU A 1 479 ? -3.984 -2.896 31.593 1.00 92.94 479 LEU A N 1
ATOM 3860 C CA . LEU A 1 479 ? -2.886 -2.553 30.687 1.00 92.94 479 LEU A CA 1
ATOM 3861 C C . LEU A 1 479 ? -2.574 -1.053 30.687 1.00 92.94 479 LEU A C 1
ATOM 3863 O O . LEU A 1 479 ? -1.603 -0.614 30.068 1.00 92.94 479 LEU A O 1
ATOM 3867 N N . ALA A 1 480 ? -3.424 -0.253 31.328 1.00 92.62 480 ALA A N 1
ATOM 3868 C CA . ALA A 1 480 ? -3.267 1.186 31.383 1.00 92.62 480 ALA A CA 1
ATOM 3869 C C . ALA A 1 480 ? -2.116 1.576 32.314 1.00 92.62 480 ALA A C 1
ATOM 3871 O O . ALA A 1 480 ? -1.870 0.949 33.345 1.00 92.62 480 ALA A O 1
ATOM 3872 N N . ARG A 1 481 ? -1.450 2.685 31.986 1.00 91.44 481 ARG A N 1
ATOM 3873 C CA . ARG A 1 481 ? -0.501 3.332 32.896 1.00 91.44 481 ARG A CA 1
ATOM 3874 C C . ARG A 1 481 ? -1.193 3.714 34.206 1.00 91.44 481 ARG A C 1
ATOM 3876 O O . ARG A 1 481 ? -2.400 3.978 34.234 1.00 91.44 481 ARG A O 1
ATOM 3883 N N . ASN A 1 482 ? -0.411 3.816 35.278 1.00 87.94 482 ASN A N 1
ATOM 3884 C CA . ASN A 1 482 ? -0.907 4.201 36.600 1.00 87.94 482 ASN A CA 1
ATOM 3885 C C . ASN A 1 482 ? -1.806 5.448 36.531 1.00 87.94 482 ASN A C 1
ATOM 3887 O O . ASN A 1 482 ? -1.421 6.488 35.995 1.00 87.94 482 ASN A O 1
ATOM 3891 N N . GLY A 1 483 ? -3.033 5.322 37.048 1.00 84.62 483 GLY A N 1
ATOM 3892 C CA . GLY A 1 483 ? -4.028 6.401 37.075 1.00 84.62 483 GLY A CA 1
ATOM 3893 C C . GLY A 1 483 ? -4.681 6.747 35.728 1.00 84.62 483 GLY A C 1
ATOM 3894 O O . GLY A 1 483 ? -5.451 7.703 35.664 1.00 84.62 483 GLY A O 1
ATOM 3895 N N . LYS A 1 484 ? -4.408 6.002 34.650 1.00 90.62 484 LYS A N 1
ATOM 3896 C CA . LYS A 1 484 ? -4.970 6.240 33.306 1.00 90.62 484 LYS A CA 1
ATOM 3897 C C . LYS A 1 484 ? -6.000 5.198 32.874 1.00 90.62 484 LYS A C 1
ATOM 3899 O O . LYS A 1 484 ? -6.356 5.157 31.703 1.00 90.62 484 LYS A O 1
ATOM 3904 N N . GLN A 1 485 ? -6.497 4.386 33.805 1.00 93.56 485 GLN A N 1
ATOM 3905 C CA . GLN A 1 485 ? -7.528 3.382 33.535 1.00 93.56 485 GLN A CA 1
ATOM 3906 C C . GLN A 1 485 ? -8.731 4.005 32.808 1.00 93.56 485 GLN A C 1
ATOM 3908 O O . GLN A 1 485 ? -9.352 4.922 33.362 1.00 93.56 485 GLN A O 1
ATOM 3913 N N . PRO A 1 486 ? -9.067 3.540 31.590 1.00 92.38 486 PRO A N 1
ATOM 3914 C CA . PRO A 1 486 ? -10.190 4.062 30.826 1.00 92.38 486 PRO A CA 1
ATOM 3915 C C . PRO A 1 486 ? -11.500 4.168 31.609 1.00 92.38 486 PRO A C 1
ATOM 3917 O O . PRO A 1 486 ? -12.161 5.205 31.529 1.00 92.38 486 PRO A O 1
ATOM 3920 N N . SER A 1 487 ? -11.871 3.146 32.387 1.00 93.38 487 SER A N 1
ATOM 3921 C CA . SER A 1 487 ? -13.115 3.176 33.173 1.00 93.38 487 SER A CA 1
ATOM 3922 C C . SER A 1 487 ? -13.117 4.304 34.213 1.00 93.38 487 SER A C 1
ATOM 3924 O O . SER A 1 487 ? -14.064 5.091 34.276 1.00 93.38 487 SER A O 1
ATOM 3926 N N . SER A 1 488 ? -12.023 4.446 34.963 1.00 92.56 488 SER A N 1
ATOM 3927 C CA . SER A 1 488 ? -11.825 5.484 35.980 1.00 92.56 488 SER A CA 1
ATOM 3928 C C . SER A 1 488 ? -11.820 6.893 35.379 1.00 92.56 488 SER A C 1
ATOM 3930 O O . SER A 1 488 ? -12.446 7.803 35.923 1.00 92.56 488 SER A O 1
ATOM 3932 N N . VAL A 1 489 ? -11.171 7.080 34.223 1.00 92.62 489 VAL A N 1
ATOM 3933 C CA . VAL A 1 489 ? -11.150 8.366 33.504 1.00 92.62 489 VAL A CA 1
ATOM 3934 C C . VAL A 1 489 ? -12.553 8.748 33.027 1.00 92.62 489 VAL A C 1
ATOM 3936 O O . VAL A 1 489 ? -12.990 9.880 33.245 1.00 92.62 489 VAL A O 1
ATOM 3939 N N . LEU A 1 490 ? -13.289 7.814 32.418 1.00 93.06 490 LEU A N 1
ATOM 3940 C CA . LEU A 1 490 ? -14.667 8.052 31.975 1.00 93.06 490 LEU A CA 1
ATOM 3941 C C . LEU A 1 490 ? -15.590 8.381 33.155 1.00 93.06 490 LEU A C 1
ATOM 3943 O O . LEU A 1 490 ? -16.428 9.280 33.044 1.00 93.06 490 LEU A O 1
ATOM 3947 N N . MET A 1 491 ? -15.409 7.713 34.296 1.00 94.12 491 MET A N 1
ATOM 3948 C CA . MET A 1 491 ? -16.170 8.004 35.509 1.00 94.12 491 MET A CA 1
ATOM 3949 C C . MET A 1 491 ? -15.886 9.418 36.033 1.00 94.12 491 MET A C 1
ATOM 3951 O O . MET A 1 491 ? -16.816 10.170 36.318 1.00 94.12 491 MET A O 1
ATOM 3955 N N . ALA A 1 492 ? -14.617 9.830 36.087 1.00 92.25 492 ALA A N 1
ATOM 3956 C CA . ALA A 1 492 ? -14.244 11.172 36.531 1.00 92.25 492 ALA A CA 1
ATOM 3957 C C . ALA A 1 492 ? -14.864 12.276 35.651 1.00 92.25 492 ALA A C 1
ATOM 3959 O O . ALA A 1 492 ? -15.357 13.281 36.165 1.00 92.25 492 ALA A O 1
ATOM 3960 N N . ILE A 1 493 ? -14.896 12.090 34.325 1.00 91.50 493 ILE A N 1
ATOM 3961 C CA . ILE A 1 493 ? -15.541 13.042 33.400 1.00 91.50 493 ILE A CA 1
ATOM 3962 C C . ILE A 1 493 ? -17.070 13.041 33.578 1.00 91.50 493 ILE A C 1
ATOM 3964 O O . ILE A 1 493 ? -17.720 14.085 33.461 1.00 91.50 493 ILE A O 1
ATOM 3968 N N . THR A 1 494 ? -17.653 11.878 33.873 1.00 92.25 494 THR A N 1
ATOM 3969 C CA . THR A 1 494 ? -19.088 11.741 34.154 1.00 92.25 494 THR A CA 1
ATOM 3970 C C . THR A 1 494 ? -19.484 12.606 35.347 1.00 92.25 494 THR A C 1
ATOM 3972 O O . THR A 1 494 ? -20.373 13.446 35.194 1.00 92.25 494 THR A O 1
ATOM 3975 N N . LEU A 1 495 ? -18.774 12.471 36.472 1.00 91.06 495 LEU A N 1
ATOM 3976 C CA . LEU A 1 495 ? -19.038 13.192 37.723 1.00 91.06 495 LEU A CA 1
ATOM 3977 C C . LEU A 1 495 ? -18.852 14.709 37.594 1.00 91.06 495 LEU A C 1
ATOM 3979 O O . LEU A 1 495 ? -19.735 15.466 37.995 1.00 91.06 495 LEU A O 1
ATOM 3983 N N . LYS A 1 496 ? -17.775 15.158 36.935 1.00 88.88 496 LYS A N 1
ATOM 3984 C CA . LYS A 1 496 ? -17.525 16.592 36.688 1.00 88.88 496 LYS A CA 1
ATOM 3985 C C . LYS A 1 496 ? -18.655 17.298 35.940 1.00 88.88 496 LYS A C 1
ATOM 3987 O O . LYS A 1 496 ? -18.841 18.494 36.103 1.00 88.88 496 LYS A O 1
ATOM 3992 N N . GLY A 1 497 ? -19.400 16.588 35.093 1.00 77.75 497 GLY A N 1
ATOM 3993 C CA . GLY A 1 497 ? -20.536 17.182 34.381 1.00 77.75 497 GLY A CA 1
ATOM 3994 C C . GLY A 1 497 ? -21.829 17.264 35.188 1.00 77.75 497 GLY A C 1
ATOM 3995 O O . GLY A 1 497 ? -22.772 17.885 34.714 1.00 77.75 497 GLY A O 1
ATOM 3996 N N . ILE A 1 498 ? -21.883 16.635 36.366 1.00 78.75 498 ILE A N 1
ATOM 3997 C CA . ILE A 1 498 ? -23.053 16.625 37.256 1.00 78.75 498 ILE A CA 1
ATOM 3998 C C . ILE A 1 498 ? -22.918 17.707 38.341 1.00 78.75 498 ILE A C 1
ATOM 4000 O O . ILE A 1 498 ? -23.918 18.304 38.735 1.00 78.75 498 ILE A O 1
ATOM 4004 N N . GLU A 1 499 ? -21.697 18.006 38.801 1.00 67.19 499 GLU A N 1
ATOM 4005 C CA . GLU A 1 499 ? -21.431 19.051 39.809 1.00 67.19 499 GLU A CA 1
ATOM 4006 C C . GLU A 1 499 ? -22.018 20.439 39.449 1.00 67.19 499 GLU A C 1
ATOM 4008 O O . GLU A 1 499 ? -22.652 21.047 40.314 1.00 67.19 499 GLU A O 1
ATOM 4013 N N . PRO A 1 500 ? -21.929 20.936 38.195 1.00 59.88 500 PRO A N 1
ATOM 4014 C CA . PRO A 1 500 ? -22.545 22.207 37.808 1.00 59.88 500 PRO A CA 1
ATOM 4015 C C . PRO A 1 500 ? -24.081 22.175 37.839 1.00 59.88 500 PRO A C 1
ATOM 4017 O O . PRO A 1 500 ? -24.702 23.172 38.200 1.00 59.88 500 PRO A O 1
ATOM 4020 N N . GLN A 1 501 ? -24.696 21.033 37.501 1.00 57.91 501 GLN A N 1
ATOM 4021 C CA . GLN A 1 501 ? -26.157 20.869 37.492 1.00 57.91 501 GLN A CA 1
ATOM 4022 C C . GLN A 1 501 ? -26.732 20.869 38.911 1.00 57.91 501 GLN A C 1
ATOM 4024 O O . GLN A 1 501 ? -27.726 21.544 39.163 1.00 57.91 501 GLN A O 1
ATOM 4029 N N . LYS A 1 502 ? -26.064 20.206 39.867 1.00 57.41 502 LYS A N 1
ATOM 4030 C CA . LYS A 1 502 ? -26.482 20.217 41.280 1.00 57.41 502 LYS A CA 1
ATOM 4031 C C . LYS A 1 502 ? -26.433 21.616 41.898 1.00 57.41 502 LYS A C 1
ATOM 4033 O O . LYS A 1 502 ? -27.335 21.971 42.652 1.00 57.41 502 LYS A O 1
ATOM 4038 N N . ASN A 1 503 ? -25.421 22.418 41.559 1.00 53.78 503 ASN A N 1
ATOM 4039 C CA . ASN A 1 503 ? -25.298 23.788 42.066 1.00 53.78 503 ASN A CA 1
ATOM 4040 C C . ASN A 1 503 ? -26.346 24.738 41.458 1.00 53.78 503 ASN A C 1
ATOM 4042 O O . ASN A 1 503 ? -26.802 25.649 42.143 1.00 53.78 503 ASN A O 1
ATOM 4046 N N . GLN A 1 504 ? -26.763 24.522 40.204 1.00 51.56 504 GLN A N 1
ATOM 4047 C CA . GLN A 1 504 ? -27.848 25.287 39.576 1.00 51.56 504 GLN A CA 1
ATOM 4048 C C . GLN A 1 504 ? -29.237 24.879 40.091 1.00 51.56 504 GLN A C 1
ATOM 4050 O O . GLN A 1 504 ? -30.047 25.753 40.385 1.00 51.56 504 GLN A O 1
ATOM 4055 N N . GLU A 1 505 ? -29.508 23.583 40.274 1.00 52.12 505 GLU A N 1
ATOM 4056 C CA . GLU A 1 505 ? -30.776 23.103 40.850 1.00 52.12 505 GLU A CA 1
ATOM 4057 C C . GLU A 1 505 ? -30.936 23.520 42.323 1.00 52.12 505 GLU A C 1
ATOM 4059 O O . GLU A 1 505 ? -32.024 23.917 42.733 1.00 52.12 505 GLU A O 1
ATOM 4064 N N . GLN A 1 506 ? -29.856 23.520 43.117 1.00 51.81 506 GLN A N 1
ATOM 4065 C CA . GLN A 1 506 ? -29.883 24.039 44.494 1.00 51.81 506 GLN A CA 1
ATOM 4066 C C . GLN A 1 506 ? -30.043 25.563 44.573 1.00 51.81 506 GLN A C 1
ATOM 4068 O O . GLN A 1 506 ? -30.573 26.058 45.566 1.00 51.81 506 GLN A O 1
ATOM 4073 N N . ALA A 1 507 ? -29.591 26.307 43.560 1.00 50.62 507 ALA A N 1
ATOM 4074 C CA . ALA A 1 507 ? -29.788 27.753 43.480 1.00 50.62 507 ALA A CA 1
ATOM 4075 C C . ALA A 1 507 ? -31.200 28.136 43.004 1.00 50.62 507 ALA A C 1
ATOM 4077 O O . ALA A 1 507 ? -31.671 29.204 43.366 1.00 50.62 507 ALA A O 1
ATOM 4078 N N . ALA A 1 508 ? -31.870 27.278 42.227 1.00 50.41 508 ALA A N 1
ATOM 4079 C CA . ALA A 1 508 ? -33.250 27.479 41.771 1.00 50.41 508 ALA A CA 1
ATOM 4080 C C . ALA A 1 508 ? -34.317 26.992 42.775 1.00 50.41 508 ALA A C 1
ATOM 4082 O O . ALA A 1 508 ? -35.488 27.334 42.640 1.00 50.41 508 ALA A O 1
ATOM 4083 N N . ALA A 1 509 ? -33.926 26.176 43.761 1.00 48.72 509 ALA A N 1
ATOM 4084 C CA . ALA A 1 509 ? -34.782 25.697 44.852 1.00 48.72 509 ALA A CA 1
ATOM 4085 C C . ALA A 1 509 ? -34.679 26.544 46.141 1.00 48.72 509 ALA A C 1
ATOM 4087 O O . ALA A 1 509 ? -35.265 26.179 47.162 1.00 48.72 509 ALA A O 1
ATOM 4088 N N . ARG A 1 510 ? -33.909 27.637 46.105 1.00 40.66 510 ARG A N 1
ATOM 4089 C CA . ARG A 1 510 ? -33.869 28.706 47.114 1.00 40.66 510 ARG A CA 1
ATOM 4090 C C . ARG A 1 510 ? -34.556 29.934 46.546 1.00 40.66 510 ARG A C 1
ATOM 4092 O O . ARG A 1 510 ? -35.160 30.662 47.360 1.00 40.66 510 ARG A O 1
#

Radius of gyration: 35.51 Å; chains: 1; bounding box: 90×58×100 Å

Foldseek 3Di:
DPDDPQPKDDQDLFWIAGPVQRKIKGWFFFKAQFAWAWDCDPPDDTDIDTDIDGFHTWMWMWGLPDPDQWIWIAIPQGIDIAGFAEWDDDPPTDQWADDQLHTYHYCLDPPRDTTSVNVSCQNPDPDRHDPVSVVSNVVHSVVSCVSVVNYDDGDDNVVNSVVLCPDPPHDHPDGRSVVHDDVRPVVVVVSVVVVVVVVLVVQVVLVVVLLVVLLVLQLVCVVVCNALLSDDPVVNLLAAFAWEWDADPVGDIDTDHAPLLCRRSLSSVCVVVPHRQSYKYFPVVLVVDPQKDFAPPFDWRWGWHADPVRDIGITTIGGLVRMDGPPRDPDDDDGQQLRSLLSSQLSNVQNVCVVLVNHDPDCVSVSSVVSNVRSVVVSVVVVVWFDSVPDDNVLVSQLQVQLSVLVVLLCPQDLVDDQDLPDLQNNLSSQLNVQVPDDDPDDSLLRSLLCCCPVSVDDLVSSLVNLCVRHSQNSCQVRTDPPRRPSNVSSVVSVVVVVVVVVVVVVVVD

pLDDT: mean 85.62, std 11.92, range [30.33, 97.31]